Protein AF-0000000075321550 (afdb_homodimer)

Nearest PDB structures (foldseek):
  5y9s-assembly1_B  TM=5.934E-01  e=9.938E-24  Vibrio vulnificus CMCP6
  5ydo-assembly1_A  TM=8.150E-01  e=2.579E-15  Salmonella enterica
  5yez-assembly1_B  TM=8.226E-01  e=3.978E-15  Salmonella enterica subsp. enterica serovar Typhimurium
  6g1b-assembly1_J-2  TM=4.415E-01  e=1.019E-15  Corynebacterium glutamicum
  3fxq-assembly1_A  TM=4.801E-01  e=8.786E-14  Comamonas testosteroni

Radius of gyration: 24.44 Å; Cα contacts (8 Å, |Δi|>4): 993; chains: 2; bounding box: 61×57×57 Å

Organism: Pseudomonas syringae (NCBI:txid317)

InterPro domains:
  IPR000847 LysR, HTH, N-terminal domain [PF00126] (4-62)
  IPR000847 LysR, HTH, N-terminal domain [PR00039] (18-29)
  IPR000847 LysR, HTH, N-terminal domain [PR00039] (29-39)
  IPR000847 LysR, HTH, N-terminal domain [PR00039] (39-50)
  IPR000847 LysR, HTH, N-terminal domain [PS50931] (1-58)
  IPR005119 LysR, substrate-binding [PF03466] (88-287)
  IPR036388 Winged helix-like DNA-binding domain superfamily [G3DSA:1.10.10.10] (1-82)
  IPR036390 Winged helix DNA-binding domain superfamily [SSF46785] (1-107)

Structure (mmCIF, N/CA/C/O backbone):
data_AF-0000000075321550-model_v1
#
loop_
_entity.id
_entity.type
_entity.pdbx_description
1 polymer 'LysR family transcriptional regulator'
#
loop_
_atom_site.group_PDB
_atom_site.id
_atom_site.type_symbol
_atom_site.label_atom_id
_atom_site.label_alt_id
_atom_site.label_comp_id
_atom_site.label_asym_id
_atom_site.label_entity_id
_atom_site.label_seq_id
_atom_site.pdbx_PDB_ins_code
_atom_site.Cartn_x
_atom_site.Cartn_y
_atom_site.Cartn_z
_atom_site.occupancy
_atom_site.B_iso_or_equiv
_atom_site.auth_seq_id
_atom_site.auth_comp_id
_atom_site.auth_asym_id
_atom_site.auth_atom_id
_atom_site.pdbx_PDB_model_num
ATOM 1 N N . MET A 1 1 ? -31.828 -4.773 12.641 1 45.03 1 MET A N 1
ATOM 2 C CA . MET A 1 1 ? -30.672 -5.555 12.227 1 45.03 1 MET A CA 1
ATOM 3 C C . MET A 1 1 ? -29.469 -5.254 13.102 1 45.03 1 MET A C 1
ATOM 5 O O . MET A 1 1 ? -29.172 -4.09 13.375 1 45.03 1 MET A O 1
ATOM 9 N N . ASP A 1 2 ? -29.125 -6.211 13.945 1 58.62 2 ASP A N 1
ATOM 10 C CA . ASP A 1 2 ? -28.094 -6.043 14.977 1 58.62 2 ASP A CA 1
ATOM 11 C C . ASP A 1 2 ? -26.703 -6.293 14.406 1 58.62 2 ASP A C 1
ATOM 13 O O . ASP A 1 2 ? -26.391 -7.402 13.961 1 58.62 2 ASP A O 1
ATOM 17 N N . ILE A 1 3 ? -26.078 -5.301 14.203 1 66.5 3 ILE A N 1
ATOM 18 C CA . ILE A 1 3 ? -24.719 -5.316 13.656 1 66.5 3 ILE A CA 1
ATOM 19 C C . ILE A 1 3 ? -23.891 -6.359 14.391 1 66.5 3 ILE A C 1
ATOM 21 O O . ILE A 1 3 ? -22.969 -6.949 13.805 1 66.5 3 ILE A O 1
ATOM 25 N N . ASP A 1 4 ? -24.312 -6.688 15.547 1 72.69 4 ASP A N 1
ATOM 26 C CA . ASP A 1 4 ? -23.594 -7.648 16.375 1 72.69 4 ASP A CA 1
ATOM 27 C C . ASP A 1 4 ? -23.641 -9.047 15.758 1 72.69 4 ASP A C 1
ATOM 29 O O . ASP A 1 4 ? -22.688 -9.82 15.875 1 72.69 4 ASP A O 1
ATOM 33 N N . TRP A 1 5 ? -24.766 -9.297 15.047 1 77.5 5 TRP A N 1
ATOM 34 C CA . TRP A 1 5 ? -24.906 -10.609 14.43 1 77.5 5 TRP A CA 1
ATOM 35 C C . TRP A 1 5 ? -23.891 -10.789 13.297 1 77.5 5 TRP A C 1
ATOM 37 O O . TRP A 1 5 ? -23.344 -11.883 13.125 1 77.5 5 TRP A O 1
ATOM 47 N N . TYR A 1 6 ? -23.703 -9.711 12.672 1 77.25 6 TYR A N 1
ATOM 48 C CA . TYR A 1 6 ? -22.734 -9.766 11.57 1 77.25 6 TYR A CA 1
ATOM 49 C C . TYR A 1 6 ? -21.312 -9.836 12.094 1 77.25 6 TYR A C 1
ATOM 51 O O . TYR A 1 6 ? -20.469 -10.516 11.508 1 77.25 6 TYR A O 1
ATOM 59 N N . GLU A 1 7 ? -21.109 -9.219 13.156 1 77.62 7 GLU A N 1
ATOM 60 C CA . GLU A 1 7 ? -19.812 -9.328 13.812 1 77.62 7 GLU A CA 1
ATOM 61 C C . GLU A 1 7 ? -19.562 -10.75 14.305 1 77.62 7 GLU A C 1
ATOM 63 O O . GLU A 1 7 ? -18.438 -11.266 14.195 1 77.62 7 GLU A O 1
ATOM 68 N N . ASP A 1 8 ? -20.609 -11.352 14.859 1 80.06 8 ASP A N 1
ATOM 69 C CA . ASP A 1 8 ? -20.531 -12.742 15.312 1 80.06 8 ASP A CA 1
ATOM 70 C C . ASP A 1 8 ? -20.219 -13.68 14.148 1 80.06 8 ASP A C 1
ATOM 72 O O . ASP A 1 8 ? -19.391 -14.578 14.273 1 80.06 8 ASP A O 1
ATOM 76 N N . PHE A 1 9 ? -20.875 -13.383 13.086 1 84.69 9 PHE A N 1
ATOM 77 C CA . PHE A 1 9 ? -20.672 -14.172 11.875 1 84.69 9 PHE A CA 1
ATOM 78 C C . PHE A 1 9 ? -19.234 -14.062 11.391 1 84.69 9 PHE A C 1
ATOM 80 O O . PHE A 1 9 ? -18.609 -15.078 11.062 1 84.69 9 PHE A O 1
ATOM 87 N N . LEU A 1 10 ? -18.781 -12.891 11.438 1 77.31 10 LEU A N 1
ATOM 88 C CA . LEU A 1 10 ? -17.422 -12.664 10.984 1 77.31 10 LEU A CA 1
ATOM 89 C C . LEU A 1 10 ? -16.422 -13.344 11.914 1 77.31 10 LEU A C 1
ATOM 91 O O . LEU A 1 10 ? -15.438 -13.938 11.453 1 77.31 10 LEU A O 1
ATOM 95 N N . ALA A 1 11 ? -16.656 -13.359 13.188 1 76.56 11 ALA A N 1
ATOM 96 C CA . ALA A 1 11 ? -15.812 -14.039 14.172 1 76.56 11 ALA A CA 1
ATOM 97 C C . ALA A 1 11 ? -15.812 -15.547 13.945 1 76.56 11 ALA A C 1
ATOM 99 O O . ALA A 1 11 ? -14.758 -16.188 14.016 1 76.56 11 ALA A O 1
ATOM 100 N N . LEU A 1 12 ? -16.938 -15.984 13.656 1 79.25 12 LEU A N 1
ATOM 101 C CA . LEU A 1 12 ? -17.062 -17.422 13.414 1 79.25 12 LEU A CA 1
ATOM 102 C C . LEU A 1 12 ? -16.375 -17.812 12.117 1 79.25 12 LEU A C 1
ATOM 104 O O . LEU A 1 12 ? -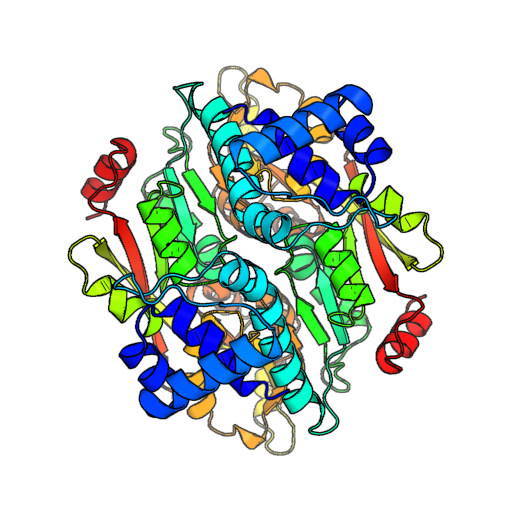15.719 -18.859 12.047 1 79.25 12 LEU A O 1
ATOM 108 N N . ALA A 1 13 ? -16.562 -17.016 11.195 1 76.88 13 ALA A N 1
ATOM 109 C CA . ALA A 1 13 ? -15.906 -17.281 9.914 1 76.88 13 ALA A CA 1
ATOM 110 C C . ALA A 1 13 ? -14.391 -17.281 10.055 1 76.88 13 ALA A C 1
ATOM 112 O O . ALA A 1 13 ? -13.703 -18.062 9.406 1 76.88 13 ALA A O 1
ATOM 113 N N . ASP A 1 14 ? -14.023 -16.484 10.883 1 67.31 14 ASP A N 1
ATOM 114 C CA . ASP A 1 14 ? -12.594 -16.312 11.102 1 67.31 14 ASP A CA 1
ATOM 115 C C . ASP A 1 14 ? -12.016 -17.453 11.945 1 67.31 14 ASP A C 1
ATOM 117 O O . ASP A 1 14 ? -10.938 -17.953 11.641 1 67.31 14 ASP A O 1
ATOM 121 N N . THR A 1 15 ? -12.75 -17.906 12.938 1 69.69 15 THR A N 1
ATOM 122 C CA . THR A 1 15 ? -12.234 -18.828 13.93 1 69.69 15 THR A CA 1
ATOM 123 C C . THR A 1 15 ? -12.57 -20.266 13.555 1 69.69 15 THR A C 1
ATOM 125 O O . THR A 1 15 ? -11.867 -21.203 13.953 1 69.69 15 THR A O 1
ATOM 128 N N . GLY A 1 16 ? -13.656 -20.406 12.812 1 74.25 16 GLY A N 1
ATOM 129 C CA . GLY A 1 16 ? -14.125 -21.734 12.422 1 74.25 16 GLY A CA 1
ATOM 130 C C . GLY A 1 16 ? -14.68 -22.531 13.586 1 74.25 16 GLY A C 1
ATOM 131 O O . GLY A 1 16 ? -14.938 -23.734 13.453 1 74.25 16 GLY A O 1
ATOM 132 N N . LYS A 1 17 ? -14.672 -21.984 14.789 1 83.88 17 LYS A N 1
ATOM 133 C CA . LYS A 1 17 ? -15.195 -22.641 15.992 1 83.88 17 LYS A CA 1
ATOM 134 C C . LYS A 1 17 ? -16.109 -21.703 16.766 1 83.88 17 LYS A C 1
ATOM 136 O O . LYS A 1 17 ? -15.766 -20.531 16.984 1 83.88 17 LYS A O 1
ATOM 141 N N . PHE A 1 18 ? -17.172 -22.203 17.219 1 85.88 18 PHE A N 1
ATOM 142 C CA . PHE A 1 18 ? -18.125 -21.406 17.969 1 85.88 18 PHE A CA 1
ATOM 143 C C . PHE A 1 18 ? -17.531 -20.953 19.297 1 85.88 18 PHE A C 1
ATOM 145 O O . PHE A 1 18 ? -17.719 -19.797 19.703 1 85.88 18 PHE A O 1
ATOM 152 N N . THR A 1 19 ? -16.781 -21.891 19.875 1 81.62 19 THR A N 1
ATOM 153 C CA . THR A 1 19 ? -16.203 -21.562 21.172 1 81.62 19 THR A CA 1
ATOM 154 C C . THR A 1 19 ? -15.18 -20.438 21.031 1 81.62 19 THR A C 1
ATOM 156 O O . THR A 1 19 ? -15.188 -19.484 21.812 1 81.62 19 THR A O 1
ATOM 159 N N . ALA A 1 20 ? -14.398 -20.5 20.078 1 78.25 20 ALA A N 1
ATOM 160 C CA . ALA A 1 20 ? -13.367 -19.5 19.828 1 78.25 20 ALA A CA 1
ATOM 161 C C . ALA A 1 20 ? -13.992 -18.156 19.422 1 78.25 20 ALA A C 1
ATOM 163 O O . ALA A 1 20 ? -13.555 -17.094 19.875 1 78.25 20 ALA A O 1
ATOM 164 N N . ALA A 1 21 ? -14.93 -18.219 18.609 1 80.56 21 ALA A N 1
ATOM 165 C CA . ALA A 1 21 ? -15.633 -17.031 18.156 1 80.56 21 ALA A CA 1
ATOM 166 C C . ALA A 1 21 ? -16.344 -16.344 19.312 1 80.56 21 ALA A C 1
ATOM 168 O O . ALA A 1 21 ? -16.328 -15.109 19.422 1 80.56 21 ALA A O 1
ATOM 169 N N . ALA A 1 22 ? -16.906 -17.109 20.156 1 83.62 22 ALA A N 1
ATOM 170 C CA . ALA A 1 22 ? -17.594 -16.562 21.312 1 83.62 22 ALA A CA 1
ATOM 171 C C . ALA A 1 22 ? -16.609 -15.844 22.234 1 83.62 22 ALA A C 1
ATOM 173 O O . ALA A 1 22 ? -16.906 -14.742 22.734 1 83.62 22 ALA A O 1
ATOM 174 N N . SER A 1 23 ? -15.531 -16.484 22.406 1 75 23 SER A N 1
ATOM 175 C CA . SER A 1 23 ? -14.492 -15.859 23.219 1 75 23 SER A CA 1
ATOM 176 C C . SER A 1 23 ? -14.031 -14.547 22.594 1 75 23 SER A C 1
ATOM 178 O O . SER A 1 23 ? -13.898 -13.539 23.297 1 75 23 SER A O 1
ATOM 180 N N . MET A 1 24 ? -13.961 -14.492 21.344 1 69.94 24 MET A N 1
ATOM 181 C CA . MET A 1 24 ? -13.508 -13.32 20.609 1 69.94 24 MET A CA 1
ATOM 182 C C . MET A 1 24 ? -14.539 -12.195 20.688 1 69.94 24 MET A C 1
ATOM 184 O O . MET A 1 24 ? -14.172 -11.023 20.766 1 69.94 24 MET A O 1
ATOM 188 N N . ARG A 1 25 ? -15.688 -12.547 20.812 1 72.62 25 ARG A N 1
ATOM 189 C CA . ARG A 1 25 ? -16.797 -11.594 20.797 1 72.62 25 ARG A CA 1
ATOM 190 C C . ARG A 1 25 ? -17.25 -11.25 22.219 1 72.62 25 ARG A C 1
ATOM 192 O O . ARG A 1 25 ? -18.141 -10.43 22.406 1 72.62 25 ARG A O 1
ATOM 199 N N . GLY A 1 26 ? -16.641 -11.914 23.172 1 77 26 GLY A N 1
ATOM 200 C CA . GLY A 1 26 ? -17 -11.664 24.562 1 77 26 GLY A CA 1
ATOM 201 C C . GLY A 1 26 ? -18.406 -12.133 24.906 1 77 26 GLY A C 1
ATOM 202 O O . GLY A 1 26 ? -19.141 -11.445 25.625 1 77 26 GLY A O 1
ATOM 203 N N . SER A 1 27 ? -18.75 -13.195 24.297 1 79.94 27 SER A N 1
ATOM 204 C CA . SER A 1 27 ? -20.078 -13.727 24.531 1 79.94 27 SER A CA 1
ATOM 205 C C . SER A 1 27 ? -20.031 -15.227 24.812 1 79.94 27 SER A C 1
ATOM 207 O O . SER A 1 27 ? -18.984 -15.852 24.703 1 79.94 27 SER A O 1
ATOM 209 N N . SER A 1 28 ? -21.031 -15.742 25.422 1 84.19 28 SER A N 1
ATOM 210 C CA . SER A 1 28 ? -21.141 -17.188 25.578 1 84.19 28 SER A CA 1
ATOM 211 C C . SER A 1 28 ? -21.359 -17.875 24.234 1 84.19 28 SER A C 1
ATOM 213 O O . SER A 1 28 ? -21.875 -17.266 23.297 1 84.19 28 SER A O 1
ATOM 215 N N . GLN A 1 29 ? -20.875 -19.062 24.203 1 86.25 29 GLN A N 1
ATOM 216 C CA . GLN A 1 29 ? -21.078 -19.844 22.984 1 86.25 29 GLN A CA 1
ATOM 217 C C . GLN A 1 29 ? -22.547 -19.953 22.641 1 86.25 29 GLN A C 1
ATOM 219 O O . GLN A 1 29 ? -22.922 -19.891 21.469 1 86.25 29 GLN A O 1
ATOM 224 N N . SER A 1 30 ? -23.375 -20.188 23.672 1 89.31 30 SER A N 1
ATOM 225 C CA . SER A 1 30 ? -24.812 -20.297 23.453 1 89.31 30 SER A CA 1
ATOM 226 C C . SER A 1 30 ? -25.375 -19.016 22.844 1 89.31 30 SER A C 1
ATOM 228 O O . SER A 1 30 ? -26.203 -19.062 21.938 1 89.31 30 SER A O 1
ATOM 230 N N . ALA A 1 31 ? -24.969 -17.875 23.344 1 83.75 31 ALA A N 1
ATOM 231 C CA . ALA A 1 31 ? -25.438 -16.578 22.859 1 83.75 31 ALA A CA 1
ATOM 232 C C . ALA A 1 31 ? -25.016 -16.328 21.422 1 83.75 31 ALA A C 1
ATOM 234 O O . ALA A 1 31 ? -25.812 -15.883 20.594 1 83.75 31 ALA A O 1
ATOM 235 N N . LEU A 1 32 ? -23.797 -16.625 21.188 1 88.12 32 LEU A N 1
ATOM 236 C CA . LEU A 1 32 ? -23.281 -16.438 19.828 1 88.12 32 LEU A CA 1
ATOM 237 C C . LEU A 1 32 ? -24.016 -17.359 18.844 1 88.12 32 LEU A C 1
ATOM 239 O O . LEU A 1 32 ? -24.391 -16.938 17.75 1 88.12 32 LEU A O 1
ATOM 243 N N . SER A 1 33 ? -24.156 -18.625 19.281 1 88.62 33 SER A N 1
ATOM 244 C CA . SER A 1 33 ? -24.859 -19.578 18.438 1 88.62 33 SER A CA 1
ATOM 245 C C . SER A 1 33 ? -26.281 -19.109 18.125 1 88.62 33 SER A C 1
ATOM 247 O O . SER A 1 33 ? -26.734 -19.188 16.984 1 88.62 33 SER A O 1
ATOM 249 N N . ARG A 1 34 ? -26.953 -18.609 19.094 1 85.12 34 ARG A N 1
ATOM 250 C CA . ARG A 1 34 ? -28.312 -18.094 18.922 1 85.12 34 ARG A CA 1
ATOM 251 C C . ARG A 1 34 ? -28.328 -16.938 17.938 1 85.12 34 ARG A C 1
ATOM 253 O O . ARG A 1 34 ? -29.219 -16.859 17.078 1 85.12 34 ARG A O 1
ATOM 260 N N . ARG A 1 35 ? -27.406 -16.016 18.125 1 83.88 35 ARG A N 1
ATOM 261 C CA . ARG A 1 35 ? -27.359 -14.844 17.266 1 83.88 35 ARG A CA 1
ATOM 262 C C . ARG A 1 35 ? -27.094 -15.234 15.82 1 83.88 35 ARG A C 1
ATOM 264 O O . ARG A 1 35 ? -27.641 -14.633 14.891 1 83.88 35 ARG A O 1
ATOM 271 N N . ILE A 1 36 ? -26.266 -16.234 15.68 1 87.56 36 ILE A N 1
ATOM 272 C CA . ILE A 1 36 ? -25.984 -16.734 14.336 1 87.56 36 ILE A CA 1
ATOM 273 C C . ILE A 1 36 ? -27.25 -17.328 13.734 1 87.56 36 ILE A C 1
ATOM 275 O O . ILE A 1 36 ? -27.562 -17.094 12.57 1 87.56 36 ILE A O 1
ATOM 279 N N . GLN A 1 37 ? -27.938 -18.031 14.523 1 85.69 37 GLN A N 1
ATOM 280 C CA . GLN A 1 37 ? -29.203 -18.609 14.086 1 85.69 37 GLN A CA 1
ATOM 281 C C . GLN A 1 37 ? -30.203 -17.531 13.711 1 85.69 37 GLN A C 1
ATOM 283 O O . GLN A 1 37 ? -30.922 -17.641 12.711 1 85.69 37 GLN A O 1
ATOM 288 N N . LEU A 1 38 ? -30.297 -16.531 14.547 1 80.12 38 LEU A N 1
ATOM 289 C CA . LEU A 1 38 ? -31.172 -15.414 14.266 1 80.12 38 LEU A CA 1
ATOM 290 C C . LEU A 1 38 ? -30.781 -14.734 12.961 1 80.12 38 LEU A C 1
ATOM 292 O O . LEU A 1 38 ? -31.656 -14.344 12.172 1 80.12 38 LEU A O 1
ATOM 296 N N . LEU A 1 39 ? -29.516 -14.508 12.805 1 80.94 39 LEU A N 1
ATOM 297 C CA . LEU A 1 39 ? -29.031 -13.914 11.562 1 80.94 39 LEU A CA 1
ATOM 298 C C . LEU A 1 39 ? -29.438 -14.758 10.359 1 80.94 39 LEU A C 1
ATOM 300 O O . LEU A 1 39 ? -29.906 -14.234 9.352 1 80.94 39 LEU A O 1
ATOM 304 N N . GLU A 1 40 ? -29.234 -16.078 10.508 1 85 40 GLU A N 1
ATOM 305 C CA . GLU A 1 40 ? -29.594 -17 9.438 1 85 40 GLU A CA 1
ATOM 306 C C . GLU A 1 40 ? -31.109 -16.984 9.18 1 85 40 GLU A C 1
ATOM 308 O O . GLU A 1 40 ? -31.547 -17 8.031 1 85 40 GLU A O 1
ATOM 313 N N . ALA A 1 41 ? -31.844 -16.922 10.234 1 79.19 41 ALA A N 1
ATOM 314 C CA . ALA A 1 41 ? -33.281 -16.844 10.125 1 79.19 41 ALA A CA 1
ATOM 315 C C . ALA A 1 41 ? -33.719 -15.562 9.422 1 79.19 41 ALA A C 1
ATOM 317 O O . ALA A 1 41 ? -34.594 -15.586 8.555 1 79.19 41 ALA A O 1
ATOM 318 N N . ARG A 1 42 ? -33.125 -14.516 9.82 1 72.38 42 ARG A N 1
ATOM 319 C CA . ARG A 1 42 ? -33.438 -13.219 9.234 1 72.38 42 ARG A CA 1
ATOM 320 C C . ARG A 1 42 ? -33.125 -13.195 7.742 1 72.38 42 ARG A C 1
ATOM 322 O O . ARG A 1 42 ? -33.875 -12.633 6.945 1 72.38 42 ARG A O 1
ATOM 329 N N . LEU A 1 43 ? -31.969 -13.797 7.531 1 76.19 43 LEU A N 1
ATOM 330 C CA . LEU A 1 43 ? -31.5 -13.781 6.152 1 76.19 43 LEU A CA 1
ATOM 331 C C . LEU A 1 43 ? -32.156 -14.914 5.352 1 76.19 43 LEU A C 1
ATOM 333 O O . LEU A 1 43 ? -32.031 -14.945 4.121 1 76.19 43 LEU A O 1
ATOM 337 N N . GLY A 1 44 ? -32.812 -15.773 6.078 1 75.69 44 GLY A N 1
ATOM 338 C CA . GLY A 1 44 ? -33.531 -16.875 5.453 1 75.69 44 GLY A CA 1
ATOM 339 C C . GLY A 1 44 ? -32.594 -17.922 4.852 1 75.69 44 GLY A C 1
ATOM 340 O O . GLY A 1 44 ? -32.969 -18.594 3.891 1 75.69 44 GLY A O 1
ATOM 341 N N . THR A 1 45 ? -31.406 -17.938 5.281 1 79.06 45 THR A N 1
ATOM 342 C CA . THR A 1 45 ? -30.438 -18.891 4.762 1 79.06 45 THR A CA 1
ATOM 343 C C . THR A 1 45 ? -29.469 -19.328 5.852 1 79.06 45 THR A C 1
ATOM 345 O O . THR A 1 45 ? -29.266 -18.609 6.832 1 79.06 45 THR A O 1
ATOM 348 N N . THR A 1 46 ? -28.938 -20.516 5.641 1 85.19 46 THR A N 1
ATOM 349 C CA . THR A 1 46 ? -27.906 -21.016 6.535 1 85.19 46 THR A CA 1
ATOM 350 C C . THR A 1 46 ? -26.531 -20.516 6.109 1 85.19 46 THR A C 1
ATOM 352 O O . THR A 1 46 ? -26.156 -20.641 4.945 1 85.19 46 THR A O 1
ATOM 355 N N . LEU A 1 47 ? -25.891 -19.859 7.109 1 84.62 47 LEU A N 1
ATOM 356 C CA . LEU A 1 47 ? -24.609 -19.234 6.812 1 84.62 47 LEU A CA 1
ATOM 357 C C . LEU A 1 47 ? -23.469 -20.172 7.199 1 84.62 47 LEU A C 1
ATOM 359 O O . LEU A 1 47 ? -22.359 -20.078 6.641 1 84.62 47 LEU A O 1
ATOM 363 N N . ILE A 1 48 ? -23.703 -21.109 8.188 1 85.5 48 ILE A N 1
ATOM 364 C CA . ILE A 1 48 ? -22.656 -21.906 8.812 1 85.5 48 ILE A CA 1
ATOM 365 C C . ILE A 1 48 ? -22.969 -23.391 8.617 1 85.5 48 ILE A C 1
ATOM 367 O O . ILE A 1 48 ? -24.094 -23.828 8.812 1 85.5 48 ILE A O 1
ATOM 371 N N . ASP A 1 49 ? -21.984 -24.109 8.102 1 83.12 49 ASP A N 1
ATOM 372 C CA . ASP A 1 49 ? -22.078 -25.562 8.055 1 83.12 49 ASP A CA 1
ATOM 373 C C . ASP A 1 49 ? -21.578 -26.188 9.359 1 83.12 49 ASP A C 1
ATOM 375 O O . ASP A 1 49 ? -20.359 -26.359 9.547 1 83.12 49 ASP A O 1
ATOM 379 N N . ARG A 1 50 ? -22.469 -26.531 10.148 1 78.94 50 ARG A N 1
ATOM 380 C CA . ARG A 1 50 ? -22.156 -27 11.492 1 78.94 50 ARG A CA 1
ATOM 381 C C . ARG A 1 50 ? -21.781 -28.484 11.484 1 78.94 50 ARG A C 1
ATOM 383 O O . ARG A 1 50 ? -21.422 -29.047 12.516 1 78.94 50 ARG A O 1
ATOM 390 N N . SER A 1 51 ? -21.875 -29.094 10.305 1 77.12 51 SER A N 1
ATOM 391 C CA . SER A 1 51 ? -21.547 -30.516 10.211 1 77.12 51 SER A CA 1
ATOM 392 C C . SER A 1 51 ? -20.031 -30.734 10.117 1 77.12 51 SER A C 1
ATOM 394 O O . SER A 1 51 ? -19.562 -31.875 10.211 1 77.12 51 SER A O 1
ATOM 396 N N . LYS A 1 52 ? -19.359 -29.594 9.984 1 71.62 52 LYS A N 1
ATOM 397 C CA . LYS A 1 52 ? -17.922 -29.672 9.844 1 71.62 52 LYS A CA 1
ATOM 398 C C . LYS A 1 52 ? -17.219 -29.094 11.062 1 71.62 52 LYS A C 1
ATOM 400 O O . LYS A 1 52 ? -17.734 -28.172 11.703 1 71.62 52 LYS A O 1
ATOM 405 N N . ASN A 1 53 ? -16.109 -29.719 11.547 1 69.62 53 ASN A N 1
ATOM 406 C CA . ASN A 1 53 ? -15.25 -29.234 12.617 1 69.62 53 ASN A CA 1
ATOM 407 C C . ASN A 1 53 ? -13.805 -29.094 12.148 1 69.62 53 ASN A C 1
ATOM 409 O O . ASN A 1 53 ? -13.148 -30.094 11.852 1 69.62 53 ASN A O 1
ATOM 413 N N . PRO A 1 54 ? -13.25 -28 12.047 1 69.88 54 PRO A N 1
ATOM 414 C CA . PRO A 1 54 ? -13.82 -26.672 12.344 1 69.88 54 PRO A CA 1
ATOM 415 C C . PRO A 1 54 ? -14.953 -26.297 11.398 1 69.88 54 PRO A C 1
ATOM 417 O O . PRO A 1 54 ? -14.992 -26.766 10.258 1 69.88 54 PRO A O 1
ATOM 420 N N . ILE A 1 55 ? -15.836 -25.406 11.93 1 77.75 55 ILE A N 1
ATOM 421 C CA . ILE A 1 55 ? -17.016 -25 11.172 1 77.75 55 ILE A CA 1
ATOM 422 C C . ILE A 1 55 ? -16.594 -24.375 9.852 1 77.75 55 ILE A C 1
ATOM 424 O O . ILE A 1 55 ? -15.508 -23.781 9.766 1 77.75 55 ILE A O 1
ATOM 428 N N . ARG A 1 56 ? -17.344 -24.625 8.906 1 77.06 56 ARG A N 1
ATOM 429 C CA . ARG A 1 56 ? -17.141 -23.984 7.613 1 77.06 56 ARG A CA 1
ATOM 430 C C . ARG A 1 56 ? -18.359 -23.141 7.219 1 77.06 56 ARG A C 1
ATOM 432 O O . ARG A 1 56 ? -19.469 -23.406 7.664 1 77.06 56 ARG A O 1
ATOM 439 N N . LEU A 1 57 ? -18.078 -22.078 6.57 1 76.06 57 LEU A N 1
ATOM 440 C CA . LEU A 1 57 ? -19.172 -21.25 6.055 1 76.06 57 LEU A CA 1
ATOM 441 C C . LEU A 1 57 ? -19.891 -21.969 4.91 1 76.06 57 LEU A C 1
ATOM 443 O O . LEU A 1 57 ? -19.25 -22.688 4.137 1 76.06 57 LEU A O 1
ATOM 447 N N . THR A 1 58 ? -21.234 -21.812 4.926 1 77.81 58 THR A N 1
ATOM 448 C CA . THR A 1 58 ? -21.984 -22.219 3.74 1 77.81 58 THR A CA 1
ATOM 449 C C . THR A 1 58 ? -21.688 -21.281 2.572 1 77.81 58 THR A C 1
ATOM 451 O O . THR A 1 58 ? -20.984 -20.281 2.734 1 77.81 58 THR A O 1
ATOM 454 N N . ALA A 1 59 ? -22.25 -21.609 1.449 1 66.44 59 ALA A N 1
ATOM 455 C CA . ALA A 1 59 ? -22.125 -20.719 0.292 1 66.44 59 ALA A CA 1
ATOM 456 C C . ALA A 1 59 ? -22.703 -19.344 0.589 1 66.44 59 ALA A C 1
ATOM 458 O O . ALA A 1 59 ? -22.109 -18.328 0.217 1 66.44 59 ALA A O 1
ATOM 459 N N . ALA A 1 60 ? -23.812 -19.391 1.273 1 70.5 60 ALA A N 1
ATOM 460 C CA . ALA A 1 60 ? -24.438 -18.141 1.715 1 70.5 60 ALA A CA 1
ATOM 461 C C . ALA A 1 60 ? -23.547 -17.391 2.701 1 70.5 60 ALA A C 1
ATOM 463 O O . ALA A 1 60 ? -23.453 -16.172 2.658 1 70.5 60 ALA A O 1
ATOM 464 N N . GLY A 1 61 ? -22.922 -18.125 3.59 1 75 61 GLY A N 1
ATOM 465 C CA . GLY A 1 61 ? -22 -17.516 4.547 1 75 61 GLY A CA 1
ATOM 466 C C . GLY A 1 61 ? -20.797 -16.859 3.889 1 75 61 GLY A C 1
ATOM 467 O O . GLY A 1 61 ? -20.422 -15.742 4.25 1 75 61 GLY A O 1
ATOM 468 N N . GLU A 1 62 ? -20.266 -17.484 2.99 1 65.5 62 GLU A N 1
ATOM 469 C CA . GLU A 1 62 ? -19.125 -16.953 2.258 1 65.5 62 GLU A CA 1
ATOM 470 C C . GLU A 1 62 ? -19.5 -15.695 1.479 1 65.5 62 GLU A C 1
ATOM 472 O O . GLU A 1 62 ? -18.734 -14.727 1.439 1 65.5 62 GLU A O 1
ATOM 477 N N . ALA A 1 63 ? -20.734 -15.766 0.971 1 62.19 63 ALA A N 1
ATOM 478 C CA . ALA A 1 63 ? -21.234 -14.625 0.205 1 62.19 63 ALA A CA 1
ATOM 479 C C . ALA A 1 63 ? -21.469 -13.422 1.106 1 62.19 63 ALA A C 1
ATOM 481 O O . ALA A 1 63 ? -21.328 -12.273 0.669 1 62.19 63 ALA A O 1
ATOM 482 N N . LEU A 1 64 ? -21.734 -13.75 2.305 1 65.38 64 LEU A N 1
ATOM 483 C CA . LEU A 1 64 ? -22.062 -12.688 3.242 1 65.38 64 LEU A CA 1
ATOM 484 C C . LEU A 1 64 ? -20.797 -12.039 3.795 1 65.38 64 LEU A C 1
ATOM 486 O O . LEU A 1 64 ? -20.828 -10.875 4.203 1 65.38 64 LEU A O 1
ATOM 490 N N . LEU A 1 65 ? -19.75 -12.758 3.637 1 67.44 65 LEU A N 1
ATOM 491 C CA . LEU A 1 65 ? -18.531 -12.367 4.348 1 67.44 65 LEU A CA 1
ATOM 492 C C . LEU A 1 65 ? -18.109 -10.961 3.957 1 67.44 65 LEU A C 1
ATOM 494 O O . LEU A 1 65 ? -17.906 -10.102 4.82 1 67.44 65 LEU A O 1
ATOM 498 N N . PRO A 1 66 ? -18.062 -10.695 2.725 1 56.03 66 PRO A N 1
ATOM 499 C CA . PRO A 1 66 ? -17.625 -9.344 2.367 1 56.03 66 PRO A CA 1
ATOM 500 C C . PRO A 1 66 ? -18.625 -8.266 2.789 1 56.03 66 PRO A C 1
ATOM 502 O O . PRO A 1 66 ? -18.219 -7.227 3.318 1 56.03 66 PRO A O 1
ATOM 505 N N . ASN A 1 67 ? -19.812 -8.5 2.607 1 55.72 67 ASN A N 1
ATOM 506 C CA . ASN A 1 67 ? -20.828 -7.535 2.982 1 55.72 67 ASN A CA 1
ATOM 507 C C . ASN A 1 67 ? -20.953 -7.398 4.496 1 55.72 67 ASN A C 1
ATOM 509 O O . ASN A 1 67 ? -21.172 -6.301 5.008 1 55.72 67 ASN A O 1
ATOM 513 N N . ALA A 1 68 ? -20.844 -8.57 5.086 1 64.12 68 ALA A N 1
ATOM 514 C CA . ALA A 1 68 ? -20.875 -8.516 6.543 1 64.12 68 ALA A CA 1
ATOM 515 C C . ALA A 1 68 ? -19.703 -7.711 7.086 1 64.12 68 ALA A C 1
ATOM 517 O O . ALA A 1 68 ? -19.859 -6.902 8 1 64.12 68 ALA A O 1
ATOM 518 N N . SER A 1 69 ? -18.594 -8.008 6.465 1 62.19 69 SER A N 1
ATOM 519 C CA . SER A 1 69 ? -17.406 -7.262 6.871 1 62.19 69 SER A CA 1
ATOM 520 C C . SER A 1 69 ? -17.578 -5.766 6.617 1 62.19 69 SER A C 1
ATOM 522 O O . SER A 1 69 ? -17.25 -4.945 7.473 1 62.19 69 SER A O 1
ATOM 524 N N . GLU A 1 70 ? -18.156 -5.445 5.562 1 54.22 70 GLU A N 1
ATOM 525 C CA . GLU A 1 70 ? -18.422 -4.059 5.199 1 54.22 70 GLU A CA 1
ATOM 526 C C . GLU A 1 70 ? -19.484 -3.451 6.105 1 54.22 70 GLU A C 1
ATOM 528 O O . GLU A 1 70 ? -19.375 -2.299 6.527 1 54.22 70 GLU A O 1
ATOM 533 N N . LEU A 1 71 ? -20.469 -4.199 6.344 1 55.97 71 LEU A N 1
ATOM 534 C CA . LEU A 1 71 ? -21.547 -3.754 7.219 1 55.97 71 LEU A CA 1
ATOM 535 C C . LEU A 1 71 ? -21.031 -3.457 8.617 1 55.97 71 LEU A C 1
ATOM 537 O O . LEU A 1 71 ? -21.359 -2.428 9.211 1 55.97 71 LEU A O 1
ATOM 541 N N . VAL A 1 72 ? -20.203 -4.375 9.008 1 61.88 72 VAL A N 1
ATOM 542 C CA . VAL A 1 72 ? -19.656 -4.184 10.352 1 61.88 72 VAL A CA 1
ATOM 543 C C . VAL A 1 72 ? -18.719 -2.973 10.359 1 61.88 72 VAL A C 1
ATOM 545 O O . VAL A 1 72 ? -18.766 -2.16 11.289 1 61.88 72 VAL A O 1
ATOM 548 N N . ARG A 1 73 ? -17.969 -2.986 9.328 1 55.75 73 ARG A N 1
ATOM 549 C CA . ARG A 1 73 ? -17.109 -1.82 9.195 1 55.75 73 ARG A CA 1
ATOM 550 C C . ARG A 1 73 ? -17.922 -0.533 9.141 1 55.75 73 ARG A C 1
ATOM 552 O O . ARG A 1 73 ? -17.641 0.422 9.867 1 55.75 73 ARG A O 1
ATOM 559 N N . LEU A 1 74 ? -18.922 -0.497 8.367 1 50.53 74 LEU A N 1
ATOM 560 C CA . LEU A 1 74 ? -19.781 0.674 8.227 1 50.53 74 LEU A CA 1
ATOM 561 C C . LEU A 1 74 ? -20.516 0.976 9.531 1 50.53 74 LEU A C 1
ATOM 563 O O . LEU A 1 74 ? -20.656 2.139 9.914 1 50.53 74 LEU A O 1
ATOM 567 N N . ALA A 1 75 ? -21 -0.053 10.133 1 52.25 75 ALA A N 1
ATOM 568 C CA . ALA A 1 75 ? -21.688 0.129 11.414 1 52.25 75 ALA A CA 1
ATOM 569 C C . ALA A 1 75 ? -20.734 0.722 12.453 1 52.25 75 ALA A C 1
ATOM 571 O O . ALA A 1 75 ? -21.125 1.609 13.219 1 52.25 75 ALA A O 1
ATOM 572 N N . ARG A 1 76 ? -19.578 0.159 12.328 1 52.59 76 ARG A N 1
ATOM 573 C CA . ARG A 1 76 ? -18.594 0.71 13.25 1 52.59 76 ARG A CA 1
ATOM 574 C C . ARG A 1 76 ? -18.266 2.158 12.898 1 52.59 76 ARG A C 1
ATOM 576 O O . ARG A 1 76 ? -18.125 3.002 13.789 1 52.59 76 ARG A O 1
ATOM 583 N N . ASP A 1 77 ? -18.219 2.248 11.625 1 48.09 77 ASP A N 1
ATOM 584 C CA . ASP A 1 77 ? -17.984 3.607 11.148 1 48.09 77 ASP A CA 1
ATOM 585 C C . ASP A 1 77 ? -19.156 4.523 11.5 1 48.09 77 ASP A C 1
ATOM 587 O O . ASP A 1 77 ? -18.953 5.68 11.867 1 48.09 77 ASP A O 1
ATOM 591 N N . CYS A 1 78 ? -20.328 4.039 11.273 1 43.75 78 CYS A N 1
ATOM 592 C CA . CYS A 1 78 ? -21.531 4.781 11.648 1 43.75 78 CYS A CA 1
ATOM 593 C C . CYS A 1 78 ? -21.531 5.105 13.141 1 43.75 78 CYS A C 1
ATOM 595 O O . CYS A 1 78 ? -21.891 6.215 13.539 1 43.75 78 CYS A O 1
ATOM 597 N N . GLU A 1 79 ? -21.344 4.027 13.797 1 44.09 79 GLU A N 1
ATOM 598 C CA . GLU A 1 79 ? -21.281 4.266 15.234 1 44.09 79 GLU A CA 1
ATOM 599 C C . GLU A 1 79 ? -20.266 5.344 15.57 1 44.09 79 GLU A C 1
ATOM 601 O O . GLU A 1 79 ? -20.484 6.156 16.469 1 44.09 79 GLU A O 1
ATOM 606 N N . GLN A 1 80 ? -19.25 5.148 14.727 1 41.09 80 GLN A N 1
ATOM 607 C CA . GLN A 1 80 ? -18.234 6.184 14.93 1 41.09 80 GLN A CA 1
ATOM 608 C C . GLN A 1 80 ? -18.688 7.508 14.305 1 41.09 80 GLN A C 1
ATOM 610 O O . GLN A 1 80 ? -18.266 8.578 14.758 1 41.09 80 GLN A O 1
ATOM 615 N N . SER A 1 81 ? -19.438 7.238 13.211 1 38.34 81 SER A N 1
ATOM 616 C CA . SER A 1 81 ? -19.906 8.453 12.562 1 38.34 81 SER A CA 1
ATOM 617 C C . SER A 1 81 ? -20.844 9.242 13.477 1 38.34 81 SER A C 1
ATOM 619 O O . SER A 1 81 ? -21.047 10.438 13.281 1 38.34 81 SER A O 1
ATOM 621 N N . VAL A 1 82 ? -21.844 8.547 14.039 1 34.84 82 VAL A N 1
ATOM 622 C CA . VAL A 1 82 ? -22.75 9.375 14.82 1 34.84 82 VAL A CA 1
ATOM 623 C C . VAL A 1 82 ? -21.969 10.25 15.789 1 34.84 82 VAL A C 1
ATOM 625 O O . VAL A 1 82 ? -22.531 11.125 16.453 1 34.84 82 VAL A O 1
ATOM 628 N N . LYS A 1 83 ? -21.016 9.789 16.219 1 39.5 83 LYS A N 1
ATOM 629 C CA . LYS A 1 83 ? -20.391 10.898 16.938 1 39.5 83 LYS A CA 1
ATOM 630 C C . LYS A 1 83 ? -19.922 11.977 15.969 1 39.5 83 LYS A C 1
ATOM 632 O O . LYS A 1 83 ? -19.125 11.711 15.055 1 39.5 83 LYS A O 1
ATOM 637 N N . ILE A 1 84 ? -20.797 12.969 15.5 1 37.81 84 ILE A N 1
ATOM 638 C CA . ILE A 1 84 ? -20.891 14.141 14.633 1 37.81 84 ILE A CA 1
ATOM 639 C C . ILE A 1 84 ? -19.484 14.594 14.227 1 37.81 84 ILE A C 1
ATOM 641 O O . ILE A 1 84 ? -19.234 14.891 13.055 1 37.81 84 ILE A O 1
ATOM 645 N N . ILE A 1 85 ? -18.734 15.344 15.031 1 41.56 85 ILE A N 1
ATOM 646 C CA . ILE A 1 85 ? -17.906 16.531 14.805 1 41.56 85 ILE A CA 1
ATOM 647 C C . ILE A 1 85 ? -16.703 16.156 13.953 1 41.56 85 ILE A C 1
ATOM 649 O O . ILE A 1 85 ? -16.25 16.953 13.117 1 41.56 85 ILE A O 1
ATOM 653 N N . ASP A 1 86 ? -16.047 15.055 13.977 1 57.59 86 ASP A N 1
ATOM 654 C CA . ASP A 1 86 ? -14.711 15.016 13.391 1 57.59 86 ASP A CA 1
ATOM 655 C C . ASP A 1 86 ? -14.656 14.07 12.195 1 57.59 86 ASP A C 1
ATOM 657 O O . ASP A 1 86 ? -14.078 12.984 12.281 1 57.59 86 ASP A O 1
ATOM 661 N N . ARG A 1 87 ? -15.602 14.383 11.094 1 76.25 87 ARG A N 1
ATOM 662 C CA . ARG A 1 87 ? -15.57 13.484 9.945 1 76.25 87 ARG A CA 1
ATOM 663 C C . ARG A 1 87 ? -14.461 13.883 8.969 1 76.25 87 ARG A C 1
ATOM 665 O O . ARG A 1 87 ? -14.352 15.055 8.594 1 76.25 87 ARG A O 1
ATOM 672 N N . ALA A 1 88 ? -13.766 12.945 8.523 1 89.56 88 ALA A N 1
ATOM 673 C CA . ALA A 1 88 ? -12.672 13.195 7.582 1 89.56 88 ALA A CA 1
ATOM 674 C C . ALA A 1 88 ? -13.188 13.25 6.145 1 89.56 88 ALA A C 1
ATOM 676 O O . ALA A 1 88 ? -14.125 12.523 5.789 1 89.56 88 ALA A O 1
ATOM 677 N N . LEU A 1 89 ? -12.758 14.203 5.41 1 94.06 89 LEU A N 1
ATOM 678 C CA . LEU A 1 89 ? -12.883 14.086 3.961 1 94.06 89 LEU A CA 1
ATOM 679 C C . LEU A 1 89 ? -12.094 12.883 3.443 1 94.06 89 LEU A C 1
ATOM 681 O O . LEU A 1 89 ? -10.867 12.844 3.557 1 94.06 89 LEU A O 1
ATOM 685 N N . THR A 1 90 ? -12.781 11.914 2.842 1 94.5 90 THR A N 1
ATOM 686 C CA . THR A 1 90 ? -12.172 10.617 2.547 1 94.5 90 THR A CA 1
ATOM 687 C C . THR A 1 90 ? -11.828 10.516 1.063 1 94.5 90 THR A C 1
ATOM 689 O O . THR A 1 90 ? -12.688 10.695 0.204 1 94.5 90 THR A O 1
ATOM 692 N N . PHE A 1 91 ? -10.586 10.203 0.775 1 97.44 91 PHE A N 1
ATOM 693 C CA . PHE A 1 91 ? -10.062 9.984 -0.57 1 97.44 91 PHE A CA 1
ATOM 694 C C . PHE A 1 91 ? -9.672 8.523 -0.768 1 97.44 91 PHE A C 1
ATOM 696 O O . PHE A 1 91 ? -8.789 8.016 -0.074 1 97.44 91 PHE A O 1
ATOM 703 N N . ALA A 1 92 ? -10.312 7.836 -1.653 1 95.5 92 ALA A N 1
ATOM 704 C CA . ALA A 1 92 ? -9.812 6.555 -2.139 1 95.5 92 ALA A CA 1
ATOM 705 C C . ALA A 1 92 ? -8.773 6.754 -3.24 1 95.5 92 ALA A C 1
ATOM 707 O O . ALA A 1 92 ? -9 7.523 -4.18 1 95.5 92 ALA A O 1
ATOM 708 N N . SER A 1 93 ? -7.66 6.062 -3.066 1 95.12 93 SER A N 1
ATOM 709 C CA . SER A 1 93 ? -6.574 6.398 -3.982 1 95.12 93 SER A CA 1
ATOM 710 C C . SER A 1 93 ? -5.723 5.176 -4.301 1 95.12 93 SER A C 1
ATOM 712 O O . SER A 1 93 ? -5.652 4.234 -3.506 1 95.12 93 SER A O 1
ATOM 714 N N . LEU A 1 94 ? -5.102 5.316 -5.449 1 90.12 94 LEU A N 1
ATOM 715 C CA . LEU A 1 94 ? -3.969 4.438 -5.711 1 90.12 94 LEU A CA 1
ATOM 716 C C . LEU A 1 94 ? -2.844 4.688 -4.715 1 90.12 94 LEU A C 1
ATOM 718 O O . LEU A 1 94 ? -2.643 5.82 -4.27 1 90.12 94 LEU A O 1
ATOM 722 N N . HIS A 1 95 ? -2.094 3.615 -4.473 1 89.44 95 HIS A N 1
ATOM 723 C CA . HIS A 1 95 ? -0.985 3.736 -3.533 1 89.44 95 HIS A CA 1
ATOM 724 C C . HIS A 1 95 ? -0.017 4.836 -3.959 1 89.44 95 HIS A C 1
ATOM 726 O O . HIS A 1 95 ? 0.334 5.703 -3.158 1 89.44 95 HIS A O 1
ATOM 732 N N . THR A 1 96 ? 0.357 4.809 -5.172 1 91.81 96 THR A N 1
ATOM 733 C CA . THR A 1 96 ? 1.347 5.742 -5.699 1 91.81 96 THR A CA 1
ATOM 734 C C . THR A 1 96 ? 0.897 7.184 -5.484 1 91.81 96 THR A C 1
ATOM 736 O O . THR A 1 96 ? 1.668 8.016 -4.996 1 91.81 96 THR A O 1
ATOM 739 N N . LEU A 1 97 ? -0.31 7.457 -5.758 1 94.75 97 LEU A N 1
ATOM 740 C CA . LEU A 1 97 ? -0.802 8.828 -5.652 1 94.75 97 LEU A CA 1
ATOM 741 C C . LEU A 1 97 ? -1.052 9.203 -4.195 1 94.75 97 LEU A C 1
ATOM 743 O O . LEU A 1 97 ? -0.765 10.328 -3.781 1 94.75 97 LEU A O 1
ATOM 747 N N . GLY A 1 98 ? -1.541 8.242 -3.439 1 95.12 98 GLY A N 1
ATOM 748 C CA . GLY A 1 98 ? -1.792 8.492 -2.029 1 95.12 98 GLY A CA 1
ATOM 749 C C . GLY A 1 98 ? -0.531 8.805 -1.245 1 95.12 98 GLY A C 1
ATOM 750 O O . GLY A 1 98 ? -0.567 9.57 -0.282 1 95.12 98 GLY A O 1
ATOM 751 N N . CYS A 1 99 ? 0.599 8.305 -1.725 1 93.38 99 CYS A N 1
ATOM 752 C CA . CYS A 1 99 ? 1.835 8.406 -0.958 1 93.38 99 CYS A CA 1
ATOM 753 C C . CYS A 1 99 ? 2.725 9.523 -1.501 1 93.38 99 CYS A C 1
ATOM 755 O O . CYS A 1 99 ? 3.52 10.102 -0.761 1 93.38 99 CYS A O 1
ATOM 757 N N . ASN A 1 100 ? 2.582 9.844 -2.76 1 93.06 100 ASN A N 1
ATOM 758 C CA . ASN A 1 100 ? 3.582 10.719 -3.363 1 93.06 100 ASN A CA 1
ATOM 759 C C . ASN A 1 100 ? 2.953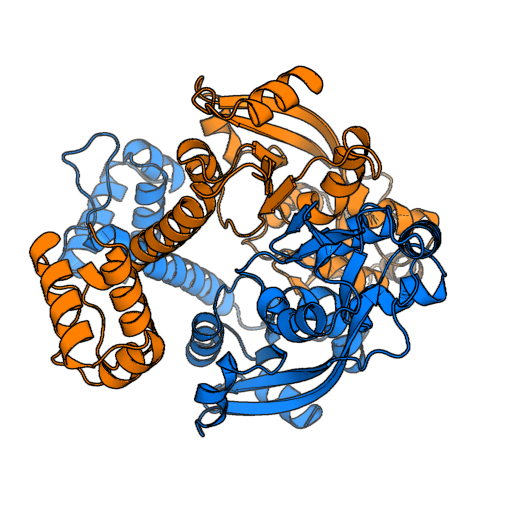 12 -3.9 1 93.06 100 ASN A C 1
ATOM 761 O O . ASN A 1 100 ? 3.623 13.031 -4 1 93.06 100 ASN A O 1
ATOM 765 N N . PHE A 1 101 ? 1.747 11.945 -4.336 1 94.94 101 PHE A N 1
ATOM 766 C CA . PHE A 1 101 ? 1.083 13.109 -4.918 1 94.94 101 PHE A CA 1
AT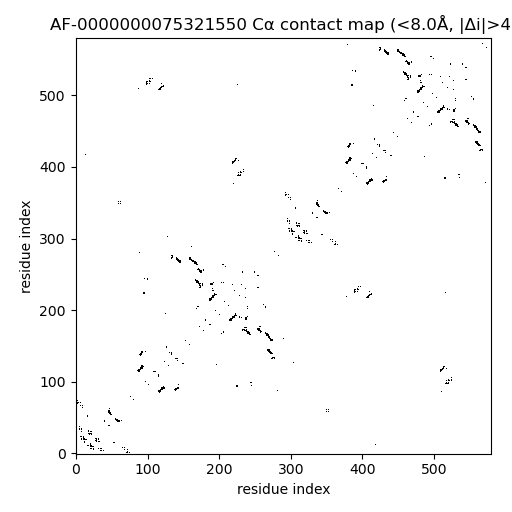OM 767 C C . PHE A 1 101 ? 0.2 13.797 -3.885 1 94.94 101 PHE A C 1
ATOM 769 O O . PHE A 1 101 ? 0.327 15 -3.656 1 94.94 101 PHE A O 1
ATOM 776 N N . PHE A 1 102 ? -0.601 13.039 -3.148 1 96.31 102 PHE A N 1
ATOM 777 C CA . PHE A 1 102 ? -1.66 13.539 -2.283 1 96.31 102 PHE A CA 1
ATOM 778 C C . PHE A 1 102 ? -1.089 14.453 -1.203 1 96.31 102 PHE A C 1
ATOM 780 O O . PHE A 1 102 ? -1.6 15.547 -0.976 1 96.31 102 PHE A O 1
ATOM 787 N N . PRO A 1 103 ? -0.028 14.055 -0.526 1 94.31 103 PRO A N 1
ATOM 788 C CA . PRO A 1 103 ? 0.448 14.875 0.589 1 94.31 103 PRO A CA 1
ATOM 789 C C . PRO A 1 103 ? 0.803 16.297 0.162 1 94.31 103 PRO A C 1
ATOM 791 O O . PRO A 1 103 ? 0.368 17.266 0.796 1 94.31 103 PRO A O 1
ATOM 794 N N . ASP A 1 104 ? 1.535 16.406 -0.935 1 93.19 104 ASP A N 1
ATOM 795 C CA . ASP A 1 104 ? 1.904 17.734 -1.421 1 93.19 104 ASP A CA 1
ATOM 796 C C . ASP A 1 104 ? 0.679 18.5 -1.919 1 93.19 104 ASP A C 1
ATOM 798 O O . ASP A 1 104 ? 0.537 19.688 -1.656 1 93.19 104 ASP A O 1
ATOM 802 N N . TRP A 1 105 ? -0.133 17.812 -2.586 1 95.12 105 TRP A N 1
ATOM 803 C CA . TRP A 1 105 ? -1.317 18.438 -3.17 1 95.12 105 TRP A CA 1
ATOM 804 C C . TRP A 1 105 ? -2.254 18.953 -2.082 1 95.12 105 TRP A C 1
ATOM 806 O O . TRP A 1 105 ? -2.697 20.109 -2.129 1 95.12 105 TRP A O 1
ATOM 816 N N . ILE A 1 106 ? -2.545 18.125 -1.056 1 94.94 106 ILE A N 1
ATOM 817 C CA . ILE A 1 106 ? -3.514 18.5 -0.026 1 94.94 106 ILE A CA 1
ATOM 818 C C . ILE A 1 106 ? -2.951 19.625 0.839 1 94.94 106 ILE A C 1
ATOM 820 O O . ILE A 1 106 ? -3.707 20.375 1.457 1 94.94 106 ILE A O 1
ATOM 824 N N . SER A 1 107 ? -1.607 19.688 0.96 1 93.69 107 SER A N 1
ATOM 825 C CA . SER A 1 107 ? -0.937 20.703 1.763 1 93.69 107 SER A CA 1
ATOM 826 C C . SER A 1 107 ? -1.249 22.109 1.252 1 93.69 107 SER A C 1
ATOM 828 O O . SER A 1 107 ? -1.077 23.094 1.977 1 93.69 107 SER A O 1
ATOM 830 N N . GLN A 1 108 ? -1.699 22.156 0.033 1 93.19 108 GLN A N 1
ATOM 831 C CA . GLN A 1 108 ? -2.08 23.438 -0.537 1 93.19 108 GLN A CA 1
ATOM 832 C C . GLN A 1 108 ? -3.398 23.938 0.052 1 93.19 108 GLN A C 1
ATOM 834 O O . GLN A 1 108 ? -3.721 25.125 -0.041 1 93.19 108 GLN A O 1
ATOM 839 N N . PHE A 1 109 ? -4.148 23.062 0.645 1 93.12 109 PHE A N 1
ATOM 840 C CA . PHE A 1 109 ? -5.488 23.406 1.098 1 93.12 109 PHE A CA 1
ATOM 841 C C . PHE A 1 109 ? -5.613 23.219 2.605 1 93.12 109 PHE A C 1
ATOM 843 O O . PHE A 1 109 ? -6.637 23.578 3.197 1 93.12 109 PHE A O 1
ATOM 850 N N . SER A 1 110 ? -4.613 22.594 3.242 1 88.38 110 SER A N 1
ATOM 851 C CA . SER A 1 110 ? -4.598 22.281 4.668 1 88.38 110 SER A CA 1
ATOM 852 C C . SER A 1 110 ? -3.332 22.812 5.336 1 88.38 110 SER A C 1
ATOM 854 O O . SER A 1 110 ? -2.25 22.766 4.75 1 88.38 110 SER A O 1
ATOM 856 N N . SER A 1 111 ? -3.529 23.469 6.527 1 83.38 111 SER A N 1
ATOM 857 C CA . SER A 1 111 ? -2.387 23.938 7.297 1 83.38 111 SER A CA 1
ATOM 858 C C . SER A 1 111 ? -2.496 23.531 8.766 1 83.38 111 SER A C 1
ATOM 860 O O . SER A 1 111 ? -3.551 23.078 9.203 1 83.38 111 SER A O 1
ATOM 862 N N . VAL A 1 112 ? -1.379 23.672 9.422 1 79.12 112 VAL A N 1
ATOM 863 C CA . VAL A 1 112 ? -1.343 23.312 10.836 1 79.12 112 VAL A CA 1
ATOM 864 C C . VAL A 1 112 ? -2.33 24.172 11.617 1 79.12 112 VAL A C 1
ATOM 866 O O . VAL A 1 112 ? -2.951 23.703 12.578 1 79.12 112 VAL A O 1
ATOM 869 N N . ASP A 1 113 ? -2.498 25.391 11.18 1 80.69 113 ASP A N 1
ATOM 870 C CA . ASP A 1 113 ? -3.352 26.328 11.883 1 80.69 113 ASP A CA 1
ATOM 871 C C . ASP A 1 113 ? -4.816 26.141 11.5 1 80.69 113 ASP A C 1
ATOM 873 O O . ASP A 1 113 ? -5.715 26.547 12.25 1 80.69 113 ASP A O 1
ATOM 877 N N . ALA A 1 114 ? -5.066 25.578 10.398 1 85.12 114 ALA A N 1
ATOM 878 C CA . ALA A 1 114 ? -6.406 25.281 9.891 1 85.12 114 ALA A CA 1
ATOM 879 C C . ALA A 1 114 ? -6.438 23.922 9.188 1 85.12 114 ALA A C 1
ATOM 881 O O . ALA A 1 114 ? -6.629 23.859 7.973 1 85.12 114 ALA A O 1
ATOM 882 N N . PRO A 1 115 ? -6.367 22.906 10.008 1 86.25 115 PRO A N 1
ATOM 883 C CA . PRO A 1 115 ? -6.238 21.578 9.406 1 86.25 115 PRO A CA 1
ATOM 884 C C . PRO A 1 115 ? -7.559 21.047 8.844 1 86.25 115 PRO A C 1
ATOM 886 O O . PRO A 1 115 ? -8.617 21.266 9.445 1 86.25 115 PRO A O 1
ATOM 889 N N . MET A 1 116 ? -7.488 20.578 7.672 1 90 116 MET A N 1
ATOM 890 C CA . MET A 1 116 ? -8.562 19.766 7.117 1 90 116 MET A CA 1
ATOM 891 C C . MET A 1 116 ? -8.367 18.297 7.461 1 90 116 MET A C 1
ATOM 893 O O . MET A 1 116 ? -7.324 17.719 7.16 1 90 116 MET A O 1
ATOM 897 N N . PHE A 1 117 ? -9.352 17.766 8.125 1 93.12 117 PHE A N 1
ATOM 898 C CA . PHE A 1 117 ? -9.234 16.344 8.461 1 93.12 117 PHE A CA 1
ATOM 899 C C . PHE A 1 117 ? -9.516 15.477 7.246 1 93.12 117 PHE A C 1
ATOM 901 O O . PHE A 1 117 ? -10.648 15.438 6.754 1 93.12 117 PHE A O 1
ATOM 908 N N . THR A 1 118 ? -8.492 14.812 6.766 1 95.81 118 THR A N 1
ATOM 909 C CA . THR A 1 118 ? -8.609 14 5.562 1 95.81 118 THR A CA 1
ATOM 910 C C . THR A 1 118 ? -8.211 12.555 5.844 1 95.81 118 THR A C 1
ATOM 912 O O . THR A 1 118 ? -7.496 12.281 6.812 1 95.81 118 THR A O 1
ATOM 915 N N . ARG A 1 119 ? -8.766 11.664 5.035 1 94.94 119 ARG A N 1
ATOM 916 C CA . ARG A 1 119 ? -8.438 10.242 5.07 1 94.94 119 ARG A CA 1
ATOM 917 C C . ARG A 1 119 ? -8.055 9.734 3.686 1 94.94 119 ARG A C 1
ATOM 919 O O . ARG A 1 119 ? -8.695 10.07 2.691 1 94.94 119 ARG A O 1
ATOM 926 N N . ILE A 1 120 ? -6.949 9.016 3.637 1 95.94 120 ILE A N 1
ATOM 927 C CA . ILE A 1 120 ? -6.566 8.336 2.404 1 95.94 120 ILE A CA 1
ATOM 928 C C . ILE A 1 120 ? -6.762 6.828 2.564 1 95.94 120 ILE A C 1
ATOM 930 O O . ILE A 1 120 ? -6.234 6.223 3.5 1 95.94 120 ILE A O 1
ATOM 934 N N . ASP A 1 121 ? -7.531 6.281 1.672 1 92.56 121 ASP A N 1
ATOM 935 C CA . ASP A 1 121 ? -7.785 4.844 1.646 1 92.56 121 ASP A CA 1
ATOM 936 C C . ASP A 1 121 ? -7.215 4.207 0.382 1 92.56 121 ASP A C 1
ATOM 938 O O . ASP A 1 121 ? -7.676 4.488 -0.726 1 92.56 121 ASP A O 1
ATOM 942 N N . THR A 1 122 ? -6.246 3.312 0.568 1 90 122 THR A N 1
ATOM 943 C CA . THR A 1 122 ? -5.613 2.646 -0.565 1 90 122 THR A CA 1
ATOM 944 C C . THR A 1 122 ? -5.969 1.161 -0.583 1 90 122 THR A C 1
ATOM 946 O O . THR A 1 122 ? -5.215 0.346 -1.12 1 90 122 THR A O 1
ATOM 949 N N . GLY A 1 123 ? -7.016 0.833 -0.026 1 80.75 123 GLY A N 1
ATOM 950 C CA . GLY A 1 123 ? -7.312 -0.571 0.213 1 80.75 123 GLY A CA 1
ATOM 951 C C . GLY A 1 123 ? -8.164 -1.196 -0.878 1 80.75 123 GLY A C 1
ATOM 952 O O . GLY A 1 123 ? -8.477 -2.387 -0.823 1 80.75 123 GLY A O 1
ATOM 953 N N . TYR A 1 124 ? -8.469 -0.401 -1.869 1 76.38 124 TYR A N 1
ATOM 954 C CA . TYR A 1 124 ? -9.344 -0.944 -2.898 1 76.38 124 TYR A CA 1
ATOM 955 C C . TYR A 1 124 ? -8.547 -1.679 -3.967 1 76.38 124 TYR A C 1
ATOM 957 O O . TYR A 1 124 ? -7.379 -1.362 -4.203 1 76.38 124 TYR A O 1
ATOM 965 N N . ARG A 1 125 ? -9.164 -2.646 -4.66 1 65.62 125 ARG A N 1
ATOM 966 C CA . ARG A 1 125 ? -8.398 -3.576 -5.484 1 65.62 125 ARG A CA 1
ATOM 967 C C . ARG A 1 125 ? -8.711 -3.387 -6.965 1 65.62 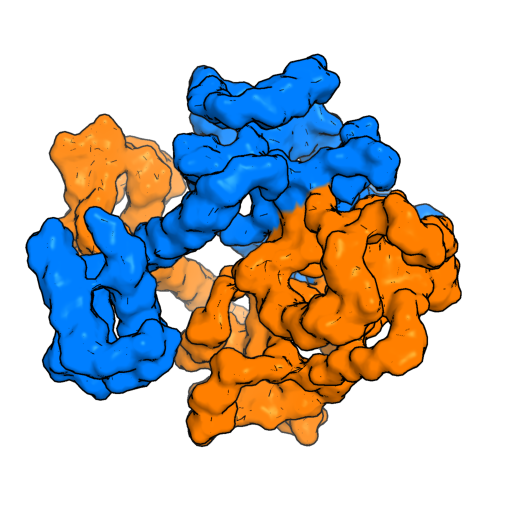125 ARG A C 1
ATOM 969 O O . ARG A 1 125 ? -7.941 -3.803 -7.832 1 65.62 125 ARG A O 1
ATOM 976 N N . SER A 1 126 ? -9.859 -2.848 -7.23 1 68.75 126 SER A N 1
ATOM 977 C CA . SER A 1 126 ? -10.258 -2.699 -8.625 1 68.75 126 SER A CA 1
ATOM 978 C C . SER A 1 126 ? -10.93 -1.351 -8.867 1 68.75 126 SER A C 1
ATOM 980 O O . SER A 1 126 ? -11.391 -0.7 -7.926 1 68.75 126 SER A O 1
ATOM 982 N N . THR A 1 127 ? -10.961 -1.02 -10.102 1 76.19 127 THR A N 1
ATOM 983 C CA . THR A 1 127 ? -11.633 0.213 -10.484 1 76.19 127 THR A CA 1
ATOM 984 C C . THR A 1 127 ? -13.102 0.182 -10.062 1 76.19 127 THR A C 1
ATOM 986 O O . THR A 1 127 ? -13.625 1.172 -9.547 1 76.19 127 THR A O 1
ATOM 989 N N . ASP A 1 128 ? -13.711 -0.941 -10.234 1 70.62 128 ASP A N 1
ATOM 990 C CA . ASP A 1 128 ? -15.102 -1.095 -9.836 1 70.62 128 ASP A CA 1
ATOM 991 C C . ASP A 1 128 ? -15.273 -0.844 -8.336 1 70.62 128 ASP A C 1
ATOM 993 O O . ASP A 1 128 ? -16.234 -0.195 -7.918 1 70.62 128 ASP A O 1
ATOM 997 N N . ASP A 1 129 ? -14.328 -1.35 -7.559 1 72.44 129 ASP A N 1
ATOM 998 C CA . ASP A 1 129 ? -14.383 -1.154 -6.113 1 72.44 129 ASP A CA 1
ATOM 999 C C . ASP A 1 129 ? -14.32 0.33 -5.758 1 72.44 129 ASP A C 1
ATOM 1001 O O . ASP A 1 129 ? -15.008 0.78 -4.836 1 72.44 129 ASP A O 1
ATOM 1005 N N . TYR A 1 130 ? -13.57 1.031 -6.492 1 85 130 TYR A N 1
ATOM 1006 C CA . TYR A 1 130 ? -13.43 2.465 -6.254 1 85 130 TYR A CA 1
ATOM 1007 C C . TYR A 1 130 ? -14.75 3.186 -6.508 1 85 130 TYR A C 1
ATOM 1009 O O . TYR A 1 130 ? -15.211 3.961 -5.664 1 85 130 TYR A O 1
ATOM 1017 N N . TYR A 1 131 ? -15.336 2.887 -7.582 1 81.81 131 TYR A N 1
ATOM 1018 C CA . TYR A 1 131 ? -16.562 3.594 -7.945 1 81.81 131 TYR A CA 1
ATOM 1019 C C . TYR A 1 131 ? -17.719 3.176 -7.055 1 81.81 131 TYR A C 1
ATOM 1021 O O . TYR A 1 131 ? -18.578 3.996 -6.711 1 81.81 131 TYR A O 1
ATOM 1029 N N . MET A 1 132 ? -17.703 1.953 -6.688 1 74.88 132 MET A N 1
ATOM 1030 C CA . MET A 1 132 ? -18.703 1.506 -5.723 1 74.88 132 MET A CA 1
ATOM 1031 C C . MET A 1 132 ? -18.531 2.225 -4.391 1 74.88 132 MET A C 1
ATOM 1033 O O . MET A 1 132 ? -19.516 2.553 -3.725 1 74.88 132 MET A O 1
ATOM 1037 N N . ALA A 1 133 ? -17.297 2.438 -4.012 1 80.31 133 ALA A N 1
ATOM 1038 C CA . ALA A 1 133 ? -17.016 3.158 -2.77 1 80.31 133 ALA A CA 1
ATOM 1039 C C . ALA A 1 133 ? -17.562 4.586 -2.83 1 80.31 133 ALA A C 1
ATOM 1041 O O . ALA A 1 133 ? -18.078 5.102 -1.836 1 80.31 133 ALA A O 1
ATOM 1042 N N . LEU A 1 134 ? -17.484 5.203 -3.965 1 85.75 134 LEU A N 1
ATOM 1043 C CA . LEU A 1 134 ? -18.047 6.535 -4.156 1 85.75 134 LEU A CA 1
ATOM 1044 C C . LEU A 1 134 ? -19.562 6.52 -3.967 1 85.75 134 LEU A C 1
ATOM 1046 O O . LEU A 1 134 ? -20.094 7.293 -3.174 1 85.75 134 LEU A O 1
ATOM 1050 N N . MET A 1 135 ? -20.125 5.598 -4.629 1 76.19 135 MET A N 1
ATOM 1051 C CA . MET A 1 135 ? -21.578 5.551 -4.672 1 76.19 135 MET A CA 1
ATOM 1052 C C . MET A 1 135 ? -22.156 5.145 -3.32 1 76.19 135 MET A C 1
ATOM 1054 O O . MET A 1 135 ? -23.25 5.566 -2.957 1 76.19 135 MET A O 1
ATOM 1058 N N . SER A 1 136 ? -21.359 4.371 -2.604 1 69.69 136 SER A N 1
ATOM 1059 C CA . SER A 1 136 ? -21.828 3.906 -1.299 1 69.69 136 SER A CA 1
ATOM 1060 C C . SER A 1 136 ? -21.469 4.906 -0.201 1 69.69 136 SER A C 1
ATOM 1062 O O . SER A 1 136 ? -21.844 4.711 0.96 1 69.69 136 SER A O 1
ATOM 1064 N N . GLY A 1 137 ? -20.719 5.906 -0.527 1 75.25 137 GLY A N 1
ATOM 1065 C CA . GLY A 1 137 ? -20.391 6.941 0.438 1 75.25 137 GLY A CA 1
ATOM 1066 C C . GLY A 1 137 ? -19.203 6.586 1.309 1 75.25 137 GLY A C 1
ATOM 1067 O O . GLY A 1 137 ? -18.906 7.277 2.285 1 75.25 137 GLY A O 1
ATOM 1068 N N . ARG A 1 138 ? -18.531 5.555 0.941 1 76.75 138 ARG A N 1
ATOM 1069 C CA . ARG A 1 138 ? -17.359 5.141 1.702 1 76.75 138 ARG A CA 1
ATOM 1070 C C . ARG A 1 138 ? -16.203 6.109 1.484 1 76.75 138 ARG A C 1
ATOM 1072 O O . ARG A 1 138 ? -15.281 6.184 2.307 1 76.75 138 ARG A O 1
ATOM 1079 N N . CYS A 1 139 ? -16.266 6.707 0.429 1 91.19 139 CYS A N 1
ATOM 1080 C CA . CYS A 1 139 ? -15.312 7.781 0.168 1 91.19 139 CYS A CA 1
ATOM 1081 C C . CYS A 1 139 ? -15.984 8.945 -0.546 1 91.19 139 CYS A C 1
ATOM 1083 O O . CYS A 1 139 ? -17.094 8.805 -1.076 1 91.19 139 CYS A O 1
ATOM 1085 N N . ASP A 1 140 ? -15.398 10.062 -0.391 1 94.56 140 ASP A N 1
ATOM 1086 C CA . ASP A 1 140 ? -15.938 11.273 -1.015 1 94.56 140 ASP A CA 1
ATOM 1087 C C . ASP A 1 140 ? -15.352 11.477 -2.41 1 94.56 140 ASP A C 1
ATOM 1089 O O . ASP A 1 140 ? -16.016 12.016 -3.297 1 94.56 140 ASP A O 1
ATOM 1093 N N . PHE A 1 141 ? -14.086 11.078 -2.57 1 97.38 141 PHE A N 1
ATOM 1094 C CA . PHE A 1 141 ? -13.367 11.289 -3.82 1 97.38 141 PHE A CA 1
ATOM 1095 C C . PHE A 1 141 ? -12.516 10.07 -4.164 1 97.38 141 PHE A C 1
ATOM 1097 O O . PHE A 1 141 ? -12.109 9.32 -3.273 1 97.38 141 PHE A O 1
ATOM 1104 N N . ILE A 1 142 ? -12.297 9.875 -5.457 1 96.06 142 ILE A N 1
ATOM 1105 C CA . ILE A 1 142 ? -11.297 8.938 -5.957 1 96.06 142 ILE A CA 1
ATOM 1106 C C . ILE A 1 142 ? -10.141 9.703 -6.598 1 96.06 142 ILE A C 1
ATOM 1108 O O . ILE A 1 142 ? -10.359 10.672 -7.328 1 96.06 142 ILE A O 1
ATOM 1112 N N . LEU A 1 143 ? -8.977 9.336 -6.219 1 96.06 143 LEU A N 1
ATOM 1113 C CA . LEU A 1 143 ? -7.75 9.898 -6.777 1 96.06 143 LEU A CA 1
ATOM 1114 C C . LEU A 1 143 ? -6.973 8.844 -7.555 1 96.06 143 LEU A C 1
ATOM 1116 O O . LEU A 1 143 ? -6.375 7.945 -6.961 1 96.06 143 LEU A O 1
ATOM 1120 N N . PHE A 1 144 ? -6.949 8.883 -8.852 1 91.94 144 PHE A N 1
ATOM 1121 C CA . PHE A 1 144 ? -6.215 7.863 -9.594 1 91.94 144 PHE A CA 1
ATOM 1122 C C . PHE A 1 144 ? -5.754 8.406 -10.938 1 91.94 144 PHE A C 1
ATOM 1124 O O . PHE A 1 144 ? -5.977 9.578 -11.25 1 91.94 144 PHE A O 1
ATOM 1131 N N . TYR A 1 145 ? -4.914 7.68 -11.625 1 92 145 TYR A N 1
ATOM 1132 C CA . TYR A 1 145 ? -4.535 7.996 -13 1 92 145 TYR A CA 1
ATOM 1133 C C . TYR A 1 145 ? -5.66 7.66 -13.969 1 92 145 TYR A C 1
ATOM 1135 O O . TYR A 1 145 ? -6.289 6.605 -13.852 1 92 145 TYR A O 1
ATOM 1143 N N . ARG A 1 146 ? -5.852 8.555 -14.797 1 88.5 146 ARG A N 1
ATOM 1144 C CA . ARG A 1 146 ? -6.801 8.242 -15.859 1 88.5 146 ARG A CA 1
ATOM 1145 C C . ARG A 1 146 ? -6.285 7.098 -16.734 1 88.5 146 ARG A C 1
ATOM 1147 O O . ARG A 1 146 ? -5.117 7.086 -17.125 1 88.5 146 ARG A O 1
ATOM 1154 N N . ASP A 1 147 ? -7.109 6.113 -16.891 1 80.62 147 ASP A N 1
ATOM 1155 C CA . ASP A 1 147 ? -6.738 5.008 -17.766 1 80.62 147 ASP A CA 1
ATOM 1156 C C . ASP A 1 147 ? -7.965 4.441 -18.484 1 80.62 147 ASP A C 1
ATOM 1158 O O . ASP A 1 147 ? -9.055 5.016 -18.406 1 80.62 147 ASP A O 1
ATOM 1162 N N . ALA A 1 148 ? -7.684 3.447 -19.297 1 72.81 148 ALA A N 1
ATOM 1163 C CA . ALA A 1 148 ? -8.742 2.865 -20.109 1 72.81 148 ALA A CA 1
ATOM 1164 C C . ALA A 1 148 ? -9.852 2.281 -19.25 1 72.81 148 ALA A C 1
ATOM 1166 O O . ALA A 1 148 ? -11.016 2.271 -19.641 1 72.81 148 ALA A O 1
ATOM 1167 N N . GLN A 1 149 ? -9.516 1.815 -18.109 1 70.62 149 GLN A N 1
ATOM 1168 C CA . GLN A 1 149 ? -10.477 1.144 -17.234 1 70.62 149 GLN A CA 1
ATOM 1169 C C . GLN A 1 149 ? -11.469 2.139 -16.641 1 70.62 149 GLN A C 1
ATOM 1171 O O . GLN A 1 149 ? -12.531 1.747 -16.156 1 70.62 149 GLN A O 1
ATOM 1176 N N . THR A 1 150 ? -11.125 3.367 -16.609 1 73.69 150 THR A N 1
ATOM 1177 C CA . THR A 1 150 ? -11.992 4.395 -16.047 1 73.69 150 THR A CA 1
ATOM 1178 C C . THR A 1 150 ? -12.977 4.902 -17.094 1 73.69 150 THR A C 1
ATOM 1180 O O . THR A 1 150 ? -13.953 5.574 -16.766 1 73.69 150 THR A O 1
ATOM 1183 N N . GLU A 1 151 ? -12.805 4.598 -18.312 1 73.12 151 GLU A N 1
ATOM 1184 C CA . GLU A 1 151 ? -13.539 5.172 -19.438 1 73.12 151 GLU A CA 1
ATOM 1185 C C . GLU A 1 151 ? -15.039 4.891 -19.312 1 73.12 151 GLU A C 1
ATOM 1187 O O . GLU A 1 151 ? -15.859 5.785 -19.516 1 73.12 151 GLU A O 1
ATOM 1192 N N . PRO A 1 152 ? -15.383 3.744 -18.938 1 68.56 152 PRO A N 1
ATOM 1193 C CA . PRO A 1 152 ? -16.812 3.479 -18.828 1 68.56 152 PRO A CA 1
ATOM 1194 C C . PRO A 1 152 ? -17.5 4.355 -17.797 1 68.56 152 PRO A C 1
ATOM 1196 O O . PRO A 1 152 ? -18.688 4.684 -17.938 1 68.56 152 PRO A O 1
ATOM 1199 N N . TYR A 1 153 ? -16.875 4.703 -16.828 1 73.5 153 TYR A N 1
ATOM 1200 C CA . TYR A 1 153 ? -17.469 5.492 -15.75 1 73.5 153 TYR A CA 1
ATOM 1201 C C . TYR A 1 153 ? -17.438 6.98 -16.094 1 73.5 153 TYR A C 1
ATOM 1203 O O . TYR A 1 153 ? -18.328 7.727 -15.68 1 73.5 153 TYR A O 1
ATOM 1211 N N . SER A 1 154 ? -16.453 7.312 -16.781 1 70.56 154 SER A N 1
ATOM 1212 C CA . SER A 1 154 ? -16.297 8.727 -17.109 1 70.56 154 SER A CA 1
ATOM 1213 C C . SER A 1 154 ? -17.422 9.195 -18.031 1 70.56 154 SER A C 1
ATOM 1215 O O . SER A 1 154 ? -17.703 10.391 -18.109 1 70.56 154 SER A O 1
ATOM 1217 N N . ARG A 1 155 ? -18.047 8.211 -18.625 1 72.5 155 ARG A N 1
ATOM 1218 C CA . ARG A 1 155 ? -19.109 8.547 -19.562 1 72.5 155 ARG A CA 1
ATOM 1219 C C . ARG A 1 155 ? -20.453 8.641 -18.859 1 72.5 155 ARG A C 1
ATOM 1221 O O . ARG A 1 155 ? -21.438 9.133 -19.422 1 72.5 155 ARG A O 1
ATOM 1228 N N . GLN A 1 156 ? -20.344 8.258 -17.703 1 76 156 GLN A N 1
ATOM 1229 C CA . GLN A 1 156 ? -21.578 8.312 -16.938 1 76 156 GLN A CA 1
ATOM 1230 C C . GLN A 1 156 ? -21.766 9.68 -16.281 1 76 156 GLN A C 1
ATOM 1232 O O . GLN A 1 156 ? -20.875 10.172 -15.609 1 76 156 GLN A O 1
ATOM 1237 N N . SER A 1 157 ? -22.891 10.211 -16.469 1 79.31 157 SER A N 1
ATOM 1238 C CA . SER A 1 157 ? -23.188 11.57 -16.016 1 79.31 157 SER A CA 1
ATOM 1239 C C . SER A 1 157 ? -23.219 11.641 -14.492 1 79.31 157 SER A C 1
ATOM 1241 O O . SER A 1 157 ? -23.141 12.734 -13.922 1 79.31 157 SER A O 1
ATOM 1243 N N . GLU A 1 158 ? -23.25 10.562 -13.883 1 87.88 158 GLU A N 1
ATOM 1244 C CA . GLU A 1 158 ? -23.391 10.547 -12.43 1 87.88 158 GLU A CA 1
ATOM 1245 C C . GLU A 1 158 ? -22.062 10.883 -11.734 1 87.88 158 GLU A C 1
ATOM 1247 O O . GLU A 1 158 ? -22.047 11.203 -10.547 1 87.88 158 GLU A O 1
ATOM 1252 N N . PHE A 1 159 ? -21.062 10.82 -12.508 1 92.19 159 PHE A N 1
ATOM 1253 C CA . PHE A 1 159 ? -19.75 11.102 -11.945 1 92.19 159 PHE A CA 1
ATOM 1254 C C . PHE A 1 159 ? -19.172 12.383 -12.539 1 92.19 159 PHE A C 1
ATOM 1256 O O . PHE A 1 159 ? -19.406 12.695 -13.703 1 92.19 159 PHE A O 1
ATOM 1263 N N . GLU A 1 160 ? -18.484 13.164 -11.734 1 94.25 160 GLU A N 1
ATOM 1264 C CA . GLU A 1 160 ? -17.719 14.32 -12.18 1 94.25 160 GLU A CA 1
ATOM 1265 C C . GLU A 1 160 ? -16.219 14.062 -12.055 1 94.25 160 GLU A C 1
ATOM 1267 O O . GLU A 1 160 ? -15.766 13.453 -11.086 1 94.25 160 GLU A O 1
ATOM 1272 N N . VAL A 1 161 ? -15.547 14.469 -13.055 1 94.5 161 VAL A N 1
ATOM 1273 C CA . VAL A 1 161 ? -14.109 14.242 -13.117 1 94.5 161 VAL A CA 1
ATOM 1274 C C . VAL A 1 161 ? -13.375 15.57 -13.227 1 94.5 161 VAL A C 1
ATOM 1276 O O . VAL A 1 161 ? -13.758 16.438 -14.016 1 94.5 161 VAL A O 1
ATOM 1279 N N . LEU A 1 162 ? -12.375 15.781 -12.414 1 95.81 162 LEU A N 1
ATOM 1280 C CA . LEU A 1 162 ? -11.5 16.953 -12.445 1 95.81 162 LEU A CA 1
ATOM 1281 C C . LEU A 1 162 ? -10.055 16.547 -12.695 1 95.81 162 LEU A C 1
ATOM 1283 O O . LEU A 1 162 ? -9.523 15.672 -12.008 1 95.81 162 LEU A O 1
ATOM 1287 N N . SER A 1 163 ? -9.43 17.172 -13.695 1 96 163 SER A N 1
ATOM 1288 C CA . SER A 1 163 ? -8.008 16.953 -13.922 1 96 163 SER A CA 1
ATOM 1289 C C . SER A 1 163 ? -7.16 17.734 -12.93 1 96 163 SER A C 1
ATOM 1291 O O . SER A 1 163 ? -7.379 18.938 -12.734 1 96 163 SER A O 1
ATOM 1293 N N . LEU A 1 164 ? -6.215 17.047 -12.242 1 96.56 164 LEU A N 1
ATOM 1294 C CA . LEU A 1 164 ? -5.332 17.719 -11.289 1 96.56 164 LEU A CA 1
ATOM 1295 C C . LEU A 1 164 ? -3.945 17.922 -11.883 1 96.56 164 LEU A C 1
ATOM 1297 O O . LEU A 1 164 ? -3.043 18.422 -11.203 1 96.56 164 LEU A O 1
ATOM 1301 N N . GLY A 1 165 ? -3.754 17.547 -13.102 1 94.75 165 GLY A N 1
ATOM 1302 C CA . GLY A 1 165 ? -2.469 17.688 -13.766 1 94.75 165 GLY A CA 1
ATOM 1303 C C . GLY A 1 165 ? -1.942 16.391 -14.336 1 94.75 165 GLY A C 1
ATOM 1304 O O . GLY A 1 165 ? -2.699 15.43 -14.516 1 94.75 165 GLY A O 1
ATOM 1305 N N . HIS A 1 166 ? -0.632 16.484 -14.742 1 94.94 166 HIS A N 1
ATOM 1306 C CA . HIS A 1 166 ? -0.027 15.32 -15.398 1 94.94 166 HIS A CA 1
ATOM 1307 C C . HIS A 1 166 ? 1.288 14.938 -14.734 1 94.94 166 HIS A C 1
ATOM 1309 O O . HIS A 1 166 ? 2.027 15.805 -14.258 1 94.94 166 HIS A O 1
ATOM 1315 N N . ASP A 1 167 ? 1.402 13.68 -14.609 1 94.38 167 ASP A N 1
ATOM 1316 C CA . ASP A 1 167 ? 2.678 13.086 -14.219 1 94.38 167 ASP A CA 1
ATOM 1317 C C . ASP A 1 167 ? 3.365 12.422 -15.406 1 94.38 167 ASP A C 1
ATOM 1319 O O . ASP A 1 167 ? 2.785 12.32 -16.484 1 94.38 167 ASP A O 1
ATOM 1323 N N . GLU A 1 168 ? 4.641 12.188 -15.25 1 94.88 168 GLU A N 1
ATOM 1324 C CA . GLU A 1 168 ? 5.406 11.523 -16.297 1 94.88 168 GLU A CA 1
ATOM 1325 C C . GLU A 1 168 ? 5.949 10.18 -15.828 1 94.88 168 GLU A C 1
ATOM 1327 O O . GLU A 1 168 ? 6.449 10.07 -14.703 1 94.88 168 GLU A O 1
ATOM 1332 N N . LEU A 1 169 ? 5.73 9.188 -16.672 1 95.62 169 LEU A N 1
ATOM 1333 C CA . LEU A 1 169 ? 6.246 7.855 -16.391 1 95.62 169 LEU A CA 1
ATOM 1334 C C . LEU A 1 169 ? 7.438 7.531 -17.297 1 95.62 169 LEU A C 1
ATOM 1336 O O . LEU A 1 169 ? 7.336 7.609 -18.516 1 95.62 169 LEU A O 1
ATOM 1340 N N . TYR A 1 170 ? 8.625 7.211 -16.703 1 95.94 170 TYR A N 1
ATOM 1341 C CA . TYR A 1 170 ? 9.82 6.906 -17.484 1 95.94 170 TYR A CA 1
ATOM 1342 C C . TYR A 1 170 ? 10.734 5.957 -16.719 1 95.94 170 TYR A C 1
ATOM 1344 O O . TYR A 1 170 ? 10.469 5.621 -15.562 1 95.94 170 TYR A O 1
ATOM 1352 N N . TRP A 1 171 ? 11.797 5.492 -17.406 1 97.06 171 TRP A N 1
ATOM 1353 C CA . TRP A 1 171 ? 12.742 4.535 -16.844 1 97.06 171 TRP A CA 1
ATOM 1354 C C . TRP A 1 171 ? 13.781 5.238 -15.977 1 97.06 171 TRP A C 1
ATOM 1356 O O . TRP A 1 171 ? 14.297 6.293 -16.344 1 97.06 171 TRP A O 1
ATOM 1366 N N . VAL A 1 172 ? 14.055 4.648 -14.812 1 97.69 172 VAL A N 1
ATOM 1367 C CA . VAL A 1 172 ? 15.086 5.195 -13.93 1 97.69 172 VAL A CA 1
ATOM 1368 C C . VAL A 1 172 ? 16.031 4.082 -13.484 1 97.69 172 VAL A C 1
ATOM 1370 O O . VAL A 1 172 ? 15.656 2.904 -13.484 1 97.69 172 VAL A O 1
ATOM 1373 N N . ALA A 1 173 ? 17.234 4.418 -13.133 1 97.94 173 ALA A N 1
ATOM 1374 C CA . ALA A 1 173 ? 18.25 3.559 -12.539 1 97.94 173 ALA A CA 1
ATOM 1375 C C . ALA A 1 173 ? 19.281 4.379 -11.766 1 97.94 173 ALA A C 1
ATOM 1377 O O . ALA A 1 173 ? 19.281 5.613 -11.836 1 97.94 173 ALA A O 1
ATOM 1378 N N . THR A 1 174 ? 20.078 3.646 -10.977 1 97.88 174 THR A N 1
ATOM 1379 C CA . THR A 1 174 ? 21.25 4.32 -10.43 1 97.88 174 THR A CA 1
ATOM 1380 C C . THR A 1 174 ? 22.25 4.664 -11.531 1 97.88 174 THR A C 1
ATOM 1382 O O . THR A 1 174 ? 22.25 4.027 -12.586 1 97.88 174 THR A O 1
ATOM 1385 N N . PRO A 1 175 ? 23.062 5.715 -11.258 1 97.62 175 PRO A N 1
ATOM 1386 C CA . PRO A 1 175 ? 24.078 6.043 -12.25 1 97.62 175 PRO A CA 1
ATOM 1387 C C . PRO A 1 175 ? 24.984 4.855 -12.594 1 97.62 175 PRO A C 1
ATOM 1389 O O . PRO A 1 175 ? 25.328 4.648 -13.766 1 97.62 175 PRO A O 1
ATOM 1392 N N . GLU A 1 176 ? 25.312 4.09 -11.602 1 95.75 176 GLU A N 1
ATOM 1393 C CA . GLU A 1 176 ? 26.156 2.924 -11.805 1 95.75 176 GLU A CA 1
ATOM 1394 C C . GLU A 1 176 ? 25.484 1.9 -12.711 1 95.75 176 GLU A C 1
ATOM 1396 O O . GLU A 1 176 ? 26.109 1.379 -13.641 1 95.75 176 GLU A O 1
ATOM 1401 N N . LEU A 1 177 ? 24.281 1.641 -12.453 1 95.62 177 LEU A N 1
ATOM 1402 C CA . LEU A 1 177 ? 23.578 0.658 -13.266 1 95.62 177 LEU A CA 1
ATOM 1403 C C . LEU A 1 177 ? 23.328 1.186 -14.672 1 95.62 177 LEU A C 1
ATOM 1405 O O . LEU A 1 177 ? 23.375 0.424 -15.641 1 95.62 177 LEU A O 1
ATOM 1409 N N . ALA A 1 178 ? 23.016 2.457 -14.805 1 95.81 178 ALA A N 1
ATOM 1410 C CA . ALA A 1 178 ? 22.844 3.078 -16.109 1 95.81 178 ALA A CA 1
ATOM 1411 C C . ALA A 1 178 ? 24.062 2.865 -16.984 1 95.81 178 ALA A C 1
ATOM 1413 O O . ALA A 1 178 ? 23.938 2.551 -18.172 1 95.81 178 ALA A O 1
ATOM 1414 N N . ALA A 1 179 ? 25.203 3.039 -16.406 1 95.19 179 ALA A N 1
ATOM 1415 C CA . ALA A 1 179 ? 26.453 2.832 -17.125 1 95.19 179 ALA A CA 1
ATOM 1416 C C . ALA A 1 179 ? 26.609 1.375 -17.547 1 95.19 179 ALA A C 1
ATOM 1418 O O . ALA A 1 179 ? 27.031 1.092 -18.672 1 95.19 179 ALA A O 1
ATOM 1419 N N . ARG A 1 180 ? 26.203 0.492 -16.734 1 91.88 180 ARG A N 1
ATOM 1420 C CA . ARG A 1 180 ? 26.312 -0.937 -17 1 91.88 180 ARG A CA 1
ATOM 1421 C C . ARG A 1 180 ? 25.375 -1.338 -18.141 1 91.88 180 ARG A C 1
ATOM 1423 O O . ARG A 1 180 ? 25.688 -2.232 -18.938 1 91.88 180 ARG A O 1
ATOM 1430 N N . CYS A 1 181 ? 24.266 -0.703 -18.203 1 90.38 181 CYS A N 1
ATOM 1431 C CA . CYS A 1 181 ? 23.234 -1.037 -19.172 1 90.38 181 CYS A CA 1
ATOM 1432 C C . CYS A 1 181 ? 23.672 -0.669 -20.594 1 90.38 181 CYS A C 1
ATOM 1434 O O . CYS A 1 181 ? 23.078 -1.131 -21.562 1 90.38 181 CYS A O 1
ATOM 1436 N N . THR A 1 182 ? 24.719 0.132 -20.734 1 90.88 182 THR A N 1
ATOM 1437 C CA . THR A 1 182 ? 25.219 0.515 -22.062 1 90.88 182 THR A CA 1
ATOM 1438 C C . THR A 1 182 ? 25.938 -0.65 -22.719 1 90.88 182 THR A C 1
ATOM 1440 O O . THR A 1 182 ? 26.125 -0.657 -23.938 1 90.88 182 THR A O 1
ATOM 1443 N N . ASP A 1 183 ? 26.359 -1.581 -21.922 1 91 183 ASP A N 1
ATOM 1444 C CA . ASP A 1 183 ? 26.984 -2.791 -22.453 1 91 183 ASP A CA 1
ATOM 1445 C C . ASP A 1 183 ? 25.922 -3.727 -23.047 1 91 183 ASP A C 1
ATOM 1447 O O . ASP A 1 183 ? 25.094 -4.273 -22.328 1 91 183 ASP A O 1
ATOM 1451 N N . PRO A 1 184 ? 26.031 -3.943 -24.281 1 89.75 184 PRO A N 1
ATOM 1452 C CA . PRO A 1 184 ? 25 -4.742 -24.953 1 89.75 184 PRO A CA 1
ATOM 1453 C C . PRO A 1 184 ? 25.047 -6.219 -24.562 1 89.75 184 PRO A C 1
ATOM 1455 O O . PRO A 1 184 ? 24.109 -6.965 -24.844 1 89.75 184 PRO A O 1
ATOM 1458 N N . GLU A 1 185 ? 26.031 -6.641 -23.906 1 89.19 185 GLU A N 1
ATOM 1459 C CA . GLU A 1 185 ? 26.219 -8.055 -23.594 1 89.19 185 GLU A CA 1
ATOM 1460 C C . GLU A 1 185 ? 25.625 -8.398 -22.219 1 89.19 185 GLU A C 1
ATOM 1462 O O . GLU A 1 185 ? 25.5 -9.57 -21.875 1 89.19 185 GLU A O 1
ATOM 1467 N N . VAL A 1 186 ? 25.281 -7.395 -21.562 1 88.62 186 VAL A N 1
ATOM 1468 C CA . VAL A 1 186 ? 24.797 -7.641 -20.203 1 88.62 186 VAL A CA 1
ATOM 1469 C C . VAL A 1 186 ? 23.266 -7.543 -20.172 1 88.62 186 VAL A C 1
ATOM 1471 O O . VAL A 1 186 ? 22.672 -6.699 -20.859 1 88.62 186 VAL A O 1
ATOM 1474 N N . SER A 1 187 ? 22.688 -8.445 -19.422 1 91.69 187 SER A N 1
ATOM 1475 C CA . SER A 1 187 ? 21.25 -8.344 -19.188 1 91.69 187 SER A CA 1
ATOM 1476 C C . SER A 1 187 ? 20.922 -7.125 -18.344 1 91.69 187 SER A C 1
ATOM 1478 O O . SER A 1 187 ? 21.75 -6.652 -17.562 1 91.69 187 SER A O 1
ATOM 1480 N N . ILE A 1 188 ? 19.703 -6.586 -18.547 1 94 188 ILE A N 1
ATOM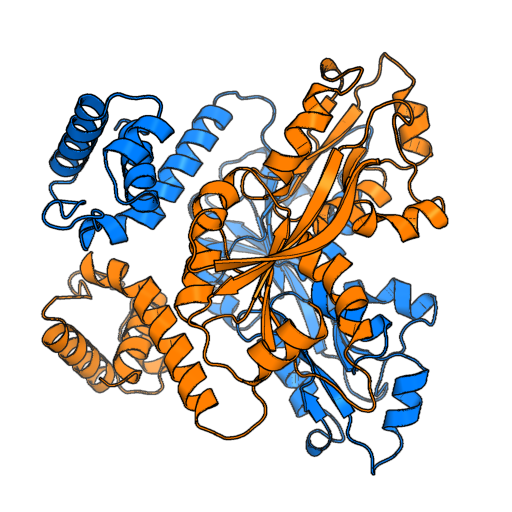 1481 C CA . ILE A 1 188 ? 19.234 -5.438 -17.781 1 94 188 ILE A CA 1
ATOM 1482 C C . ILE A 1 188 ? 18.266 -5.902 -16.703 1 94 188 ILE A C 1
ATOM 1484 O O . ILE A 1 188 ? 17.141 -6.305 -17 1 94 188 ILE A O 1
ATOM 1488 N N . PRO A 1 189 ? 18.734 -5.91 -15.414 1 95.62 189 PRO A N 1
ATOM 1489 C CA . PRO A 1 189 ? 17.797 -6.266 -14.344 1 95.62 189 PRO A CA 1
ATOM 1490 C C . PRO A 1 189 ? 16.578 -5.344 -14.297 1 95.62 189 PRO A C 1
ATOM 1492 O O . PRO A 1 189 ? 16.734 -4.121 -14.297 1 95.62 189 PRO A O 1
ATOM 1495 N N . TRP A 1 190 ? 15.398 -5.957 -14.211 1 96.12 190 TRP A N 1
ATOM 1496 C CA . TRP A 1 190 ? 14.141 -5.238 -14.391 1 96.12 190 TRP A CA 1
ATOM 1497 C C . TRP A 1 190 ? 13.234 -5.418 -13.18 1 96.12 190 TRP A C 1
ATOM 1499 O O . TRP A 1 190 ? 12.883 -6.543 -12.82 1 96.12 190 TRP A O 1
ATOM 1509 N N . LEU A 1 191 ? 12.945 -4.316 -12.508 1 96.94 191 LEU A N 1
ATOM 1510 C CA . LEU A 1 191 ? 11.969 -4.266 -11.422 1 96.94 191 LEU A CA 1
ATOM 1511 C C . LEU A 1 191 ? 10.57 -4.012 -11.961 1 96.94 191 LEU A C 1
ATOM 1513 O O . LEU A 1 191 ? 10.312 -2.977 -12.586 1 96.94 191 LEU A O 1
ATOM 1517 N N . THR A 1 192 ? 9.625 -4.906 -11.641 1 95.12 192 THR A N 1
ATOM 1518 C CA . THR A 1 192 ? 8.336 -4.859 -12.328 1 95.12 192 THR A CA 1
ATOM 1519 C C . THR A 1 192 ? 7.191 -4.738 -11.336 1 95.12 192 THR A C 1
ATOM 1521 O O . THR A 1 192 ? 7.348 -5.055 -10.156 1 95.12 192 THR A O 1
ATOM 1524 N N . TYR A 1 193 ? 6.074 -4.246 -11.883 1 92.75 193 TYR A N 1
ATOM 1525 C CA . TYR A 1 193 ? 4.828 -4.223 -11.133 1 92.75 193 TYR A CA 1
ATOM 1526 C C . TYR A 1 193 ? 4.066 -5.531 -11.289 1 92.75 193 TYR A C 1
ATOM 1528 O O . TYR A 1 193 ? 4.035 -6.109 -12.383 1 92.75 193 TYR A O 1
ATOM 1536 N N . ALA A 1 194 ? 3.494 -5.91 -10.18 1 86.56 194 ALA A N 1
ATOM 1537 C CA . ALA A 1 194 ? 2.568 -7.035 -10.289 1 86.56 194 ALA A CA 1
ATOM 1538 C C . ALA A 1 194 ? 1.345 -6.66 -11.125 1 86.56 194 ALA A C 1
ATOM 1540 O O . ALA A 1 194 ? 1.018 -5.48 -11.258 1 86.56 194 ALA A O 1
ATOM 1541 N N . ARG A 1 195 ? 0.682 -7.586 -11.594 1 77 195 ARG A N 1
ATOM 1542 C CA . ARG A 1 195 ? -0.453 -7.383 -12.492 1 77 195 ARG A CA 1
ATOM 1543 C C . ARG A 1 195 ? -1.589 -6.656 -11.781 1 77 195 ARG A C 1
ATOM 1545 O O . ARG A 1 195 ? -2.375 -5.949 -12.414 1 77 195 ARG A O 1
ATOM 1552 N N . SER A 1 196 ? -1.623 -6.824 -10.5 1 72.94 196 SER A N 1
ATOM 1553 C CA . SER A 1 196 ? -2.697 -6.203 -9.727 1 72.94 196 SER A CA 1
ATOM 1554 C C . SER A 1 196 ? -2.473 -4.703 -9.578 1 72.94 196 SER A C 1
ATOM 1556 O O . SER A 1 196 ? -3.385 -3.971 -9.188 1 72.94 196 SER A O 1
ATOM 1558 N N . ALA A 1 197 ? -1.29 -4.289 -9.875 1 82.56 197 ALA A N 1
ATOM 1559 C CA . ALA A 1 197 ? -0.977 -2.867 -9.758 1 82.56 197 ALA A CA 1
ATOM 1560 C C . ALA A 1 197 ? -1.41 -2.109 -11.008 1 82.56 197 ALA A C 1
ATOM 1562 O O . ALA A 1 197 ? -1.19 -2.574 -12.133 1 82.56 197 ALA A O 1
ATOM 1563 N N . GLN A 1 198 ? -2.055 -0.945 -10.836 1 83.06 198 GLN A N 1
ATOM 1564 C CA . GLN A 1 198 ? -2.465 -0.141 -11.984 1 83.06 198 GLN A CA 1
ATOM 1565 C C . GLN A 1 198 ? -1.268 0.222 -12.859 1 83.06 198 GLN A C 1
ATOM 1567 O O . GLN A 1 198 ? -1.382 0.281 -14.086 1 83.06 198 GLN A O 1
ATOM 1572 N N . LEU A 1 199 ? -0.148 0.428 -12.234 1 89.94 199 LEU A N 1
ATOM 1573 C CA . LEU A 1 199 ? 1.04 0.856 -12.961 1 89.94 199 LEU A CA 1
ATOM 1574 C C . LEU A 1 199 ? 1.571 -0.27 -13.844 1 89.94 199 LEU A C 1
ATOM 1576 O O . LEU A 1 199 ? 2.391 -0.033 -14.734 1 89.94 199 LEU A O 1
ATOM 1580 N N . HIS A 1 200 ? 1.116 -1.471 -13.508 1 87.06 200 HIS A N 1
ATOM 1581 C CA . H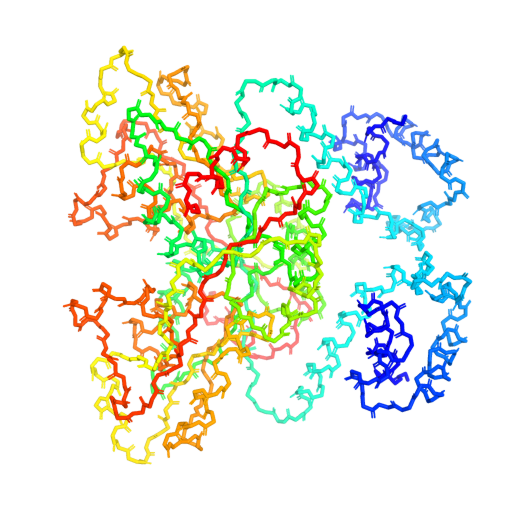IS A 1 200 ? 1.477 -2.562 -14.398 1 87.06 200 HIS A CA 1
ATOM 1582 C C . HIS A 1 200 ? 0.999 -2.287 -15.82 1 87.06 200 HIS A C 1
ATOM 1584 O O . HIS A 1 200 ? 1.792 -2.328 -16.766 1 87.06 200 HIS A O 1
ATOM 1590 N N . ASP A 1 201 ? -0.254 -1.899 -15.953 1 82.94 201 ASP A N 1
ATOM 1591 C CA . ASP A 1 201 ? -0.831 -1.62 -17.266 1 82.94 201 ASP A CA 1
ATOM 1592 C C . ASP A 1 201 ? -0.301 -0.304 -17.828 1 82.94 201 ASP A C 1
ATOM 1594 O O . ASP A 1 201 ? -0.004 -0.208 -19.016 1 82.94 201 ASP A O 1
ATOM 1598 N N . LEU A 1 202 ? -0.147 0.609 -17 1 88 202 LEU A N 1
ATOM 1599 C CA . LEU A 1 202 ? 0.262 1.94 -17.438 1 88 202 LEU A CA 1
ATOM 1600 C C . LEU A 1 202 ? 1.699 1.927 -17.953 1 88 202 LEU A C 1
ATOM 1602 O O . LEU A 1 202 ? 2.076 2.76 -18.781 1 88 202 LEU A O 1
ATOM 1606 N N . SER A 1 203 ? 2.484 0.966 -17.469 1 91.69 203 SER A N 1
ATOM 1607 C CA . SER A 1 203 ? 3.893 0.926 -17.844 1 91.69 203 SER A CA 1
ATOM 1608 C C . SER A 1 203 ? 4.098 0.092 -19.109 1 91.69 203 SER A C 1
ATOM 1610 O O . SER A 1 203 ? 5.211 0.012 -19.641 1 91.69 203 SER A O 1
ATOM 1612 N N . ARG A 1 204 ? 3.068 -0.528 -19.625 1 85.94 204 ARG A N 1
ATOM 1613 C CA . ARG A 1 204 ? 3.182 -1.422 -20.766 1 85.94 204 ARG A CA 1
ATOM 1614 C C . ARG A 1 204 ? 3.705 -0.677 -22 1 85.94 204 ARG A C 1
ATOM 1616 O O . ARG A 1 204 ? 4.504 -1.219 -22.766 1 85.94 204 ARG A O 1
ATOM 1623 N N . LYS A 1 205 ? 3.221 0.517 -22.172 1 86.12 205 LYS A N 1
ATOM 1624 C CA . LYS A 1 205 ? 3.664 1.313 -23.312 1 86.12 205 LYS A CA 1
ATOM 1625 C C . LYS A 1 205 ? 5.168 1.568 -23.25 1 86.12 205 LYS A C 1
ATOM 1627 O O . LYS A 1 205 ? 5.863 1.454 -24.266 1 86.12 205 LYS A O 1
ATOM 1632 N N . GLN A 1 206 ? 5.668 1.896 -22.141 1 90.38 206 GLN A N 1
ATOM 1633 C CA . GLN A 1 206 ? 7.098 2.123 -21.953 1 90.38 206 GLN A CA 1
ATOM 1634 C C . GLN A 1 206 ? 7.895 0.845 -22.203 1 90.38 206 GLN A C 1
ATOM 1636 O O . GLN A 1 206 ? 8.969 0.887 -22.812 1 90.38 206 GLN A O 1
ATOM 1641 N N . ILE A 1 207 ? 7.371 -0.253 -21.75 1 89.06 207 ILE A N 1
ATOM 1642 C CA . ILE A 1 207 ? 8.039 -1.539 -21.922 1 89.06 207 ILE A CA 1
ATOM 1643 C C . ILE A 1 207 ? 8.117 -1.896 -23.406 1 89.06 207 ILE A C 1
ATOM 1645 O O . ILE A 1 207 ? 9.156 -2.34 -23.891 1 89.06 207 ILE A O 1
ATOM 1649 N N . LYS A 1 208 ? 7.051 -1.641 -24.109 1 86.94 208 LYS A N 1
ATOM 1650 C CA . LYS A 1 208 ? 6.992 -1.921 -25.531 1 86.94 208 LYS A CA 1
ATOM 1651 C C . LYS A 1 208 ? 7.977 -1.046 -26.312 1 86.94 208 LYS A C 1
ATOM 1653 O O . LYS A 1 208 ? 8.555 -1.483 -27.312 1 86.94 208 LYS A O 1
ATOM 1658 N N . ARG A 1 209 ? 8.188 0.14 -25.875 1 90.69 209 ARG A N 1
ATOM 1659 C CA . ARG A 1 209 ? 9.023 1.116 -26.547 1 90.69 209 ARG A CA 1
ATOM 1660 C C . ARG A 1 209 ? 10.492 0.953 -26.156 1 90.69 209 ARG A C 1
ATOM 1662 O O . ARG A 1 209 ? 11.367 1.619 -26.719 1 90.69 209 ARG A O 1
ATOM 1669 N N . HIS A 1 210 ? 10.727 0.095 -25.172 1 91.56 210 HIS A N 1
ATOM 1670 C CA . HIS A 1 210 ? 12.094 -0.053 -24.688 1 91.56 210 HIS A CA 1
ATOM 1671 C C . HIS A 1 210 ? 13.055 -0.359 -25.844 1 91.56 210 HIS A C 1
ATOM 1673 O O . HIS A 1 210 ? 12.758 -1.2 -26.688 1 91.56 210 HIS A O 1
ATOM 1679 N N . PRO A 1 211 ? 14.219 0.297 -25.922 1 90.25 211 PRO A N 1
ATOM 1680 C CA . PRO A 1 211 ? 15.133 0.119 -27.047 1 90.25 211 PRO A CA 1
ATOM 1681 C C . PRO A 1 211 ? 15.688 -1.302 -27.141 1 90.25 211 PRO A C 1
ATOM 1683 O O . PRO A 1 211 ? 16 -1.773 -28.234 1 90.25 211 PRO A O 1
ATOM 1686 N N . GLU A 1 212 ? 15.812 -1.993 -26.016 1 90.94 212 GLU A N 1
ATOM 1687 C CA . GLU A 1 212 ? 16.344 -3.352 -25.984 1 90.94 212 GLU A CA 1
ATOM 1688 C C . GLU A 1 212 ? 15.516 -4.242 -25.062 1 90.94 212 GLU A C 1
ATOM 1690 O O . GLU A 1 212 ? 16.047 -4.809 -24.094 1 90.94 212 GLU A O 1
ATOM 1695 N N . PRO A 1 213 ? 14.273 -4.477 -25.406 1 88.44 213 PRO A N 1
ATOM 1696 C CA . PRO A 1 213 ? 13.375 -5.223 -24.516 1 88.44 213 PRO A CA 1
ATOM 1697 C C . PRO A 1 213 ? 13.844 -6.66 -24.297 1 88.44 213 PRO A C 1
ATOM 1699 O O . PRO A 1 213 ? 13.57 -7.238 -23.234 1 88.44 213 PRO A O 1
ATOM 1702 N N . HIS A 1 214 ? 14.609 -7.23 -25.188 1 86.88 214 HIS A N 1
ATOM 1703 C CA . HIS A 1 214 ? 15.078 -8.609 -25.078 1 86.88 214 HIS A CA 1
ATOM 1704 C C . HIS A 1 214 ? 16.125 -8.758 -23.984 1 86.88 214 HIS A C 1
ATOM 1706 O O . HIS A 1 214 ? 16.406 -9.867 -23.531 1 86.88 214 HIS A O 1
ATOM 1712 N N . ARG A 1 215 ? 16.719 -7.637 -23.578 1 91.69 215 ARG A N 1
ATOM 1713 C CA . ARG A 1 215 ? 17.766 -7.672 -22.562 1 91.69 215 ARG A CA 1
ATOM 1714 C C . ARG A 1 215 ? 17.156 -7.539 -21.156 1 91.69 215 ARG A C 1
ATOM 1716 O O . ARG A 1 215 ? 17.844 -7.75 -20.156 1 91.69 215 ARG A O 1
ATOM 1723 N N . LEU A 1 216 ? 15.875 -7.223 -21.094 1 91.44 216 LEU A N 1
ATOM 1724 C CA . LEU A 1 216 ? 15.219 -7.051 -19.812 1 91.44 216 LEU A CA 1
ATOM 1725 C C . LEU A 1 216 ? 15 -8.398 -19.125 1 91.44 216 LEU A C 1
ATOM 1727 O O . LEU A 1 216 ? 14.477 -9.336 -19.734 1 91.44 216 LEU A O 1
ATOM 1731 N N . ARG A 1 217 ? 15.484 -8.445 -17.891 1 90.25 217 ARG A N 1
ATOM 1732 C CA . ARG A 1 217 ? 15.281 -9.625 -17.062 1 90.25 217 ARG A CA 1
ATOM 1733 C C . ARG A 1 217 ? 14.609 -9.266 -15.75 1 90.25 217 ARG A C 1
ATOM 1735 O O . ARG A 1 217 ? 15.156 -8.484 -14.961 1 90.25 217 ARG A O 1
ATOM 1742 N N . ARG A 1 218 ? 13.5 -9.859 -15.547 1 93.44 218 ARG A N 1
ATOM 1743 C CA . ARG A 1 218 ? 12.781 -9.578 -14.305 1 93.44 218 ARG A CA 1
ATOM 1744 C C . ARG A 1 218 ? 13.555 -10.109 -13.102 1 93.44 218 ARG A C 1
ATOM 1746 O O . ARG A 1 218 ? 13.93 -11.281 -13.062 1 93.44 218 ARG A O 1
ATOM 1753 N N . VAL A 1 219 ? 13.758 -9.227 -12.102 1 94.5 219 VAL A N 1
ATOM 1754 C CA . VAL A 1 219 ? 14.5 -9.664 -10.93 1 94.5 219 VAL A CA 1
ATOM 1755 C C . VAL A 1 219 ? 13.703 -9.367 -9.664 1 94.5 219 VAL A C 1
ATOM 1757 O O . VAL A 1 219 ? 14.023 -9.875 -8.586 1 94.5 219 VAL A O 1
ATOM 1760 N N . PHE A 1 220 ? 12.648 -8.547 -9.812 1 95.62 220 PHE A N 1
ATOM 1761 C CA . PHE A 1 220 ? 11.812 -8.172 -8.68 1 95.62 220 PHE A CA 1
ATOM 1762 C C . PHE A 1 220 ? 10.422 -7.762 -9.148 1 95.62 220 PHE A C 1
ATOM 1764 O O . PHE A 1 220 ? 10.273 -7.117 -10.188 1 95.62 220 PHE A O 1
ATOM 1771 N N . GLU A 1 221 ? 9.445 -8.164 -8.391 1 95 221 GLU A N 1
ATOM 1772 C CA . GLU A 1 221 ? 8.055 -7.797 -8.656 1 95 221 GLU A CA 1
ATOM 1773 C C . GLU A 1 221 ? 7.348 -7.355 -7.379 1 95 221 GLU A C 1
ATOM 1775 O O . GLU A 1 221 ? 7.523 -7.965 -6.32 1 95 221 GLU A O 1
ATOM 1780 N N . ALA A 1 222 ? 6.617 -6.309 -7.492 1 95.19 222 ALA A N 1
ATOM 1781 C CA . ALA A 1 222 ? 5.895 -5.832 -6.316 1 95.19 222 ALA A CA 1
ATOM 1782 C C . ALA A 1 222 ? 4.484 -5.387 -6.684 1 95.19 222 ALA A C 1
ATOM 1784 O O . ALA A 1 222 ? 4.242 -4.934 -7.805 1 95.19 222 ALA A O 1
ATOM 1785 N N . THR A 1 223 ? 3.604 -5.422 -5.707 1 88.69 223 THR A N 1
ATOM 1786 C CA . THR A 1 223 ? 2.221 -4.996 -5.895 1 88.69 223 THR A CA 1
ATOM 1787 C C . THR A 1 223 ? 2.086 -3.488 -5.688 1 88.69 223 THR A C 1
ATOM 1789 O O . THR A 1 223 ? 1.061 -2.898 -6.035 1 88.69 223 THR A O 1
ATOM 1792 N N . VAL A 1 224 ? 3.156 -2.879 -5.129 1 89.44 224 VAL A N 1
ATOM 1793 C CA . VAL A 1 224 ? 3.109 -1.44 -4.887 1 89.44 224 VAL A CA 1
ATOM 1794 C C . VAL A 1 224 ? 4.406 -0.792 -5.363 1 89.44 224 VAL A C 1
ATOM 1796 O O . VAL A 1 224 ? 5.484 -1.37 -5.223 1 89.44 224 VAL A O 1
ATOM 1799 N N . SER A 1 225 ? 4.273 0.379 -5.93 1 91.06 225 SER A N 1
ATOM 1800 C CA . SER A 1 225 ? 5.438 1.087 -6.449 1 91.06 225 SER A CA 1
ATOM 1801 C C . SER A 1 225 ? 6.398 1.473 -5.332 1 91.06 225 SER A C 1
ATOM 1803 O O . SER A 1 225 ? 7.613 1.55 -5.547 1 91.06 225 SER A O 1
ATOM 1805 N N . GLU A 1 226 ? 5.883 1.62 -4.125 1 92.38 226 GLU A N 1
ATOM 1806 C CA . GLU A 1 226 ? 6.676 2.041 -2.973 1 92.38 226 GLU A CA 1
ATOM 1807 C C . GLU A 1 226 ? 7.742 1.004 -2.629 1 92.38 226 GLU A C 1
ATOM 1809 O O . GLU A 1 226 ? 8.758 1.333 -2.016 1 92.38 226 GLU A O 1
ATOM 1814 N N . ALA A 1 227 ? 7.504 -0.194 -3.041 1 93.81 227 ALA A N 1
ATOM 1815 C CA . ALA A 1 227 ? 8.492 -1.238 -2.793 1 93.81 227 ALA A CA 1
ATOM 1816 C C . ALA A 1 227 ? 9.562 -1.25 -3.879 1 93.81 227 ALA A C 1
ATOM 1818 O O . ALA A 1 227 ? 10.688 -1.713 -3.652 1 93.81 227 ALA A O 1
ATOM 1819 N N . LEU A 1 228 ? 9.25 -0.731 -5.035 1 96 228 LEU A N 1
ATOM 1820 C CA . LEU A 1 228 ? 10.195 -0.698 -6.145 1 96 228 LEU A CA 1
ATOM 1821 C C . LEU A 1 228 ? 11.227 0.407 -5.941 1 96 228 LEU A C 1
ATOM 1823 O O . LEU A 1 228 ? 12.398 0.248 -6.305 1 96 228 LEU A O 1
ATOM 1827 N N . LYS A 1 229 ? 10.773 1.46 -5.344 1 95.19 229 LYS A N 1
ATOM 1828 C CA . LYS A 1 229 ? 11.594 2.662 -5.238 1 95.19 229 LYS A CA 1
ATOM 1829 C C . LYS A 1 229 ? 12.891 2.377 -4.484 1 95.19 229 LYS A C 1
ATOM 1831 O O . LYS A 1 229 ? 13.984 2.631 -5 1 95.19 229 LYS A O 1
ATOM 1836 N N . PRO A 1 230 ? 12.852 1.755 -3.301 1 94.5 230 PRO A N 1
ATOM 1837 C CA . PRO A 1 230 ? 14.102 1.467 -2.604 1 94.5 230 PRO A CA 1
ATOM 1838 C C . PRO A 1 230 ? 14.945 0.416 -3.32 1 94.5 230 PRO A C 1
ATOM 1840 O O . PRO A 1 230 ? 16.188 0.455 -3.25 1 94.5 230 PRO A O 1
ATOM 1843 N N . MET A 1 231 ? 14.336 -0.507 -4.02 1 95.81 231 MET A N 1
ATOM 1844 C CA . MET A 1 231 ? 15.078 -1.501 -4.793 1 95.81 231 MET A CA 1
ATOM 1845 C C . MET A 1 231 ? 15.859 -0.84 -5.922 1 95.81 231 MET A C 1
ATOM 1847 O O . MET A 1 231 ? 17.016 -1.185 -6.164 1 95.81 231 MET A O 1
ATOM 1851 N N . ALA A 1 232 ? 15.211 0.117 -6.57 1 96.88 232 ALA A N 1
ATOM 1852 C CA . ALA A 1 232 ? 15.875 0.866 -7.637 1 96.88 232 ALA A CA 1
ATOM 1853 C C . ALA A 1 232 ? 17.016 1.707 -7.082 1 96.88 232 ALA A C 1
ATOM 1855 O O . ALA A 1 232 ? 18.109 1.739 -7.66 1 96.88 232 ALA A O 1
ATOM 1856 N N . ALA A 1 233 ? 16.75 2.318 -5.945 1 94.81 233 ALA A N 1
ATOM 1857 C CA . ALA A 1 233 ? 17.766 3.174 -5.316 1 94.81 233 ALA A CA 1
ATOM 1858 C C . ALA A 1 233 ? 18.984 2.365 -4.887 1 94.81 233 ALA A C 1
ATOM 1860 O O . ALA A 1 233 ? 20.094 2.875 -4.887 1 94.81 233 ALA A O 1
ATOM 1861 N N . ALA A 1 234 ? 18.766 1.144 -4.562 1 93.69 234 ALA A N 1
ATOM 1862 C CA . ALA A 1 234 ? 19.844 0.271 -4.121 1 93.69 234 ALA A CA 1
ATOM 1863 C C . ALA A 1 234 ? 20.578 -0.347 -5.312 1 93.69 234 ALA A C 1
ATOM 1865 O O . ALA A 1 234 ? 21.547 -1.095 -5.137 1 93.69 234 ALA A O 1
ATOM 1866 N N . GLY A 1 235 ? 20.094 -0.086 -6.508 1 95.31 235 GLY A N 1
ATOM 1867 C CA . GLY A 1 235 ? 20.781 -0.508 -7.711 1 95.31 235 GLY A CA 1
ATOM 1868 C C . GLY A 1 235 ? 20.422 -1.916 -8.148 1 95.31 235 GLY A C 1
ATOM 1869 O O . GLY A 1 235 ? 21.156 -2.545 -8.906 1 95.31 235 GLY A O 1
ATOM 1870 N N . HIS A 1 236 ? 19.266 -2.416 -7.676 1 95.81 236 HIS A N 1
ATOM 1871 C CA . HIS A 1 236 ? 18.906 -3.799 -7.965 1 95.81 236 HIS A CA 1
ATOM 1872 C C . HIS A 1 236 ? 18.359 -3.938 -9.383 1 95.81 236 HIS A C 1
ATOM 1874 O O . HIS A 1 236 ? 18.25 -5.051 -9.906 1 95.81 236 HIS A O 1
ATOM 1880 N N . GLY A 1 237 ? 17.953 -2.832 -9.992 1 96.75 237 GLY A N 1
ATOM 1881 C CA . GLY A 1 237 ? 17.406 -2.898 -11.336 1 96.75 237 GLY A CA 1
ATOM 1882 C C . GLY A 1 237 ? 16.844 -1.576 -11.82 1 96.75 237 GLY A C 1
ATOM 1883 O O . GLY A 1 237 ? 16.797 -0.602 -11.07 1 96.75 237 GLY A O 1
ATOM 1884 N N . VAL A 1 238 ? 16.469 -1.603 -13.117 1 97.06 238 VAL A N 1
ATOM 1885 C CA . VAL A 1 238 ? 15.781 -0.46 -13.719 1 97.06 238 VAL A CA 1
ATOM 1886 C C . VAL A 1 238 ? 14.273 -0.587 -13.508 1 97.06 238 VAL A C 1
ATOM 1888 O O . VAL A 1 238 ? 13.75 -1.696 -13.375 1 97.06 238 VAL A O 1
ATOM 1891 N N . ALA A 1 239 ? 13.602 0.527 -13.414 1 97.31 239 ALA A N 1
ATOM 1892 C CA . ALA A 1 239 ? 12.148 0.527 -13.211 1 97.31 239 ALA A CA 1
ATOM 1893 C C . ALA A 1 239 ? 11.5 1.709 -13.922 1 97.31 239 ALA A C 1
ATOM 1895 O O . ALA A 1 239 ? 12.117 2.76 -14.094 1 97.31 239 ALA A O 1
ATOM 1896 N N . CYS A 1 240 ? 10.273 1.522 -14.422 1 96.38 240 CYS A N 1
ATOM 1897 C CA . CYS A 1 240 ? 9.422 2.617 -14.875 1 96.38 240 CYS A CA 1
ATOM 1898 C C . CYS A 1 240 ? 8.672 3.248 -13.703 1 96.38 240 CYS A C 1
ATOM 1900 O O . CYS A 1 240 ? 7.855 2.594 -13.062 1 96.38 240 CYS A O 1
ATOM 1902 N N . MET A 1 241 ? 8.945 4.484 -13.43 1 96.56 241 MET A N 1
ATOM 1903 C CA . MET A 1 241 ? 8.336 5.109 -12.258 1 96.56 241 MET A CA 1
ATOM 1904 C C . MET A 1 241 ? 7.832 6.512 -12.586 1 96.56 241 MET A C 1
ATOM 1906 O O . MET A 1 241 ? 8.438 7.215 -13.398 1 96.56 241 MET A O 1
ATOM 1910 N N . PRO A 1 242 ? 6.703 6.91 -11.969 1 96 242 PRO A N 1
ATOM 1911 C CA . PRO A 1 242 ? 6.246 8.289 -12.117 1 96 242 PRO A CA 1
ATOM 1912 C C . PRO A 1 242 ? 7.262 9.312 -11.602 1 96 242 PRO A C 1
ATOM 1914 O O . PRO A 1 242 ? 7.926 9.062 -10.586 1 96 242 PRO A O 1
ATOM 1917 N N . HIS A 1 243 ? 7.32 10.445 -12.242 1 95.19 243 HIS A N 1
ATOM 1918 C CA . HIS A 1 243 ? 8.25 11.516 -11.883 1 95.19 243 HIS A CA 1
ATOM 1919 C C . HIS A 1 243 ? 8.039 11.969 -10.445 1 95.19 243 HIS A C 1
ATOM 1921 O O . HIS A 1 243 ? 9 12.141 -9.695 1 95.19 243 HIS A O 1
ATOM 1927 N N . THR A 1 244 ? 6.84 12.102 -10.016 1 92.81 244 THR A N 1
ATOM 1928 C CA . THR A 1 244 ? 6.516 12.625 -8.695 1 92.81 244 THR A CA 1
ATOM 1929 C C . THR A 1 244 ? 7.082 11.719 -7.602 1 92.81 244 THR A C 1
ATOM 1931 O O . THR A 1 244 ? 7.387 12.18 -6.5 1 92.81 244 THR A O 1
ATOM 1934 N N . MET A 1 245 ? 7.258 10.477 -7.898 1 94.06 245 MET A N 1
ATOM 1935 C CA . MET A 1 245 ? 7.754 9.5 -6.93 1 94.06 245 MET A CA 1
ATOM 1936 C C . MET A 1 245 ? 9.273 9.602 -6.789 1 94.06 245 MET A C 1
ATOM 1938 O O . MET A 1 245 ? 9.82 9.312 -5.723 1 94.06 245 MET A O 1
ATOM 1942 N N . VAL A 1 246 ? 9.969 10.008 -7.867 1 96 246 VAL A N 1
ATOM 1943 C CA . VAL A 1 246 ? 11.414 9.836 -7.859 1 96 246 VAL A CA 1
ATOM 1944 C C . VAL A 1 246 ? 12.102 11.18 -8.078 1 96 246 VAL A C 1
ATOM 1946 O O . VAL A 1 246 ? 13.336 11.258 -8.125 1 96 246 VAL A O 1
ATOM 1949 N N . ALA A 1 247 ? 11.367 12.273 -8.164 1 94.62 247 ALA A N 1
ATOM 1950 C CA . ALA A 1 247 ? 11.898 13.594 -8.484 1 94.62 247 ALA A CA 1
ATOM 1951 C C . ALA A 1 247 ? 13.023 13.984 -7.539 1 94.62 247 ALA A C 1
ATOM 1953 O O . ALA A 1 247 ? 14.102 14.383 -7.977 1 94.62 247 ALA A O 1
ATOM 1954 N N . ALA A 1 248 ? 12.805 13.805 -6.258 1 90.75 248 ALA A N 1
ATOM 1955 C CA . ALA A 1 248 ? 13.797 14.188 -5.254 1 90.75 248 ALA A CA 1
ATOM 1956 C C . ALA A 1 248 ? 15.062 13.344 -5.395 1 90.75 248 ALA A C 1
ATOM 1958 O O . ALA A 1 248 ? 16.172 13.859 -5.215 1 90.75 248 ALA A O 1
ATOM 1959 N N . MET A 1 249 ? 14.961 12.133 -5.727 1 94.69 249 MET A N 1
ATOM 1960 C CA . MET A 1 249 ? 16.094 11.227 -5.871 1 94.69 249 MET A CA 1
ATOM 1961 C C . MET A 1 249 ? 16.906 11.57 -7.117 1 94.69 249 MET A C 1
ATOM 1963 O O . MET A 1 249 ? 18.141 11.422 -7.125 1 94.69 249 MET A O 1
ATOM 1967 N N . ILE A 1 250 ? 16.234 12.031 -8.102 1 96.38 250 ILE A N 1
ATOM 1968 C CA . ILE A 1 250 ? 16.906 12.461 -9.32 1 96.38 250 ILE A CA 1
ATOM 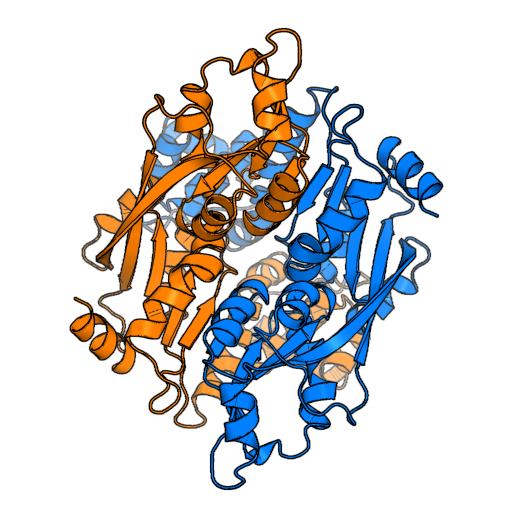1969 C C . ILE A 1 250 ? 17.688 13.75 -9.062 1 96.38 250 ILE A C 1
ATOM 1971 O O . ILE A 1 250 ? 18.844 13.875 -9.477 1 96.38 250 ILE A O 1
ATOM 1975 N N . GLU A 1 251 ? 17.094 14.625 -8.336 1 95.19 251 GLU A N 1
ATOM 1976 C CA . GLU A 1 251 ? 17.75 15.883 -7.988 1 95.19 251 GLU A CA 1
ATOM 1977 C C . GLU A 1 251 ? 19.016 15.648 -7.188 1 95.19 251 GLU A C 1
ATOM 1979 O O . GLU A 1 251 ? 20.031 16.328 -7.391 1 95.19 251 GLU A O 1
ATOM 1984 N N . ARG A 1 252 ? 18.969 14.633 -6.383 1 93.69 252 ARG A N 1
ATOM 1985 C CA . ARG A 1 252 ? 20.125 14.312 -5.535 1 93.69 252 ARG A CA 1
ATOM 1986 C C . ARG A 1 252 ? 21.094 13.383 -6.258 1 93.69 252 ARG A C 1
ATOM 1988 O O . ARG A 1 252 ? 22.062 12.906 -5.664 1 93.69 252 ARG A O 1
ATOM 1995 N N . LYS A 1 253 ? 20.781 13.023 -7.441 1 95.56 253 LYS A N 1
ATOM 1996 C CA . LYS A 1 253 ? 21.609 12.211 -8.32 1 95.56 253 LYS A CA 1
ATOM 1997 C C . LYS A 1 253 ? 21.734 10.781 -7.797 1 95.56 253 LYS A C 1
ATOM 1999 O O . LYS A 1 253 ? 22.734 10.102 -8.055 1 95.56 253 LYS A O 1
ATOM 2004 N N . GLU A 1 254 ? 20.75 10.406 -7.004 1 95.62 254 GLU A N 1
ATOM 2005 C CA . GLU A 1 254 ? 20.656 9.016 -6.566 1 95.62 254 GLU A CA 1
ATOM 2006 C C . GLU A 1 254 ? 20.125 8.117 -7.688 1 95.62 254 GLU A C 1
ATOM 2008 O O . GLU A 1 254 ? 20.5 6.949 -7.777 1 95.62 254 GLU A O 1
ATOM 2013 N N . LEU A 1 255 ? 19.234 8.695 -8.469 1 97.88 255 LEU A N 1
ATOM 2014 C CA . LEU A 1 255 ? 18.672 8.055 -9.656 1 97.88 255 LEU A CA 1
ATOM 2015 C C . LEU A 1 255 ? 18.844 8.938 -10.891 1 97.88 255 LEU A C 1
ATOM 2017 O O . LEU A 1 255 ? 19 10.156 -10.758 1 97.88 255 LEU A O 1
ATOM 2021 N N . VAL A 1 256 ? 18.891 8.312 -12.062 1 97.75 256 VAL A N 1
ATOM 2022 C CA . VAL A 1 256 ? 18.953 9.047 -13.32 1 97.75 256 VAL A CA 1
ATOM 2023 C C . VAL A 1 256 ? 17.875 8.531 -14.266 1 97.75 256 VAL A C 1
ATOM 2025 O O . VAL A 1 256 ? 17.5 7.355 -14.219 1 97.75 256 VAL A O 1
ATOM 2028 N N . ARG A 1 257 ? 17.359 9.453 -15.055 1 96.31 257 ARG A N 1
ATOM 2029 C CA . ARG A 1 257 ? 16.422 9.078 -16.109 1 96.31 257 ARG A CA 1
ATOM 2030 C C . ARG A 1 257 ? 17.141 8.32 -17.234 1 96.31 257 ARG A C 1
ATOM 2032 O O . ARG A 1 257 ? 18.156 8.789 -17.75 1 96.31 257 ARG A O 1
ATOM 2039 N N . LEU A 1 258 ? 16.594 7.164 -17.578 1 95.25 258 LEU A N 1
ATOM 2040 C CA . LEU A 1 258 ? 17.141 6.379 -18.672 1 95.25 258 LEU A CA 1
ATOM 2041 C C . LEU A 1 258 ? 16.438 6.734 -19.984 1 95.25 258 LEU A C 1
ATOM 2043 O O . LEU A 1 258 ? 15.297 7.18 -19.984 1 95.25 258 LEU A O 1
ATOM 2047 N N . TYR A 1 259 ? 17.188 6.66 -21.047 1 91.81 259 TYR A N 1
ATOM 2048 C CA . TYR A 1 259 ? 16.672 6.824 -22.391 1 91.81 259 TYR A CA 1
ATOM 2049 C C . TYR A 1 259 ? 15.992 8.188 -22.562 1 91.81 259 TYR A C 1
ATOM 2051 O O . TYR A 1 259 ? 14.812 8.266 -22.906 1 91.81 259 TYR A O 1
ATOM 2059 N N . PRO A 1 260 ? 16.672 9.203 -22.406 1 86.56 260 PRO A N 1
ATOM 2060 C CA . PRO A 1 260 ? 16.094 10.555 -22.438 1 86.56 260 PRO A CA 1
ATOM 2061 C C . PRO A 1 260 ? 15.414 10.867 -23.766 1 86.56 260 PRO A C 1
ATOM 2063 O O . PRO A 1 260 ? 14.523 11.719 -23.828 1 86.56 260 PRO A O 1
ATOM 2066 N N . ASP A 1 261 ? 15.742 10.125 -24.797 1 86.38 261 ASP A N 1
ATOM 2067 C CA . ASP A 1 261 ? 15.172 10.398 -26.109 1 86.38 261 ASP A CA 1
ATOM 2068 C C . ASP A 1 261 ? 13.852 9.656 -26.297 1 86.38 261 ASP A C 1
ATOM 2070 O O . ASP A 1 261 ? 13.141 9.883 -27.281 1 86.38 261 ASP A O 1
ATOM 2074 N N . MET A 1 262 ? 13.609 8.781 -25.406 1 86.88 262 MET A N 1
ATOM 2075 C CA . MET A 1 262 ? 12.336 8.062 -25.453 1 86.88 262 MET A CA 1
ATOM 2076 C C . MET A 1 262 ? 11.211 8.914 -24.875 1 86.88 262 MET A C 1
ATOM 2078 O O . MET A 1 262 ? 11.367 9.531 -23.828 1 86.88 262 MET A O 1
ATOM 2082 N N . GLU A 1 263 ? 10.086 9 -25.641 1 83.94 263 GLU A N 1
ATOM 2083 C CA . GLU A 1 263 ? 8.938 9.773 -25.172 1 83.94 263 GLU A CA 1
ATOM 2084 C C . GLU A 1 263 ? 8.414 9.219 -23.844 1 83.94 263 GLU A C 1
ATOM 2086 O O . GLU A 1 263 ? 8.266 8.008 -23.688 1 83.94 263 GLU A O 1
ATOM 2091 N N . SER A 1 264 ? 8.242 10.148 -22.969 1 82.12 264 SER A N 1
ATOM 2092 C CA . SER A 1 264 ? 7.617 9.742 -21.719 1 82.12 264 SER A CA 1
ATOM 2093 C C . SER A 1 264 ? 6.109 9.586 -21.875 1 82.12 264 SER A C 1
ATOM 2095 O O . SER A 1 264 ? 5.508 10.188 -22.766 1 82.12 264 SER A O 1
ATOM 2097 N N . ASP A 1 265 ? 5.625 8.633 -21.047 1 86.19 265 ASP A N 1
ATOM 2098 C CA . ASP A 1 265 ? 4.168 8.547 -20.984 1 86.19 265 ASP A CA 1
ATOM 2099 C C . ASP A 1 265 ? 3.602 9.578 -20 1 86.19 265 ASP A C 1
ATOM 2101 O O . ASP A 1 265 ? 4.145 9.773 -18.922 1 86.19 265 ASP A O 1
ATOM 2105 N N . HIS A 1 266 ? 2.594 10.219 -20.453 1 88.62 266 HIS A N 1
ATOM 2106 C CA . HIS A 1 266 ? 1.918 11.188 -19.594 1 88.62 266 HIS A CA 1
ATOM 2107 C C . HIS A 1 266 ? 0.724 10.555 -18.875 1 88.62 266 HIS A C 1
ATOM 2109 O O . HIS A 1 266 ? -0.153 9.977 -19.531 1 88.62 266 HIS A O 1
ATOM 2115 N N . LEU A 1 267 ? 0.818 10.641 -17.547 1 93.25 267 LEU A N 1
ATOM 2116 C CA . LEU A 1 267 ? -0.244 10.117 -16.688 1 93.25 267 LEU A CA 1
ATOM 2117 C C . LEU A 1 267 ? -1.108 11.25 -16.141 1 93.25 267 LEU A C 1
ATOM 2119 O O . LEU A 1 267 ? -0.646 12.047 -15.328 1 93.25 267 LEU A O 1
ATOM 2123 N N . GLU A 1 268 ? -2.322 11.266 -16.625 1 94.94 268 GLU A N 1
ATOM 2124 C CA . GLU A 1 268 ? -3.221 12.281 -16.094 1 94.94 268 GLU A CA 1
ATOM 2125 C C . GLU A 1 268 ? -3.75 11.891 -14.719 1 94.94 268 GLU A C 1
ATOM 2127 O O . GLU A 1 268 ? -4.305 10.805 -14.555 1 94.94 268 GLU A O 1
ATOM 2132 N N . VAL A 1 269 ? -3.52 12.742 -13.734 1 96.12 269 VAL A N 1
ATOM 2133 C CA . VAL A 1 269 ? -4.082 12.547 -12.406 1 96.12 269 VAL A CA 1
ATOM 2134 C C . VAL A 1 269 ? -5.48 13.156 -12.336 1 96.12 269 VAL A C 1
ATOM 2136 O O . VAL A 1 269 ? -5.672 14.328 -12.656 1 96.12 269 VAL A O 1
ATOM 2139 N N . ILE A 1 270 ? -6.438 12.32 -11.875 1 95.25 270 ILE A N 1
ATOM 2140 C CA . ILE A 1 270 ? -7.809 12.812 -11.883 1 95.25 270 ILE A CA 1
ATOM 2141 C C . ILE A 1 270 ? -8.445 12.602 -10.508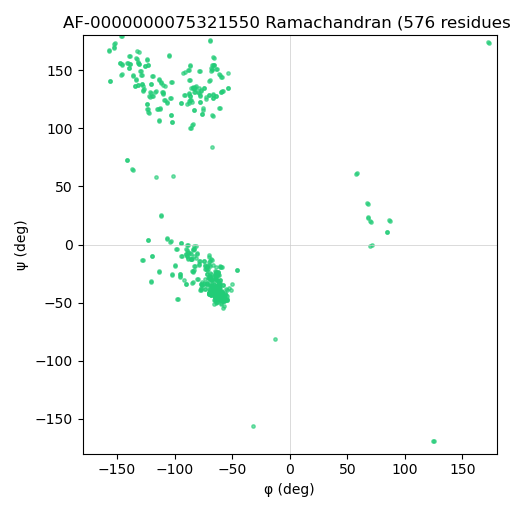 1 95.25 270 ILE A C 1
ATOM 2143 O O . ILE A 1 270 ? -8.062 11.688 -9.781 1 95.25 270 ILE A O 1
ATOM 2147 N N . LEU A 1 271 ? -9.312 13.461 -10.188 1 97 271 LEU A N 1
ATOM 2148 C CA . LEU A 1 271 ? -10.211 13.367 -9.039 1 97 271 LEU A CA 1
ATOM 2149 C C . LEU A 1 271 ? -11.648 13.125 -9.484 1 97 271 LEU A C 1
ATOM 2151 O O . LEU A 1 271 ? -12.141 13.797 -10.391 1 97 271 LEU A O 1
ATOM 2155 N N . VAL A 1 272 ? -12.266 12.141 -8.906 1 96.25 272 VAL A N 1
ATOM 2156 C CA . VAL A 1 272 ? -13.633 11.789 -9.305 1 96.25 272 VAL A CA 1
ATOM 2157 C C . VAL A 1 272 ? -14.562 11.914 -8.094 1 96.25 272 VAL A C 1
ATOM 2159 O O . VAL A 1 272 ? -14.203 11.516 -6.984 1 96.25 272 VAL A O 1
ATOM 2162 N N . ARG A 1 273 ? -15.703 12.438 -8.273 1 95.06 273 ARG A N 1
ATOM 2163 C CA . ARG A 1 273 ? -16.75 12.414 -7.25 1 95.06 273 ARG A CA 1
ATOM 2164 C C . ARG A 1 273 ? -18.078 11.961 -7.84 1 95.06 273 ARG A C 1
ATOM 2166 O O . ARG A 1 273 ? -18.266 11.984 -9.055 1 95.06 273 ARG A O 1
ATOM 2173 N N . TRP A 1 274 ? -18.875 11.469 -6.969 1 91.44 274 TRP A N 1
ATOM 2174 C CA . TRP A 1 274 ? -20.25 11.102 -7.305 1 91.44 274 TRP A CA 1
ATOM 2175 C C . TRP A 1 274 ? -21.203 12.266 -7.059 1 91.44 274 TRP A C 1
ATOM 2177 O O . TRP A 1 274 ? -21.203 12.867 -5.98 1 91.44 274 TRP A O 1
ATOM 2187 N N . ARG A 1 275 ? -22 12.594 -8.039 1 90.44 275 ARG A N 1
ATOM 2188 C CA . ARG A 1 275 ? -22.906 13.742 -7.941 1 90.44 275 ARG A CA 1
ATOM 2189 C C . ARG A 1 275 ? -23.922 13.547 -6.82 1 90.44 275 ARG A C 1
ATOM 2191 O O . ARG A 1 275 ? -24.438 14.523 -6.273 1 90.44 275 ARG A O 1
ATOM 2198 N N . GLY A 1 276 ? -24.141 12.344 -6.504 1 86.31 276 GLY A N 1
ATOM 2199 C CA . GLY A 1 276 ? -25.125 12.047 -5.469 1 86.31 276 GLY A CA 1
ATOM 2200 C C . GLY A 1 276 ? -24.562 12.172 -4.066 1 86.31 276 GLY A C 1
ATOM 2201 O O . GLY A 1 276 ? -25.281 11.969 -3.084 1 86.31 276 GLY A O 1
ATOM 2202 N N . ASN A 1 277 ? -23.219 12.523 -3.947 1 84.88 277 ASN A N 1
ATOM 2203 C CA . ASN A 1 277 ? -22.594 12.695 -2.637 1 84.88 277 ASN A CA 1
ATOM 2204 C C . ASN A 1 277 ? -23.188 13.898 -1.898 1 84.88 277 ASN A C 1
ATOM 2206 O O . ASN A 1 277 ? -23.156 15.016 -2.414 1 84.88 277 ASN A O 1
ATOM 2210 N N . ARG A 1 278 ? -23.672 13.742 -0.678 1 80.12 278 ARG A N 1
ATOM 2211 C CA . ARG A 1 278 ? -24.375 14.789 0.057 1 80.12 278 ARG A CA 1
ATOM 2212 C C . ARG A 1 278 ? -23.5 15.359 1.171 1 80.12 278 ARG A C 1
ATOM 2214 O O . ARG A 1 278 ? -24 16.078 2.043 1 80.12 278 ARG A O 1
ATOM 2221 N N . ASN A 1 279 ? -22.266 14.922 1.228 1 84.56 279 ASN A N 1
ATOM 2222 C CA . ASN A 1 279 ? -21.344 15.484 2.199 1 84.56 279 ASN A CA 1
ATOM 2223 C C . ASN A 1 279 ? -21.016 16.938 1.885 1 84.56 279 ASN A C 1
ATOM 2225 O O . ASN A 1 279 ? -20.359 17.234 0.883 1 84.56 279 ASN A O 1
ATOM 2229 N N . PRO A 1 280 ? -21.484 17.891 2.725 1 85.81 280 PRO A N 1
ATOM 2230 C CA . PRO A 1 280 ? -21.266 19.312 2.441 1 85.81 280 PRO A CA 1
ATOM 2231 C C . PRO A 1 280 ? -19.781 19.688 2.393 1 85.81 280 PRO A C 1
ATOM 2233 O O . PRO A 1 280 ? -19.391 20.578 1.623 1 85.81 280 PRO A O 1
ATOM 2236 N N . ASP A 1 281 ? -18.969 19.062 3.199 1 88.94 281 ASP A N 1
ATOM 2237 C CA . ASP A 1 281 ? -17.547 19.344 3.193 1 88.94 281 ASP A CA 1
ATOM 2238 C C . ASP A 1 281 ? -16.906 18.922 1.874 1 88.94 281 ASP A C 1
ATOM 2240 O O . ASP A 1 281 ? -16.016 19.609 1.361 1 88.94 281 ASP A O 1
ATOM 2244 N N . ALA A 1 282 ? -17.359 17.812 1.358 1 93.56 282 ALA A N 1
ATOM 2245 C CA . ALA A 1 282 ? -16.875 17.344 0.064 1 93.56 282 ALA A CA 1
ATOM 2246 C C . ALA A 1 282 ? -17.25 18.312 -1.049 1 93.56 282 ALA A C 1
ATOM 2248 O O . ALA A 1 282 ? -16.438 18.625 -1.924 1 93.56 282 ALA A O 1
ATOM 2249 N N . ASP A 1 283 ? -18.5 18.781 -0.98 1 93.19 283 ASP A N 1
ATOM 2250 C CA . ASP A 1 283 ? -18.969 19.75 -1.971 1 93.19 283 ASP A CA 1
ATOM 2251 C C . ASP A 1 283 ? -18.172 21.047 -1.89 1 93.19 283 ASP A C 1
ATOM 2253 O O . ASP A 1 283 ? -17.75 21.594 -2.916 1 93.19 283 ASP A O 1
ATOM 2257 N N . ALA A 1 284 ? -18 21.484 -0.689 1 93.5 284 ALA A N 1
ATOM 2258 C CA . ALA A 1 284 ? -17.234 22.719 -0.484 1 93.5 284 ALA A CA 1
ATOM 2259 C C . ALA A 1 284 ? -15.805 22.562 -0.998 1 93.5 284 ALA A C 1
ATOM 2261 O O . ALA A 1 284 ? -15.273 23.469 -1.639 1 93.5 284 ALA A O 1
ATOM 2262 N N . PHE A 1 285 ? -15.172 21.453 -0.71 1 95.81 285 PHE A N 1
ATOM 2263 C CA . PHE A 1 285 ? -13.812 21.203 -1.17 1 95.81 285 PHE A CA 1
ATOM 2264 C C . PHE A 1 285 ? -13.75 21.156 -2.693 1 95.81 285 PHE A C 1
ATOM 2266 O O . PHE A 1 285 ? -12.875 21.766 -3.305 1 95.81 285 PHE A O 1
ATOM 2273 N N . TRP A 1 286 ? -14.68 20.453 -3.328 1 96.44 286 TRP A N 1
ATOM 2274 C CA . TRP A 1 286 ? -14.758 20.344 -4.781 1 96.44 286 TRP A CA 1
ATOM 2275 C C . TRP A 1 286 ? -14.852 21.719 -5.422 1 96.44 286 TRP A C 1
ATOM 2277 O O . TRP A 1 286 ? -14.141 22.016 -6.383 1 96.44 286 TRP A O 1
ATOM 2287 N N . LYS A 1 287 ? -15.727 22.578 -4.93 1 94.81 287 LYS A N 1
ATOM 2288 C CA . LYS A 1 287 ? -15.914 23.922 -5.453 1 94.81 287 LYS A CA 1
ATOM 2289 C C . LYS A 1 287 ? -14.641 24.75 -5.309 1 94.81 287 LYS A C 1
ATOM 2291 O O . LYS A 1 287 ? -14.312 25.562 -6.184 1 94.81 287 LYS A O 1
ATOM 2296 N N . LYS A 1 288 ? -13.953 24.5 -4.25 1 94.12 288 LYS A N 1
ATOM 2297 C CA . LYS A 1 288 ? -12.719 25.234 -3.984 1 94.12 288 LYS A CA 1
ATOM 2298 C C . LYS A 1 288 ? -11.641 24.891 -5.004 1 94.12 288 LYS A C 1
ATOM 2300 O O . LYS A 1 288 ? -10.836 25.734 -5.379 1 94.12 288 LYS A O 1
ATOM 2305 N N . ILE A 1 289 ? -11.562 23.672 -5.445 1 93.94 289 ILE A N 1
ATOM 2306 C CA . ILE A 1 289 ? -10.422 23.234 -6.254 1 93.94 289 ILE A CA 1
ATOM 2307 C C . ILE A 1 289 ? -10.805 23.25 -7.73 1 93.94 289 ILE A C 1
ATOM 2309 O O . ILE A 1 289 ? -9.945 23.094 -8.602 1 93.94 289 ILE A O 1
ATOM 2313 N N . SER A 1 290 ? -12.102 23.266 -7.992 1 90.19 290 SER A N 1
ATOM 2314 C CA . SER A 1 290 ? -12.57 23.297 -9.375 1 90.19 290 SER A CA 1
ATOM 2315 C C . SER A 1 290 ? -12.586 24.703 -9.93 1 90.19 290 SER A C 1
ATOM 2317 O O . SER A 1 290 ? -12.727 25.672 -9.18 1 90.19 290 SER A O 1
ATOM 2319 N N . MET B 1 1 ? -11.742 -28.906 -15.977 1 45.16 1 MET B N 1
ATOM 2320 C CA . MET B 1 1 ? -12.227 -27.609 -15.523 1 45.16 1 MET B CA 1
ATOM 2321 C C . MET B 1 1 ? -11.508 -26.469 -16.266 1 45.16 1 MET B C 1
ATOM 2323 O O . MET B 1 1 ? -10.289 -26.484 -16.391 1 45.16 1 MET B O 1
ATOM 2327 N N . ASP B 1 2 ? -12.25 -25.828 -17.156 1 58.53 2 ASP B N 1
ATOM 2328 C CA . ASP B 1 2 ? -11.695 -24.844 -18.062 1 58.53 2 ASP B CA 1
ATOM 2329 C C . ASP B 1 2 ? -11.617 -23.469 -17.406 1 58.53 2 ASP B C 1
ATOM 2331 O O . ASP B 1 2 ? -12.641 -22.891 -17.031 1 58.53 2 ASP B O 1
ATOM 2335 N N . ILE B 1 3 ? -10.523 -23.156 -17.047 1 66.31 3 ILE B N 1
ATOM 2336 C CA . ILE B 1 3 ? -10.234 -21.891 -16.391 1 66.31 3 ILE B CA 1
ATOM 2337 C C . ILE B 1 3 ? -10.922 -20.75 -17.125 1 66.31 3 ILE B C 1
ATOM 2339 O O . ILE B 1 3 ? -11.297 -19.75 -16.531 1 66.31 3 ILE B O 1
ATOM 2343 N N . ASP B 1 4 ? -11.219 -21.016 -18.328 1 72.56 4 ASP B N 1
ATOM 2344 C CA . ASP B 1 4 ? -11.859 -20 -19.172 1 72.56 4 ASP B CA 1
ATOM 2345 C C . ASP B 1 4 ? -13.273 -19.688 -18.688 1 72.56 4 ASP B C 1
ATOM 2347 O O . ASP B 1 4 ? -13.742 -18.562 -18.781 1 72.56 4 ASP B O 1
ATOM 2351 N N . TRP B 1 5 ? -13.883 -20.734 -18.109 1 77.44 5 TRP B N 1
ATOM 2352 C CA . TRP B 1 5 ? -15.242 -20.547 -17.609 1 77.44 5 TRP B CA 1
ATOM 2353 C C . TRP B 1 5 ? -15.258 -19.594 -16.422 1 77.44 5 TRP B C 1
ATOM 2355 O O . TRP B 1 5 ? -16.172 -18.766 -16.281 1 77.44 5 TRP B O 1
ATOM 2365 N N . TYR B 1 6 ? -14.242 -19.734 -15.695 1 77.12 6 TYR B N 1
ATOM 2366 C CA . TYR B 1 6 ? -14.148 -18.875 -14.523 1 77.12 6 TYR B CA 1
ATOM 2367 C C . TYR B 1 6 ? -13.773 -17.453 -14.922 1 77.12 6 TYR B C 1
ATOM 2369 O O . TYR B 1 6 ? -14.25 -16.484 -14.328 1 77.12 6 TYR B O 1
ATOM 2377 N N . GLU B 1 7 ? -13.008 -17.359 -15.898 1 77.75 7 GLU B N 1
ATOM 2378 C CA . GLU B 1 7 ? -12.695 -16.047 -16.453 1 77.75 7 GLU B CA 1
ATOM 2379 C C . GLU B 1 7 ? -13.93 -15.375 -17.031 1 77.75 7 GLU B C 1
ATOM 2381 O O . GLU B 1 7 ? -14.133 -14.172 -16.875 1 77.75 7 GLU B O 1
ATOM 2386 N N . ASP B 1 8 ? -14.734 -16.188 -17.719 1 80 8 ASP B N 1
ATOM 2387 C CA . ASP B 1 8 ? -15.992 -15.703 -18.281 1 80 8 ASP B CA 1
ATOM 2388 C C . ASP B 1 8 ? -16.922 -15.219 -17.172 1 80 8 ASP B C 1
ATOM 2390 O O . ASP B 1 8 ? -17.547 -14.156 -17.297 1 80 8 ASP B O 1
ATOM 2394 N N . PHE B 1 9 ? -16.922 -15.984 -16.156 1 84.62 9 PHE B N 1
ATOM 2395 C CA . PHE B 1 9 ? -17.75 -15.641 -15 1 84.62 9 PHE B CA 1
ATOM 2396 C C . PHE B 1 9 ? -17.297 -14.32 -14.383 1 84.62 9 PHE B C 1
ATOM 2398 O O . PHE B 1 9 ? -18.125 -13.461 -14.094 1 84.62 9 PHE B O 1
ATOM 2405 N N . LEU B 1 10 ? -16.062 -14.227 -14.289 1 77.44 10 LEU B N 1
ATOM 2406 C CA . LEU B 1 10 ? -15.516 -13.008 -13.711 1 77.44 10 LEU B CA 1
ATOM 2407 C C . LEU B 1 10 ? -15.805 -11.805 -14.602 1 77.44 10 LEU B C 1
ATOM 2409 O O . LEU B 1 10 ? -16.141 -10.727 -14.109 1 77.44 10 LEU B O 1
ATOM 2413 N N . ALA B 1 11 ? -15.75 -11.938 -15.883 1 76.38 11 ALA B N 1
ATOM 2414 C CA . ALA B 1 11 ? -16.062 -10.883 -16.844 1 76.38 11 ALA B CA 1
ATOM 2415 C C . ALA B 1 11 ? -17.531 -10.477 -16.75 1 76.38 11 ALA B C 1
ATOM 2417 O O . ALA B 1 11 ? -17.859 -9.281 -16.781 1 76.38 11 ALA B O 1
ATOM 2418 N N . LEU B 1 12 ? -18.281 -11.438 -16.594 1 78.94 12 LEU B N 1
ATOM 2419 C CA . LEU B 1 12 ? -19.719 -11.18 -16.469 1 78.94 12 LEU B CA 1
ATOM 2420 C C . LEU B 1 12 ? -20.031 -10.469 -15.164 1 78.94 12 LEU B C 1
ATOM 2422 O O . LEU B 1 12 ? -20.875 -9.562 -15.125 1 78.94 12 LEU B O 1
ATOM 2426 N N . ALA B 1 13 ? -19.406 -10.938 -14.203 1 76.75 13 ALA B N 1
ATOM 2427 C CA . ALA B 1 13 ? -19.609 -10.32 -12.898 1 76.75 13 ALA B CA 1
ATOM 2428 C C . ALA B 1 13 ? -19.188 -8.852 -12.914 1 76.75 13 ALA B C 1
ATOM 2430 O O . ALA B 1 13 ? -19.828 -8.008 -12.273 1 76.75 13 ALA B O 1
ATOM 2431 N N . ASP B 1 14 ? -18.25 -8.672 -13.625 1 67.31 14 ASP B N 1
ATOM 2432 C CA . ASP B 1 14 ? -17.656 -7.34 -13.711 1 67.31 14 ASP B CA 1
ATOM 2433 C C . ASP B 1 14 ? -18.516 -6.422 -14.594 1 67.31 14 ASP B C 1
ATOM 2435 O O . ASP B 1 14 ? -18.734 -5.258 -14.25 1 67.31 14 ASP B O 1
ATOM 2439 N N . THR B 1 15 ? -19.062 -6.934 -15.68 1 69.62 15 THR B N 1
ATOM 2440 C CA . THR B 1 15 ? -19.703 -6.121 -16.703 1 69.62 15 THR B CA 1
ATOM 2441 C C . THR B 1 15 ? -21.219 -6.062 -16.469 1 69.62 15 THR B C 1
ATOM 2443 O O . THR B 1 15 ? -21.875 -5.109 -16.875 1 69.62 15 THR B O 1
ATOM 2446 N N . GLY B 1 16 ? -21.734 -7.113 -15.859 1 75.12 16 GLY B N 1
ATOM 2447 C CA . GLY B 1 16 ? -23.156 -7.219 -15.609 1 75.12 16 GLY B CA 1
ATOM 2448 C C . GLY B 1 16 ? -23.969 -7.461 -16.875 1 75.12 16 GLY B C 1
ATOM 2449 O O . GLY B 1 16 ? -25.188 -7.395 -16.859 1 75.12 16 GLY B O 1
ATOM 2450 N N . LYS B 1 17 ? -23.328 -7.543 -18.062 1 84.06 17 LYS B N 1
ATOM 2451 C CA . LYS B 1 17 ? -23.969 -7.801 -19.344 1 84.06 17 LYS B CA 1
ATOM 2452 C C . LYS B 1 17 ? -23.234 -8.891 -20.109 1 84.06 17 LYS B C 1
ATOM 2454 O O . LYS B 1 17 ? -22 -8.875 -20.203 1 84.06 17 LYS B O 1
ATOM 2459 N N . PHE B 1 18 ? -23.938 -9.75 -20.672 1 85.44 18 PHE B N 1
ATOM 2460 C CA . PHE B 1 18 ? -23.359 -10.852 -21.438 1 85.44 18 PHE B CA 1
ATOM 2461 C C . PHE B 1 18 ? -22.625 -10.328 -22.656 1 85.44 18 PHE B C 1
ATOM 2463 O O . PHE B 1 18 ? -21.531 -10.812 -23 1 85.44 18 PHE B O 1
ATOM 2470 N N . THR B 1 19 ? -23.281 -9.312 -23.25 1 81.44 19 THR B N 1
ATOM 2471 C CA . THR B 1 19 ? -22.672 -8.773 -24.469 1 81.44 19 THR B CA 1
ATOM 2472 C C . THR B 1 19 ? -21.328 -8.109 -24.156 1 81.44 19 THR B C 1
ATOM 2474 O O . THR B 1 19 ? -20.344 -8.328 -24.859 1 81.44 19 THR B O 1
ATOM 2477 N N . ALA B 1 20 ? -21.266 -7.402 -23.125 1 77.81 20 ALA B N 1
ATOM 2478 C CA . ALA B 1 20 ? -20.047 -6.707 -22.719 1 77.81 20 ALA B CA 1
ATOM 2479 C C . ALA B 1 20 ? -18.984 -7.691 -22.25 1 77.81 20 ALA B C 1
ATOM 2481 O O . ALA B 1 20 ? -17.797 -7.547 -22.578 1 77.81 20 ALA B O 1
ATOM 2482 N N . ALA B 1 21 ? -19.375 -8.625 -21.516 1 80.5 21 ALA B N 1
ATOM 2483 C CA . ALA B 1 21 ? -18.469 -9.664 -21.031 1 80.5 21 ALA B CA 1
ATOM 2484 C C . ALA B 1 21 ? -17.875 -10.469 -22.188 1 80.5 21 ALA B C 1
ATOM 2486 O O . ALA B 1 21 ? -16.688 -10.781 -22.188 1 80.5 21 ALA B O 1
ATOM 2487 N N . ALA B 1 22 ? -18.688 -10.734 -23.125 1 83.25 22 ALA B N 1
ATOM 2488 C CA . ALA B 1 22 ? -18.25 -11.477 -24.297 1 83.25 22 ALA B CA 1
ATOM 2489 C C . ALA B 1 22 ? -17.188 -10.688 -25.062 1 83.25 22 ALA B C 1
ATOM 2491 O O . ALA B 1 22 ? -16.172 -11.25 -25.484 1 83.25 22 ALA B O 1
ATOM 2492 N N . SER B 1 23 ? -17.5 -9.453 -25.188 1 74.62 23 SER B N 1
ATOM 2493 C CA . SER B 1 23 ? -16.531 -8.586 -25.859 1 74.62 23 SER B CA 1
ATOM 2494 C C . SER B 1 23 ? -15.211 -8.547 -25.109 1 74.62 23 SER B C 1
ATOM 2496 O O . SER B 1 23 ? -14.141 -8.664 -25.703 1 74.62 23 SER B O 1
ATOM 2498 N N . MET B 1 24 ? -15.266 -8.555 -23.844 1 70.19 24 MET B N 1
ATOM 2499 C CA . MET B 1 24 ? -14.094 -8.5 -22.969 1 70.19 24 MET B CA 1
ATOM 2500 C C . MET B 1 24 ? -13.289 -9.789 -23.062 1 70.19 24 MET B C 1
ATOM 2502 O O . MET B 1 24 ? -12.062 -9.766 -23 1 70.19 24 MET B O 1
ATOM 2506 N N . ARG B 1 25 ? -13.922 -10.789 -23.297 1 72.69 25 ARG B N 1
ATOM 2507 C CA . ARG B 1 25 ? -13.312 -12.117 -23.297 1 72.69 25 ARG B CA 1
ATOM 2508 C C . ARG B 1 25 ? -12.969 -12.562 -24.719 1 72.69 25 ARG B C 1
ATOM 2510 O O . ARG B 1 25 ? -12.406 -13.641 -24.922 1 72.69 25 ARG B O 1
ATOM 2517 N N . GLY B 1 26 ? -13.344 -11.719 -25.672 1 76.94 26 GLY B N 1
ATOM 2518 C CA . GLY B 1 26 ? -13.062 -12.055 -27.062 1 76.94 26 GLY B CA 1
ATOM 2519 C C . GLY B 1 26 ? -13.852 -13.25 -27.547 1 76.94 26 GLY B C 1
ATOM 2520 O O . GLY B 1 26 ? -13.32 -14.094 -28.281 1 76.94 26 GLY B O 1
ATOM 2521 N N . SER B 1 27 ? -15.023 -13.328 -27.078 1 80.19 27 SER B N 1
ATOM 2522 C CA . SER B 1 27 ? -15.867 -14.445 -27.484 1 80.19 27 SER B CA 1
ATOM 2523 C C . SER B 1 27 ? -17.266 -13.969 -27.875 1 80.19 27 SER B C 1
ATOM 2525 O O . SER B 1 27 ? -17.594 -12.789 -27.719 1 80.19 27 SER B O 1
ATOM 2527 N N . SER B 1 28 ? -17.953 -14.734 -28.578 1 84.19 28 SER B N 1
ATOM 2528 C CA . SER B 1 28 ? -19.359 -14.43 -28.859 1 84.19 28 SER B CA 1
ATOM 2529 C C . SER B 1 28 ? -20.219 -14.539 -27.609 1 84.19 28 SER B C 1
ATOM 2531 O O . SER B 1 28 ? -19.859 -15.266 -26.672 1 84.19 28 SER B O 1
ATOM 2533 N N . GLN B 1 29 ? -21.219 -13.719 -27.656 1 86.19 29 GLN B N 1
ATOM 2534 C CA . GLN B 1 29 ? -22.125 -13.773 -26.531 1 86.19 29 GLN B CA 1
ATOM 2535 C C . GLN B 1 29 ? -22.672 -15.18 -26.328 1 86.19 29 GLN B C 1
ATOM 2537 O O . GLN B 1 29 ? -22.844 -15.633 -25.188 1 86.19 29 GLN B O 1
ATOM 2542 N N . SER B 1 30 ? -23.016 -15.852 -27.422 1 89.06 30 SER B N 1
ATOM 2543 C CA . SER B 1 30 ? -23.531 -17.219 -27.344 1 89.06 30 SER B CA 1
ATOM 2544 C C . SER B 1 30 ? -22.516 -18.156 -26.688 1 89.06 30 SER B C 1
ATOM 2546 O O . SER B 1 30 ? -22.891 -18.984 -25.859 1 89.06 30 SER B O 1
ATOM 2548 N N . ALA B 1 31 ? -21.266 -18.047 -27.062 1 83.12 31 ALA B N 1
ATOM 2549 C CA . ALA B 1 31 ? -20.203 -18.891 -26.516 1 83.12 31 ALA B CA 1
ATOM 2550 C C . ALA B 1 31 ? -20 -18.641 -25.031 1 83.12 31 ALA B C 1
ATOM 2552 O O . ALA B 1 31 ? -19.875 -19.578 -24.25 1 83.12 31 ALA B O 1
ATOM 2553 N N . LEU B 1 32 ? -19.969 -17.391 -24.719 1 88 32 LEU B N 1
ATOM 2554 C CA . LEU B 1 32 ? -19.812 -17.031 -23.312 1 88 32 LEU B CA 1
ATOM 2555 C C . LEU B 1 32 ? -20.984 -17.531 -22.484 1 88 32 LEU B C 1
ATOM 2557 O O . LEU B 1 32 ? -20.797 -18.078 -21.391 1 88 32 LEU B O 1
ATOM 2561 N N . SER B 1 33 ? -22.172 -17.297 -23.031 1 88.56 33 SER B N 1
ATOM 2562 C CA . SER B 1 33 ? -23.375 -17.766 -22.344 1 88.56 33 SER B CA 1
ATOM 2563 C C . SER B 1 33 ? -23.344 -19.266 -22.109 1 88.56 33 SER B C 1
ATOM 2565 O O . SER B 1 33 ? -23.656 -19.75 -21.016 1 88.56 33 SER B O 1
ATOM 2567 N N . ARG B 1 34 ? -22.969 -20 -23.094 1 84.62 34 ARG B N 1
ATOM 2568 C CA . ARG B 1 34 ? -22.859 -21.453 -22.984 1 84.62 34 ARG B CA 1
ATOM 2569 C C . ARG B 1 34 ? -21.844 -21.859 -21.922 1 84.62 34 ARG B C 1
ATOM 2571 O O . ARG B 1 34 ? -22.094 -22.766 -21.125 1 84.62 34 ARG B O 1
ATOM 2578 N N . ARG B 1 35 ? -20.703 -21.219 -21.953 1 83.69 35 ARG B N 1
ATOM 2579 C CA . ARG B 1 35 ? -19.656 -21.547 -20.984 1 83.69 35 ARG B CA 1
ATOM 2580 C C . ARG B 1 35 ? -20.109 -21.266 -19.562 1 83.69 35 ARG B C 1
ATOM 2582 O O . ARG B 1 35 ? -19.766 -22.016 -18.641 1 83.69 35 ARG B O 1
ATOM 2589 N N . ILE B 1 36 ? -20.844 -20.203 -19.422 1 87.56 36 ILE B N 1
ATOM 2590 C CA . ILE B 1 36 ? -21.391 -19.875 -18.109 1 87.56 36 ILE B CA 1
ATOM 2591 C C . ILE B 1 36 ? -22.359 -20.953 -17.672 1 87.56 36 ILE B C 1
ATOM 2593 O O . ILE B 1 36 ? -22.344 -21.391 -16.516 1 87.56 36 ILE B O 1
ATOM 2597 N N . GLN B 1 37 ? -23.141 -21.375 -18.578 1 85.56 37 GLN B N 1
ATOM 2598 C CA . GLN B 1 37 ? -24.078 -22.453 -18.297 1 85.56 37 GLN B CA 1
ATOM 2599 C C . GLN B 1 37 ? -23.359 -23.734 -17.922 1 85.56 37 GLN B C 1
ATOM 2601 O O . GLN B 1 37 ? -23.766 -24.453 -17.016 1 85.56 37 GLN B O 1
ATOM 2606 N N . LEU B 1 38 ? -22.344 -24.031 -18.703 1 79.88 38 LEU B N 1
ATOM 2607 C CA . LEU B 1 38 ? -21.547 -25.219 -18.391 1 79.88 38 LEU B CA 1
ATOM 2608 C C . LEU B 1 38 ? -20.922 -25.109 -17 1 79.88 38 LEU B C 1
ATOM 2610 O O . LEU B 1 38 ? -20.859 -26.109 -16.281 1 79.88 38 LEU B O 1
ATOM 2614 N N . LEU B 1 39 ? -20.375 -23.969 -16.703 1 81 39 LEU B N 1
ATOM 2615 C CA . LEU B 1 39 ? -19.812 -23.734 -15.383 1 81 39 LEU B CA 1
ATOM 2616 C C . LEU B 1 39 ? -20.859 -23.953 -14.297 1 81 39 LEU B C 1
ATOM 2618 O O . LEU B 1 39 ? -20.594 -24.625 -13.297 1 81 39 LEU B O 1
ATOM 2622 N N . GLU B 1 40 ? -22.047 -23.406 -14.539 1 85 40 GLU B N 1
ATOM 2623 C CA . GLU B 1 40 ? -23.141 -23.562 -13.594 1 85 40 GLU B CA 1
ATOM 2624 C C . GLU B 1 40 ? -23.562 -25.016 -13.469 1 85 40 GLU B C 1
ATOM 2626 O O . GLU B 1 40 ? -23.812 -25.516 -12.367 1 85 40 GLU B O 1
ATOM 2631 N N . ALA B 1 41 ? -23.594 -25.688 -14.57 1 79.19 41 ALA B N 1
ATOM 2632 C CA . ALA B 1 41 ? -23.922 -27.109 -14.578 1 79.19 41 ALA B CA 1
ATOM 2633 C C . ALA B 1 41 ? -22.891 -27.922 -13.805 1 79.19 41 ALA B C 1
ATOM 2635 O O . ALA B 1 41 ? -23.234 -28.797 -13.031 1 79.19 41 ALA B O 1
ATOM 2636 N N . ARG B 1 42 ? -21.672 -27.594 -14.078 1 72.62 42 ARG B N 1
ATOM 2637 C CA . ARG B 1 42 ? -20.594 -28.297 -13.414 1 72.62 42 ARG B CA 1
ATOM 2638 C C . ARG B 1 42 ? -20.641 -28.078 -11.906 1 72.62 42 ARG B C 1
ATOM 2640 O O . ARG B 1 42 ? -20.391 -29.016 -11.133 1 72.62 42 ARG B O 1
ATOM 2647 N N . LEU B 1 43 ? -20.906 -26.828 -11.641 1 76.25 43 LEU B N 1
ATOM 2648 C CA . LEU B 1 43 ? -20.922 -26.469 -10.227 1 76.25 43 LEU B CA 1
ATOM 2649 C C . LEU B 1 43 ? -22.25 -26.828 -9.586 1 76.25 43 LEU B C 1
ATOM 2651 O O . LEU B 1 43 ? -22.391 -26.797 -8.359 1 76.25 43 LEU B O 1
ATOM 2655 N N . GLY B 1 44 ? -23.188 -27.156 -10.422 1 75.69 44 GLY B N 1
ATOM 2656 C CA . GLY B 1 44 ? -24.5 -27.578 -9.961 1 75.69 44 GLY B CA 1
ATOM 2657 C C . GLY B 1 44 ? -25.312 -26.453 -9.367 1 75.69 44 GLY B C 1
ATOM 2658 O O . GLY B 1 44 ? -26.156 -26.672 -8.5 1 75.69 44 GLY B O 1
ATOM 2659 N N . THR B 1 45 ? -24.938 -25.281 -9.695 1 78.88 45 THR B N 1
ATOM 2660 C CA . THR B 1 45 ? -25.656 -24.125 -9.172 1 78.88 45 THR B CA 1
ATOM 2661 C C . THR B 1 45 ? -25.688 -23 -10.203 1 78.88 45 THR B C 1
ATOM 2663 O O . THR B 1 45 ? -24.844 -22.938 -11.102 1 78.88 45 THR B O 1
ATOM 2666 N N . THR B 1 46 ? -26.703 -22.188 -10.039 1 85.12 46 THR B N 1
ATOM 2667 C CA . THR B 1 46 ? -26.828 -21 -10.875 1 85.12 46 THR B CA 1
ATOM 2668 C C . THR B 1 46 ? -26.016 -19.844 -10.297 1 85.12 46 THR B C 1
ATOM 2670 O O . THR B 1 46 ? -26.156 -19.516 -9.117 1 85.12 46 THR B O 1
ATOM 2673 N N . LEU B 1 47 ? -25.109 -19.359 -11.172 1 84.56 47 LEU B N 1
ATOM 2674 C CA . LEU B 1 47 ? -24.203 -18.312 -10.719 1 84.56 47 LEU B CA 1
ATOM 2675 C C . LEU B 1 47 ? -24.75 -16.922 -11.086 1 84.56 47 LEU B C 1
ATOM 2677 O O . LEU B 1 47 ? -24.422 -15.938 -10.43 1 84.56 47 LEU B O 1
ATOM 2681 N N . ILE B 1 48 ? -25.594 -16.828 -12.156 1 85.38 48 ILE B N 1
ATOM 2682 C CA . ILE B 1 48 ? -26.016 -15.562 -12.758 1 85.38 48 ILE B CA 1
ATOM 2683 C C . ILE B 1 48 ? -27.547 -15.453 -12.711 1 85.38 48 ILE B C 1
ATOM 2685 O O . ILE B 1 48 ? -28.25 -16.406 -13.039 1 85.38 48 ILE B O 1
ATOM 2689 N N . ASP B 1 49 ? -28.016 -14.352 -12.172 1 83 49 ASP B N 1
ATOM 2690 C CA . ASP B 1 49 ? -29.422 -14.023 -12.25 1 83 49 ASP B CA 1
ATOM 2691 C C . ASP B 1 49 ? -29.75 -13.289 -13.547 1 83 49 ASP B C 1
ATOM 2693 O O . ASP B 1 49 ? -29.562 -12.078 -13.648 1 83 49 ASP B O 1
ATOM 2697 N N . ARG B 1 50 ? -30.25 -13.992 -14.43 1 78.69 50 ARG B N 1
ATOM 2698 C CA . ARG B 1 50 ? -30.484 -13.477 -15.781 1 78.69 50 ARG B CA 1
ATOM 2699 C C . ARG B 1 50 ? -31.797 -12.711 -15.852 1 78.69 50 ARG B C 1
ATOM 2701 O O . ARG B 1 50 ? -32.125 -12.148 -16.891 1 78.69 50 ARG B O 1
ATOM 2708 N N . SER B 1 51 ? -32.531 -12.703 -14.727 1 77 51 SER B N 1
ATOM 2709 C CA . SER B 1 51 ? -33.812 -12 -14.719 1 77 51 SER B CA 1
ATOM 2710 C C . SER B 1 51 ? -33.594 -10.5 -14.523 1 77 51 SER B C 1
ATOM 2712 O O . SER B 1 51 ? -34.562 -9.727 -14.664 1 77 51 SER B O 1
ATOM 2714 N N . LYS B 1 52 ? -32.344 -10.188 -14.242 1 71.5 52 LYS B N 1
ATOM 2715 C CA . LYS B 1 52 ? -32.031 -8.781 -13.992 1 71.5 52 LYS B CA 1
ATOM 2716 C C . LYS B 1 52 ? -31.156 -8.203 -15.102 1 71.5 52 LYS B C 1
ATOM 2718 O O . LYS B 1 52 ? -30.359 -8.914 -15.703 1 71.5 52 LYS B O 1
ATOM 2723 N N . ASN B 1 53 ? -31.422 -6.945 -15.539 1 69.69 53 ASN B N 1
ATOM 2724 C CA . ASN B 1 53 ? -30.609 -6.195 -16.484 1 69.69 53 ASN B CA 1
ATOM 2725 C C . ASN B 1 53 ? -30.156 -4.867 -15.898 1 69.69 53 ASN B C 1
ATOM 2727 O O . ASN B 1 53 ? -30.969 -3.98 -15.633 1 69.69 53 ASN B O 1
ATOM 2731 N N . PRO B 1 54 ? -28.953 -4.656 -15.672 1 69.56 54 PRO B N 1
ATOM 2732 C CA . PRO B 1 54 ? -27.812 -5.547 -15.914 1 69.56 54 PRO B CA 1
ATOM 2733 C C . PRO B 1 54 ? -27.844 -6.793 -15.039 1 69.56 54 PRO B C 1
ATOM 2735 O O . PRO B 1 54 ? -28.422 -6.77 -13.945 1 69.56 54 PRO B O 1
ATOM 2738 N N . ILE B 1 55 ? -27.188 -7.855 -15.562 1 77.5 55 ILE B N 1
ATOM 2739 C CA . ILE B 1 55 ? -27.203 -9.141 -14.883 1 77.5 55 ILE B CA 1
ATOM 2740 C C . ILE B 1 55 ? -26.609 -8.992 -13.484 1 77.5 55 ILE B C 1
ATOM 2742 O O . ILE B 1 55 ? -25.75 -8.133 -13.258 1 77.5 55 ILE B O 1
ATOM 2746 N N . ARG B 1 56 ? -27.141 -9.703 -12.625 1 76.69 56 ARG B N 1
ATOM 2747 C CA . ARG B 1 56 ? -26.609 -9.758 -11.273 1 76.69 56 ARG B CA 1
ATOM 2748 C C . ARG B 1 56 ? -26.172 -11.18 -10.914 1 76.69 56 ARG B C 1
ATOM 2750 O O . ARG B 1 56 ? -26.672 -12.148 -11.484 1 76.69 56 ARG B O 1
ATOM 2757 N N . LEU B 1 57 ? -25.141 -11.266 -10.164 1 75.81 57 LEU B N 1
ATOM 2758 C CA . LEU B 1 57 ? -24.719 -12.57 -9.68 1 75.81 57 LEU B CA 1
ATOM 2759 C C . LEU B 1 57 ? -25.703 -13.125 -8.664 1 75.81 57 LEU B C 1
ATOM 2761 O O . LEU B 1 57 ? -26.297 -12.367 -7.895 1 75.81 57 LEU B O 1
ATOM 2765 N N . THR B 1 58 ? -25.922 -14.461 -8.766 1 77.56 58 THR B N 1
ATOM 2766 C CA . THR B 1 58 ? -26.641 -15.141 -7.688 1 77.56 58 THR B CA 1
ATOM 2767 C C . THR B 1 58 ? -25.781 -15.188 -6.426 1 77.56 58 THR B C 1
ATOM 2769 O O . THR B 1 58 ? -24.609 -14.781 -6.441 1 77.56 58 THR B O 1
ATOM 2772 N N . ALA B 1 59 ? -26.375 -15.688 -5.391 1 66.38 59 ALA B N 1
ATOM 2773 C CA . ALA B 1 59 ? -25.609 -15.883 -4.156 1 66.38 59 ALA B CA 1
ATOM 2774 C C . ALA B 1 59 ? -24.422 -16.797 -4.383 1 66.38 59 ALA B C 1
ATOM 2776 O O . ALA B 1 59 ? -23.328 -16.547 -3.879 1 66.38 59 ALA B O 1
ATOM 2777 N N . ALA B 1 60 ? -24.688 -17.812 -5.168 1 70.06 60 ALA B N 1
ATOM 2778 C CA . ALA B 1 60 ? -23.625 -18.734 -5.555 1 70.06 60 ALA B CA 1
ATOM 2779 C C . ALA B 1 60 ? -22.562 -18.031 -6.398 1 70.06 60 ALA B C 1
ATOM 2781 O O . ALA B 1 60 ? -21.375 -18.281 -6.246 1 70.06 60 ALA B O 1
ATOM 2782 N N . GLY B 1 61 ? -23.016 -17.188 -7.293 1 74.88 61 GLY B N 1
ATOM 2783 C CA . GLY B 1 61 ? -22.094 -16.422 -8.109 1 74.88 61 GLY B CA 1
ATOM 2784 C C . GLY B 1 61 ? -21.203 -15.492 -7.301 1 74.88 61 GLY B C 1
ATOM 2785 O O . GLY B 1 61 ? -19.984 -15.414 -7.531 1 74.88 61 GLY B O 1
ATOM 2786 N N . GLU B 1 62 ? -21.75 -14.859 -6.414 1 65.38 62 GLU B N 1
ATOM 2787 C CA . GLU B 1 62 ? -21 -13.953 -5.547 1 65.38 62 GLU B CA 1
ATOM 2788 C C . GLU B 1 62 ? -19.984 -14.711 -4.699 1 65.38 62 GLU B C 1
ATOM 2790 O O . GLU B 1 62 ? -18.844 -14.25 -4.516 1 65.38 62 GLU B O 1
ATOM 2795 N N . ALA B 1 63 ? -20.438 -15.906 -4.312 1 61.88 63 ALA B N 1
ATOM 2796 C CA . ALA B 1 63 ? -19.578 -16.766 -3.502 1 61.88 63 ALA B CA 1
ATOM 2797 C C . ALA B 1 63 ? -18.391 -17.266 -4.316 1 61.88 63 ALA B C 1
ATOM 2799 O O . ALA B 1 63 ? -17.297 -17.469 -3.773 1 61.88 63 ALA B O 1
ATOM 2800 N N . LEU B 1 64 ? -18.656 -17.344 -5.562 1 65.25 64 LEU B N 1
ATOM 2801 C CA . LEU B 1 64 ? -17.625 -17.906 -6.434 1 65.25 64 LEU B CA 1
ATOM 2802 C C . LEU B 1 64 ? -16.609 -16.844 -6.82 1 65.25 64 LEU B C 1
ATOM 2804 O O . LEU B 1 64 ? -15.461 -17.172 -7.133 1 65.25 64 LEU B O 1
ATOM 2808 N N . LEU B 1 65 ? -17.031 -15.648 -6.645 1 67.56 65 LEU B N 1
ATOM 2809 C CA . LEU B 1 65 ? -16.25 -14.555 -7.215 1 67.56 65 LEU B CA 1
ATOM 2810 C C . LEU B 1 65 ? -14.828 -14.555 -6.672 1 67.56 65 LEU B C 1
ATOM 2812 O O . LEU B 1 65 ? -13.859 -14.555 -7.441 1 67.56 65 LEU B O 1
ATOM 2816 N N . PRO B 1 66 ? -14.695 -14.672 -5.418 1 55.94 66 PRO B N 1
ATOM 2817 C CA . PRO B 1 66 ? -13.32 -14.633 -4.914 1 55.94 66 PRO B CA 1
ATOM 2818 C C . PRO B 1 66 ? -12.516 -15.867 -5.324 1 55.94 66 PRO B C 1
ATOM 2820 O O . PRO B 1 66 ? -11.359 -15.734 -5.734 1 55.94 66 PRO B O 1
ATOM 2823 N N . ASN B 1 67 ? -13.086 -16.953 -5.27 1 55.62 67 ASN B N 1
ATOM 2824 C CA . ASN B 1 67 ? -12.398 -18.188 -5.645 1 55.62 67 ASN B CA 1
ATOM 2825 C C . ASN B 1 67 ? -12.141 -18.25 -7.148 1 55.62 67 ASN B C 1
ATOM 2827 O O . ASN B 1 67 ? -11.102 -18.75 -7.582 1 55.62 67 ASN B O 1
ATOM 2831 N N . ALA B 1 68 ? -13.188 -17.797 -7.82 1 64.25 68 ALA B N 1
ATOM 2832 C CA . ALA B 1 68 ? -12.992 -17.75 -9.266 1 64.25 68 ALA B CA 1
ATOM 2833 C C . ALA B 1 68 ? -11.844 -16.812 -9.641 1 64.25 68 ALA B C 1
ATOM 2835 O O . ALA B 1 68 ? -11.016 -17.141 -10.492 1 64.25 68 ALA B O 1
ATOM 2836 N N . SER B 1 69 ? -11.883 -15.703 -8.953 1 62.41 69 SER B N 1
ATOM 2837 C CA . SER B 1 69 ? -10.805 -14.758 -9.195 1 62.41 69 SER B CA 1
ATOM 2838 C C . SER B 1 69 ? -9.453 -15.359 -8.836 1 62.41 69 SER B C 1
ATOM 2840 O O . SER B 1 69 ? -8.484 -15.219 -9.594 1 62.41 69 SER B O 1
ATOM 2842 N N . GLU B 1 70 ? -9.43 -16.062 -7.812 1 53.91 70 GLU B N 1
ATOM 2843 C CA . GLU B 1 70 ? -8.211 -16.719 -7.359 1 53.91 70 GLU B CA 1
ATOM 2844 C C . GLU B 1 70 ? -7.82 -17.859 -8.297 1 53.91 70 GLU B C 1
ATOM 2846 O O . GLU B 1 70 ? -6.641 -18.047 -8.609 1 53.91 70 GLU B O 1
ATOM 2851 N N . LEU B 1 71 ? -8.781 -18.578 -8.68 1 55.78 71 LEU B N 1
ATOM 2852 C CA . LEU B 1 71 ? -8.555 -19.688 -9.602 1 55.78 71 LEU B CA 1
ATOM 2853 C C . LEU B 1 71 ? -7.98 -19.188 -10.922 1 55.78 71 LEU B C 1
ATOM 2855 O O . LEU B 1 71 ? -7.023 -19.75 -11.445 1 55.78 71 LEU B O 1
ATOM 2859 N N . VAL B 1 72 ? -8.602 -18.125 -11.32 1 62 72 VAL B N 1
ATOM 2860 C CA . VAL B 1 72 ? -8.125 -17.578 -12.594 1 62 72 VAL B CA 1
ATOM 2861 C C . VAL B 1 72 ? -6.715 -17.016 -12.422 1 62 72 VAL B C 1
ATOM 2863 O O . VAL B 1 72 ? -5.855 -17.234 -13.273 1 62 72 VAL B O 1
ATOM 2866 N N . ARG B 1 73 ? -6.652 -16.359 -11.336 1 55.66 73 ARG B N 1
ATOM 2867 C CA . ARG B 1 73 ? -5.316 -15.867 -11.031 1 55.66 73 ARG B CA 1
ATOM 2868 C C . ARG B 1 73 ? -4.312 -17.016 -10.945 1 55.66 73 ARG B C 1
ATOM 2870 O O . ARG B 1 73 ? -3.242 -16.953 -11.555 1 55.66 73 ARG B O 1
ATOM 2877 N N . LEU B 1 74 ? -4.621 -18.047 -10.266 1 50.28 74 LEU B N 1
ATOM 2878 C CA . LEU B 1 74 ? -3.748 -19.203 -10.102 1 50.28 74 LEU B CA 1
ATOM 2879 C C . LEU B 1 74 ? -3.523 -19.906 -11.438 1 50.28 74 LEU B C 1
ATOM 2881 O O . LEU B 1 74 ? -2.412 -20.344 -11.727 1 50.28 74 LEU B O 1
ATOM 2885 N N . ALA B 1 75 ? -4.59 -20.047 -12.148 1 51.66 75 ALA B N 1
ATOM 2886 C CA . ALA B 1 75 ? -4.469 -20.672 -13.461 1 51.66 75 ALA B CA 1
ATOM 2887 C C . ALA B 1 75 ? -3.541 -19.875 -14.375 1 51.66 75 ALA B C 1
ATOM 2889 O O . ALA B 1 75 ? -2.719 -20.453 -15.094 1 51.66 75 ALA B O 1
ATOM 2890 N N . ARG B 1 76 ? -3.781 -18.625 -14.203 1 52.41 76 ARG B N 1
ATOM 2891 C CA . ARG B 1 76 ? -2.891 -17.781 -14.992 1 52.41 76 ARG B CA 1
ATOM 2892 C C . ARG B 1 76 ? -1.45 -17.891 -14.508 1 52.41 76 ARG B C 1
ATOM 2894 O O . ARG B 1 76 ? -0.519 -17.953 -15.312 1 52.41 76 ARG B O 1
ATOM 2901 N N . ASP B 1 77 ? -1.497 -17.953 -13.234 1 47.75 77 ASP B N 1
ATOM 2902 C CA . ASP B 1 77 ? -0.178 -18.156 -12.633 1 47.75 77 ASP B CA 1
ATOM 2903 C C . ASP B 1 77 ? 0.411 -19.5 -13.023 1 47.75 77 ASP B C 1
ATOM 2905 O O . ASP B 1 77 ? 1.61 -19.609 -13.281 1 47.75 77 ASP B O 1
ATOM 2909 N N . CYS B 1 78 ? -0.399 -20.516 -12.953 1 42.97 78 CYS B N 1
ATOM 2910 C CA . CYS B 1 78 ? 0.018 -21.844 -13.375 1 42.97 78 CYS B CA 1
ATOM 2911 C C . CYS B 1 78 ? 0.464 -21.844 -14.828 1 42.97 78 CYS B C 1
ATOM 2913 O O . CYS B 1 78 ? 1.469 -22.469 -15.18 1 42.97 78 CYS B O 1
ATOM 2915 N N . GLU B 1 79 ? -0.484 -21.359 -15.57 1 43.31 79 GLU B N 1
ATOM 2916 C CA . GLU B 1 79 ? -0.103 -21.281 -16.984 1 43.31 79 GLU B CA 1
ATOM 2917 C C . GLU B 1 79 ? 1.239 -20.578 -17.156 1 43.31 79 GLU B C 1
ATOM 2919 O O . GLU B 1 79 ? 2.041 -20.953 -18 1 43.31 79 GLU B O 1
ATOM 2924 N N . GLN B 1 80 ? 1.225 -19.594 -16.281 1 40.62 80 GLN B N 1
ATOM 2925 C CA . GLN B 1 80 ? 2.51 -18.906 -16.312 1 40.62 80 GLN B CA 1
ATOM 2926 C C . GLN B 1 80 ? 3.602 -19.75 -15.656 1 40.62 80 GLN B C 1
ATOM 2928 O O . GLN B 1 80 ? 4.781 -19.625 -16 1 40.62 80 GLN B O 1
ATOM 2933 N N . SER B 1 81 ? 2.994 -20.516 -14.688 1 36.97 81 SER B N 1
ATOM 2934 C CA . SER B 1 81 ? 3.961 -21.375 -14.016 1 36.97 81 SER B CA 1
ATOM 2935 C C . SER B 1 81 ? 4.523 -22.422 -14.977 1 36.97 81 SER B C 1
ATOM 2937 O O . SER B 1 81 ? 5.629 -22.922 -14.766 1 36.97 81 SER B O 1
ATOM 2939 N N . VAL B 1 82 ? 3.615 -23.141 -15.664 1 35.12 82 VAL B N 1
ATOM 2940 C CA . VAL B 1 82 ? 4.168 -24.219 -16.484 1 35.12 82 VAL B CA 1
ATOM 2941 C C . VAL B 1 82 ? 5.227 -23.656 -17.422 1 35.12 82 VAL B C 1
ATOM 2943 O O . VAL B 1 82 ? 5.93 -24.422 -18.109 1 35.12 82 VAL B O 1
ATOM 2946 N N . LYS B 1 83 ? 4.887 -22.703 -17.969 1 38.34 83 LYS B N 1
ATOM 2947 C CA . LYS B 1 83 ? 6.109 -22.344 -18.688 1 38.34 83 LYS B CA 1
ATOM 2948 C C . LYS B 1 83 ? 7.293 -22.25 -17.719 1 38.34 83 LYS B C 1
ATOM 2950 O O . LYS B 1 83 ? 7.129 -21.859 -16.562 1 38.34 83 LYS B O 1
ATOM 2955 N N . ILE B 1 84 ? 8.555 -22.562 -18.062 1 37 84 ILE B N 1
ATOM 2956 C CA . ILE B 1 84 ? 9.836 -22.75 -17.406 1 37 84 ILE B CA 1
ATOM 2957 C C . ILE B 1 84 ? 9.938 -21.844 -16.188 1 37 84 ILE B C 1
ATOM 2959 O O . ILE B 1 84 ? 9.125 -20.922 -16.016 1 37 84 ILE B O 1
ATOM 2963 N N . ILE B 1 85 ? 11.281 -21.438 -15.656 1 40.66 85 ILE B N 1
ATOM 2964 C CA . ILE B 1 85 ? 12.453 -21.281 -14.805 1 40.66 85 ILE B CA 1
ATOM 2965 C C . ILE B 1 85 ? 12.289 -20.031 -13.945 1 40.66 85 ILE B C 1
ATOM 2967 O O . ILE B 1 85 ? 12.961 -19.875 -12.922 1 40.66 85 ILE B O 1
ATOM 2971 N N . ASP B 1 86 ? 11.68 -19.031 -14.25 1 56.41 86 ASP B N 1
ATOM 2972 C CA . ASP B 1 86 ? 12.008 -17.828 -13.492 1 56.41 86 ASP B CA 1
ATOM 2973 C C . ASP B 1 86 ? 10.961 -17.547 -12.422 1 56.41 86 ASP B C 1
ATOM 2975 O O . ASP B 1 86 ? 10.109 -16.656 -12.594 1 56.41 86 ASP B O 1
ATOM 2979 N N . ARG B 1 87 ? 10.789 -18.594 -11.461 1 76.25 87 ARG B N 1
ATOM 2980 C CA . ARG B 1 87 ? 9.812 -18.359 -10.391 1 76.25 87 ARG B CA 1
ATOM 2981 C C . ARG B 1 87 ? 10.398 -17.453 -9.312 1 76.25 87 ARG B C 1
ATOM 2983 O O . ARG B 1 87 ? 11.5 -17.703 -8.82 1 76.25 87 ARG B O 1
ATOM 2990 N N . ALA B 1 88 ? 9.633 -16.547 -8.945 1 89.31 88 ALA B N 1
ATOM 2991 C CA . ALA B 1 88 ? 10.078 -15.625 -7.906 1 89.31 88 ALA B CA 1
ATOM 2992 C C . ALA B 1 88 ? 9.867 -16.219 -6.52 1 89.31 88 ALA B C 1
ATOM 2994 O O . ALA B 1 88 ? 8.891 -16.953 -6.285 1 89.31 88 ALA B O 1
ATOM 2995 N N . LEU B 1 89 ? 10.828 -16.125 -5.695 1 94.06 89 LEU B N 1
ATOM 2996 C CA . LEU B 1 89 ? 10.555 -16.297 -4.273 1 94.06 89 LEU B CA 1
ATOM 2997 C C . LEU B 1 89 ? 9.57 -15.242 -3.773 1 94.06 89 LEU B C 1
ATOM 2999 O O . LEU B 1 89 ? 9.875 -14.047 -3.785 1 94.06 89 LEU B O 1
ATOM 3003 N N . THR B 1 90 ? 8.398 -15.672 -3.303 1 94.38 90 THR B N 1
ATOM 3004 C CA . THR B 1 90 ? 7.301 -14.75 -3.039 1 94.38 90 THR B CA 1
ATOM 3005 C C . THR B 1 90 ? 7.168 -14.484 -1.542 1 94.38 90 THR B C 1
ATOM 3007 O O . THR B 1 90 ? 7.031 -15.414 -0.75 1 94.38 90 THR B O 1
ATOM 3010 N N . PHE B 1 91 ? 7.18 -13.227 -1.177 1 97.44 91 PHE B N 1
ATOM 3011 C CA . PHE B 1 91 ? 6.992 -12.758 0.191 1 97.44 91 PHE B CA 1
ATOM 3012 C C . PHE B 1 91 ? 5.684 -11.984 0.325 1 97.44 91 PHE B C 1
ATOM 3014 O O . PHE B 1 91 ? 5.492 -10.961 -0.332 1 97.44 91 PHE B O 1
ATOM 3021 N N . ALA B 1 92 ? 4.781 -12.469 1.116 1 95.56 92 ALA B N 1
ATOM 3022 C CA . ALA B 1 92 ? 3.648 -11.656 1.556 1 95.56 92 ALA B CA 1
ATOM 3023 C C . ALA B 1 92 ? 4.027 -10.789 2.752 1 95.56 92 ALA B C 1
ATOM 3025 O O . ALA B 1 92 ? 4.617 -11.273 3.719 1 95.56 92 ALA B O 1
ATOM 3026 N N . SER B 1 93 ? 3.676 -9.523 2.629 1 95.19 93 SER B N 1
ATOM 3027 C CA . SER B 1 93 ? 4.215 -8.633 3.652 1 95.19 93 SER B CA 1
ATOM 3028 C C . SER B 1 93 ? 3.25 -7.496 3.963 1 95.19 93 SER B C 1
ATOM 3030 O O . SER B 1 93 ? 2.438 -7.117 3.115 1 95.19 93 SER B O 1
ATOM 3032 N N . LEU B 1 94 ? 3.459 -7.012 5.156 1 90.25 94 LEU B N 1
ATOM 3033 C CA . LEU B 1 94 ? 2.904 -5.695 5.461 1 90.25 94 LEU B CA 1
ATOM 3034 C C . LEU B 1 94 ? 3.537 -4.621 4.582 1 90.25 94 LEU B C 1
ATOM 3036 O O . LEU B 1 94 ? 4.715 -4.715 4.234 1 90.25 94 LEU B O 1
ATOM 3040 N N . HIS B 1 95 ? 2.732 -3.586 4.352 1 89.38 95 HIS B N 1
ATOM 3041 C CA . HIS B 1 95 ? 3.23 -2.496 3.521 1 89.38 95 HIS B CA 1
ATOM 3042 C C . HIS B 1 95 ? 4.512 -1.902 4.102 1 89.38 95 HIS B C 1
ATOM 3044 O O . HIS B 1 95 ? 5.508 -1.758 3.391 1 89.38 95 HIS B O 1
ATOM 3050 N N . THR B 1 96 ? 4.492 -1.617 5.336 1 91.88 96 THR B N 1
ATOM 3051 C CA . THR B 1 96 ? 5.609 -0.964 6.004 1 91.88 96 THR B CA 1
ATOM 3052 C C . THR B 1 96 ? 6.887 -1.784 5.844 1 91.88 96 THR B C 1
ATOM 3054 O O . THR B 1 96 ? 7.938 -1.247 5.48 1 91.88 96 THR B O 1
ATOM 3057 N N . LEU B 1 97 ? 6.793 -3.025 6.031 1 94.81 97 LEU B N 1
ATOM 3058 C CA . LEU B 1 97 ? 7.98 -3.875 5.973 1 94.81 97 LEU B CA 1
ATOM 3059 C C . LEU B 1 97 ? 8.398 -4.125 4.527 1 94.81 97 LEU B C 1
ATOM 3061 O O . LEU B 1 97 ? 9.586 -4.137 4.211 1 94.81 97 LEU B O 1
ATOM 3065 N N . GLY B 1 98 ? 7.402 -4.289 3.672 1 95.12 98 GLY B N 1
ATOM 3066 C CA . GLY B 1 98 ? 7.699 -4.512 2.264 1 95.12 98 GLY B CA 1
ATOM 3067 C C . GLY B 1 98 ? 8.414 -3.342 1.612 1 95.12 98 GLY B C 1
ATOM 3068 O O . GLY B 1 98 ? 9.227 -3.531 0.704 1 95.12 98 GLY B O 1
ATOM 3069 N N . CYS B 1 99 ? 8.203 -2.141 2.15 1 93.38 99 CYS B N 1
ATOM 3070 C CA . CYS B 1 99 ? 8.711 -0.938 1.498 1 93.38 99 CYS B CA 1
ATOM 3071 C C . CYS B 1 99 ? 9.969 -0.43 2.188 1 93.38 99 CYS B C 1
ATOM 3073 O O . CYS B 1 99 ? 10.805 0.224 1.561 1 93.38 99 CYS B O 1
ATOM 3075 N N . ASN B 1 100 ? 10.133 -0.747 3.445 1 93.19 100 ASN B N 1
ATOM 3076 C CA . ASN B 1 100 ? 11.195 -0.074 4.188 1 93.19 100 ASN B CA 1
ATOM 3077 C C . ASN B 1 100 ? 12.203 -1.07 4.746 1 93.19 100 ASN B C 1
ATOM 3079 O O . ASN B 1 100 ? 13.367 -0.728 4.957 1 93.19 100 ASN B O 1
ATOM 3083 N N . PHE B 1 101 ? 11.781 -2.223 5.086 1 95 101 PHE B N 1
ATOM 3084 C CA . PHE B 1 101 ? 12.656 -3.221 5.68 1 95 101 PHE B CA 1
ATOM 3085 C C . PHE B 1 101 ? 13.164 -4.191 4.621 1 95 101 PHE B C 1
ATOM 3087 O O . PHE B 1 101 ? 14.375 -4.395 4.484 1 95 101 PHE B O 1
ATOM 3094 N N . PHE B 1 102 ? 12.281 -4.703 3.775 1 96.38 102 PHE B N 1
ATOM 3095 C CA . PHE B 1 102 ? 12.547 -5.805 2.857 1 96.38 102 PHE B CA 1
ATOM 3096 C C . PHE B 1 102 ? 13.672 -5.445 1.888 1 96.38 102 PHE B C 1
ATOM 3098 O O . PHE B 1 102 ? 14.602 -6.227 1.689 1 96.38 102 PHE B O 1
ATOM 3105 N N . PRO B 1 103 ? 13.641 -4.27 1.262 1 94.31 103 PRO B N 1
ATOM 3106 C CA . PRO B 1 103 ? 14.656 -3.975 0.247 1 94.31 103 PRO B CA 1
ATOM 3107 C C . PRO B 1 103 ? 16.078 -4.062 0.793 1 94.31 103 PRO B C 1
ATOM 3109 O O . PRO B 1 103 ? 16.938 -4.711 0.19 1 94.31 103 PRO B O 1
ATOM 3112 N N . ASP B 1 104 ? 16.297 -3.461 1.958 1 93.25 104 ASP B N 1
ATOM 3113 C CA . ASP B 1 104 ? 17.625 -3.508 2.559 1 93.25 104 ASP B CA 1
ATOM 3114 C C . ASP B 1 104 ? 17.969 -4.926 2.998 1 93.25 104 ASP B C 1
ATOM 3116 O O . ASP B 1 104 ? 19.109 -5.379 2.799 1 93.25 104 ASP B O 1
ATOM 3120 N N . TRP B 1 105 ? 17.047 -5.555 3.555 1 95.06 105 TRP B N 1
ATOM 3121 C CA . TRP B 1 105 ? 17.266 -6.902 4.074 1 95.06 105 TRP B CA 1
ATOM 3122 C C . TRP B 1 105 ? 17.594 -7.875 2.945 1 95.06 105 TRP B C 1
ATOM 3124 O O . TRP B 1 105 ? 18.578 -8.625 3.027 1 95.06 105 TRP B O 1
ATOM 3134 N N . ILE B 1 106 ? 16.812 -7.867 1.847 1 94.94 106 ILE B N 1
ATOM 3135 C CA . ILE B 1 106 ? 16.969 -8.828 0.764 1 94.94 106 ILE B CA 1
ATOM 3136 C C . ILE B 1 106 ? 18.281 -8.555 0.021 1 94.94 106 ILE B C 1
ATOM 3138 O O . ILE B 1 106 ? 18.844 -9.453 -0.604 1 94.94 106 ILE B O 1
ATOM 3142 N N . SER B 1 107 ? 18.719 -7.273 0.018 1 93.75 107 SER B N 1
ATOM 3143 C CA . SER B 1 107 ? 19.953 -6.863 -0.662 1 93.75 107 SER B CA 1
ATOM 3144 C C . SER B 1 107 ? 21.156 -7.586 -0.091 1 93.75 107 SER B C 1
ATOM 3146 O O . SER B 1 107 ? 22.219 -7.652 -0.736 1 93.75 107 SER B O 1
ATOM 3148 N N . GLN B 1 108 ? 20.984 -8.094 1.095 1 93.25 108 GLN B N 1
ATOM 3149 C CA . GLN B 1 108 ? 22.078 -8.852 1.71 1 93.25 108 GLN B CA 1
ATOM 3150 C C . GLN B 1 108 ? 22.234 -10.211 1.044 1 93.25 108 GLN B C 1
ATOM 3152 O O . GLN B 1 108 ? 23.281 -10.859 1.186 1 93.25 108 GLN B O 1
ATOM 3157 N N . PHE B 1 109 ? 21.25 -10.656 0.335 1 93.12 109 PHE B N 1
ATOM 3158 C CA . PHE B 1 109 ? 21.25 -12.008 -0.208 1 93.12 109 PHE B CA 1
ATOM 3159 C C . PHE B 1 109 ? 21.172 -11.984 -1.73 1 93.12 109 PHE B C 1
ATOM 3161 O O . PHE B 1 109 ? 21.281 -13.023 -2.381 1 93.12 109 PHE B O 1
ATOM 3168 N N . SER B 1 110 ? 20.906 -10.805 -2.32 1 88.06 110 SER B N 1
ATOM 3169 C CA . SER B 1 110 ? 20.75 -10.617 -3.758 1 88.06 110 SER B CA 1
ATOM 3170 C C . SER B 1 110 ? 21.656 -9.508 -4.277 1 88.06 110 SER B C 1
ATOM 3172 O O . SER B 1 110 ? 21.859 -8.508 -3.596 1 88.06 110 SER B O 1
ATOM 3174 N N . SER B 1 111 ? 22.312 -9.789 -5.445 1 83.38 111 SER B N 1
ATOM 3175 C CA . SER B 1 111 ? 23.141 -8.773 -6.082 1 83.38 111 SER B CA 1
ATOM 3176 C C . SER B 1 111 ? 22.844 -8.672 -7.574 1 83.38 111 SER B C 1
ATOM 3178 O O . SER B 1 111 ? 22.156 -9.523 -8.133 1 83.38 111 SER B O 1
ATOM 3180 N N . VAL B 1 112 ? 23.344 -7.605 -8.133 1 79.12 112 VAL B N 1
ATOM 3181 C CA . VAL B 1 112 ? 23.125 -7.379 -9.555 1 79.12 112 VAL B CA 1
ATOM 3182 C C . VAL B 1 112 ? 23.766 -8.516 -10.359 1 79.12 112 VAL B C 1
ATOM 3184 O O . VAL B 1 112 ? 23.234 -8.922 -11.398 1 79.12 112 VAL B O 1
ATOM 3187 N N . ASP B 1 113 ? 24.812 -9.039 -9.859 1 80.5 113 ASP B N 1
ATOM 3188 C CA . ASP B 1 113 ? 25.562 -10.078 -10.57 1 80.5 113 ASP B CA 1
ATOM 3189 C C . ASP B 1 113 ? 24.938 -11.453 -10.328 1 80.5 113 ASP B C 1
ATOM 3191 O O . ASP B 1 113 ? 25.141 -12.375 -11.117 1 80.5 113 ASP B O 1
ATOM 3195 N N . ALA B 1 114 ? 24.234 -11.602 -9.297 1 85.12 114 ALA B N 1
ATOM 3196 C CA . ALA B 1 114 ? 23.547 -12.836 -8.922 1 85.12 114 ALA B CA 1
ATOM 3197 C C . ALA B 1 114 ? 22.172 -12.539 -8.32 1 85.12 114 ALA B C 1
ATOM 3199 O O . ALA B 1 114 ? 21.953 -12.773 -7.133 1 85.12 114 ALA B O 1
ATOM 3200 N N . PRO B 1 115 ? 21.297 -12.141 -9.203 1 86.19 115 PRO B N 1
ATOM 3201 C CA . PRO B 1 115 ? 20 -11.688 -8.672 1 86.19 115 PRO B CA 1
ATOM 3202 C C . PRO B 1 115 ? 19.094 -12.852 -8.258 1 86.19 115 PRO B C 1
ATOM 3204 O O . PRO B 1 115 ? 19.078 -13.883 -8.93 1 86.19 115 PRO B O 1
ATOM 3207 N N . MET B 1 116 ? 18.562 -12.711 -7.125 1 89.94 116 MET B N 1
ATOM 3208 C CA . MET B 1 116 ? 17.438 -13.555 -6.715 1 89.94 116 MET B CA 1
ATOM 3209 C C . MET B 1 116 ? 16.109 -12.938 -7.129 1 89.94 116 MET B C 1
ATOM 3211 O O . MET B 1 116 ? 15.812 -11.797 -6.766 1 89.94 116 MET B O 1
ATOM 3215 N N . PHE B 1 117 ? 15.398 -13.68 -7.902 1 93.19 117 PHE B N 1
ATOM 3216 C CA . PHE B 1 117 ? 14.102 -13.156 -8.32 1 93.19 117 PHE B CA 1
ATOM 3217 C C . PHE B 1 117 ? 13.086 -13.258 -7.184 1 93.19 117 PHE B C 1
ATOM 3219 O O . PHE B 1 117 ? 12.703 -14.359 -6.789 1 93.19 117 PHE B O 1
ATOM 3226 N N . THR B 1 118 ? 12.68 -12.125 -6.66 1 95.88 118 THR B N 1
ATOM 3227 C CA . THR B 1 118 ? 11.766 -12.086 -5.523 1 95.88 118 THR B CA 1
ATOM 3228 C C . THR B 1 118 ? 10.516 -11.281 -5.863 1 95.88 118 THR B C 1
ATOM 3230 O O . THR B 1 118 ? 10.523 -10.469 -6.789 1 95.88 118 THR B O 1
ATOM 3233 N N . ARG B 1 119 ? 9.438 -11.617 -5.16 1 94.94 119 ARG B N 1
ATOM 3234 C CA . ARG B 1 119 ? 8.172 -10.898 -5.258 1 94.94 119 ARG B CA 1
ATOM 3235 C C . ARG B 1 119 ? 7.672 -10.484 -3.881 1 94.94 119 ARG B C 1
ATOM 3237 O O . ARG B 1 119 ? 7.734 -11.258 -2.928 1 94.94 119 ARG B O 1
ATOM 3244 N N . ILE B 1 120 ? 7.277 -9.234 -3.779 1 95.94 120 ILE B N 1
ATOM 3245 C CA . ILE B 1 120 ? 6.625 -8.758 -2.564 1 95.94 120 ILE B CA 1
ATOM 3246 C C . ILE B 1 120 ? 5.145 -8.508 -2.838 1 95.94 120 ILE B C 1
ATOM 3248 O O . ILE B 1 120 ? 4.793 -7.77 -3.762 1 95.94 120 ILE B O 1
ATOM 3252 N N . ASP B 1 121 ? 4.328 -9.148 -2.055 1 92.56 121 ASP B N 1
ATOM 3253 C CA . ASP B 1 121 ? 2.881 -8.984 -2.145 1 92.56 121 ASP B CA 1
ATOM 3254 C C . ASP B 1 121 ? 2.32 -8.344 -0.877 1 92.56 121 ASP B C 1
ATOM 3256 O O . ASP B 1 121 ? 2.363 -8.945 0.2 1 92.56 121 ASP B O 1
ATOM 3260 N N . THR B 1 122 ? 1.749 -7.156 -1.036 1 90 122 THR B N 1
ATOM 3261 C CA . THR B 1 122 ? 1.186 -6.441 0.104 1 90 122 THR B CA 1
ATOM 3262 C C . THR B 1 122 ? -0.335 -6.363 -0.002 1 90 122 THR B C 1
ATOM 3264 O O . THR B 1 122 ? -0.956 -5.453 0.547 1 90 122 THR B O 1
ATOM 3267 N N . GLY B 1 123 ? -0.899 -7.238 -0.665 1 80.88 123 GLY B N 1
ATOM 3268 C CA . GLY B 1 123 ? -2.305 -7.117 -1.016 1 80.88 123 GLY B CA 1
ATOM 3269 C C . GLY B 1 123 ? -3.227 -7.824 -0.043 1 80.88 123 GLY B C 1
ATOM 3270 O O . GLY B 1 123 ? -4.449 -7.797 -0.203 1 80.88 123 GLY B O 1
ATOM 3271 N N . TYR B 1 124 ? -2.637 -8.406 0.957 1 76.5 124 TYR B N 1
ATOM 3272 C CA . TYR B 1 124 ? -3.484 -9.164 1.87 1 76.5 124 TYR B CA 1
ATOM 3273 C C . TYR B 1 124 ? -4.059 -8.266 2.957 1 76.5 124 TYR B C 1
ATOM 3275 O O . TYR B 1 124 ? -3.457 -7.25 3.314 1 76.5 124 TYR B O 1
ATOM 3283 N N . ARG B 1 125 ? -5.207 -8.633 3.52 1 65.88 125 ARG B N 1
ATOM 3284 C CA . ARG B 1 125 ? -5.965 -7.691 4.344 1 65.88 125 ARG B CA 1
ATOM 3285 C C . ARG B 1 125 ? -6 -8.148 5.797 1 65.88 125 ARG B C 1
ATOM 3287 O O . ARG B 1 125 ? -6.285 -7.352 6.695 1 65.88 125 ARG B O 1
ATOM 3294 N N . SER B 1 126 ? -5.801 -9.406 6 1 68.69 126 SER B N 1
ATOM 3295 C CA . SER B 1 126 ? -5.891 -9.922 7.363 1 68.69 126 SER B CA 1
ATOM 3296 C C . SER B 1 126 ? -4.801 -10.953 7.637 1 68.69 126 SER B C 1
ATOM 3298 O O . SER B 1 126 ? -4.223 -11.516 6.703 1 68.69 126 SER B O 1
ATOM 3300 N N . THR B 1 127 ? -4.602 -11.156 8.883 1 76.44 127 THR B N 1
ATOM 3301 C CA . THR B 1 127 ? -3.637 -12.172 9.289 1 76.44 127 THR B CA 1
ATOM 3302 C C . THR B 1 127 ? -4.027 -13.539 8.742 1 76.44 127 THR B C 1
ATOM 3304 O O . THR B 1 127 ? -3.178 -14.281 8.242 1 76.44 127 THR B O 1
ATOM 3307 N N . ASP B 1 128 ? -5.277 -13.828 8.781 1 70.62 128 ASP B N 1
ATOM 3308 C CA . ASP B 1 128 ? -5.77 -15.094 8.25 1 70.62 128 ASP B CA 1
ATOM 3309 C C . ASP B 1 128 ? -5.449 -15.234 6.766 1 70.62 128 ASP B C 1
ATOM 3311 O O . ASP B 1 128 ? -5.055 -16.312 6.309 1 70.62 128 ASP B O 1
ATOM 3315 N N . ASP B 1 129 ? -5.613 -14.141 6.043 1 72.5 129 ASP B N 1
ATOM 3316 C CA . ASP B 1 129 ? -5.316 -14.148 4.613 1 72.5 129 ASP B CA 1
ATOM 3317 C C . ASP B 1 129 ? -3.85 -14.477 4.359 1 72.5 129 ASP B C 1
ATOM 3319 O O . ASP B 1 129 ? -3.527 -15.195 3.41 1 72.5 129 ASP B O 1
ATOM 3323 N N . TYR B 1 130 ? -3.037 -13.992 5.191 1 85.12 130 TYR B N 1
ATOM 3324 C CA . TYR B 1 130 ? -1.607 -14.25 5.059 1 85.12 130 TYR B CA 1
ATOM 3325 C C . TYR B 1 130 ? -1.297 -15.727 5.242 1 85.12 130 TYR B C 1
ATOM 3327 O O . TYR B 1 130 ? -0.609 -16.328 4.418 1 85.12 130 TYR B O 1
ATOM 3335 N N . TYR B 1 131 ? -1.831 -16.281 6.246 1 82.06 131 TYR B N 1
ATOM 3336 C CA . TYR B 1 131 ? -1.515 -17.672 6.551 1 82.06 131 TYR B CA 1
ATOM 3337 C C . TYR B 1 131 ? -2.156 -18.609 5.535 1 82.06 131 TYR B C 1
ATOM 3339 O O . TYR B 1 131 ? -1.572 -19.641 5.172 1 82.06 131 TYR B O 1
ATOM 3347 N N . MET B 1 132 ? -3.291 -18.219 5.102 1 75 132 MET B N 1
ATOM 3348 C CA . MET B 1 132 ? -3.908 -19 4.027 1 75 132 MET B CA 1
ATOM 3349 C C . MET B 1 132 ? -3.059 -18.953 2.762 1 75 132 MET B C 1
ATOM 3351 O O . MET B 1 132 ? -2.959 -19.938 2.037 1 75 132 MET B O 1
ATOM 3355 N N . ALA B 1 133 ? -2.494 -17.797 2.504 1 80.44 133 ALA B N 1
ATOM 3356 C CA . ALA B 1 133 ? -1.623 -17.656 1.341 1 80.44 133 ALA B CA 1
ATOM 3357 C C . ALA B 1 133 ? -0.409 -18.578 1.444 1 80.44 133 ALA B C 1
ATOM 3359 O O . ALA B 1 133 ? 0.033 -19.141 0.445 1 80.44 133 ALA B O 1
ATOM 3360 N N . LEU B 1 134 ? 0.102 -18.766 2.619 1 85.75 134 LEU B N 1
ATOM 3361 C CA . LEU B 1 134 ? 1.208 -19.688 2.85 1 85.75 134 LEU B CA 1
ATOM 3362 C C . LEU B 1 134 ? 0.797 -21.109 2.531 1 85.75 134 LEU B C 1
ATOM 3364 O O . LEU B 1 134 ? 1.464 -21.797 1.75 1 85.75 134 LEU B O 1
ATOM 3368 N N . MET B 1 135 ? -0.29 -21.438 3.072 1 76.19 135 MET B N 1
ATOM 3369 C CA . MET B 1 135 ? -0.736 -22.828 2.988 1 76.19 135 MET B CA 1
ATOM 3370 C C . MET B 1 135 ? -1.163 -23.172 1.567 1 76.19 135 MET B C 1
ATOM 3372 O O . MET B 1 135 ? -1.026 -24.312 1.137 1 76.19 135 MET B O 1
ATOM 3376 N N . SER B 1 136 ? -1.616 -22.141 0.871 1 69.69 136 SER B N 1
ATOM 3377 C CA . SER B 1 136 ? -2.076 -22.375 -0.496 1 69.69 136 SER B CA 1
ATOM 3378 C C . SER B 1 136 ? -0.929 -22.25 -1.493 1 69.69 136 SER B C 1
ATOM 3380 O O . SER B 1 136 ? -1.115 -22.453 -2.693 1 69.69 136 SER B O 1
ATOM 3382 N N . GLY B 1 137 ? 0.199 -21.828 -1.027 1 75.19 137 GLY B N 1
ATOM 3383 C CA . GLY B 1 137 ? 1.365 -21.734 -1.892 1 75.19 137 GLY B CA 1
ATOM 3384 C C . GLY B 1 137 ? 1.42 -20.438 -2.676 1 75.19 137 GLY B C 1
ATOM 3385 O O . GLY B 1 137 ? 2.24 -20.281 -3.584 1 75.19 137 GLY B O 1
ATOM 3386 N N . ARG B 1 138 ? 0.575 -19.531 -2.311 1 76.62 138 ARG B N 1
ATOM 3387 C CA . ARG B 1 138 ? 0.567 -18.234 -2.99 1 76.62 138 ARG B CA 1
ATOM 3388 C C . ARG B 1 138 ? 1.792 -17.422 -2.613 1 76.62 138 ARG B C 1
ATOM 3390 O O . ARG B 1 138 ? 2.184 -16.5 -3.346 1 76.62 138 ARG B O 1
ATOM 3397 N N . CYS B 1 139 ? 2.26 -17.719 -1.542 1 91.19 139 CYS B N 1
ATOM 3398 C CA . CYS B 1 139 ? 3.525 -17.125 -1.132 1 91.19 139 CYS B CA 1
ATOM 3399 C C . CYS B 1 139 ? 4.398 -18.141 -0.406 1 91.19 139 CYS B C 1
ATOM 3401 O O . CYS B 1 139 ? 3.916 -19.203 0.013 1 91.19 139 CYS B O 1
ATOM 3403 N N . ASP B 1 140 ? 5.641 -17.875 -0.434 1 94.56 140 ASP B N 1
ATOM 3404 C CA . ASP B 1 140 ? 6.598 -18.766 0.216 1 94.56 140 ASP B CA 1
ATOM 3405 C C . ASP B 1 140 ? 6.836 -18.359 1.666 1 94.56 140 ASP B C 1
ATOM 3407 O O . ASP B 1 140 ? 7.102 -19.203 2.523 1 94.56 140 ASP B O 1
ATOM 3411 N N . PHE B 1 141 ? 6.781 -17.047 1.903 1 97.38 141 PHE B N 1
ATOM 3412 C CA . PHE B 1 141 ? 7.07 -16.5 3.219 1 97.38 141 PHE B CA 1
ATOM 3413 C C . PHE B 1 141 ? 6.105 -15.367 3.555 1 97.38 141 PHE B C 1
ATOM 3415 O O . PHE B 1 141 ? 5.57 -14.711 2.656 1 97.38 141 PHE B O 1
ATOM 3422 N N . ILE B 1 142 ? 5.871 -15.18 4.855 1 96.19 142 ILE B N 1
ATOM 3423 C CA . ILE B 1 142 ? 5.199 -13.992 5.375 1 96.19 142 ILE B CA 1
ATOM 3424 C C . ILE B 1 142 ? 6.195 -13.141 6.16 1 96.19 142 ILE B C 1
ATOM 3426 O O . ILE B 1 142 ? 7.004 -13.664 6.926 1 96.19 142 ILE B O 1
ATOM 3430 N N . LEU B 1 143 ? 6.191 -11.898 5.859 1 96.06 143 LEU B N 1
ATOM 3431 C CA . LEU B 1 143 ? 7.016 -10.914 6.559 1 96.06 143 LEU B CA 1
ATOM 3432 C C . LEU B 1 143 ? 6.148 -9.93 7.332 1 96.06 143 LEU B C 1
ATOM 3434 O O . LEU B 1 143 ? 5.496 -9.07 6.734 1 96.06 143 LEU B O 1
ATOM 3438 N N . PHE B 1 144 ? 6.098 -10 8.633 1 91.94 144 PHE B N 1
ATOM 3439 C CA . PHE B 1 144 ? 5.254 -9.07 9.375 1 91.94 144 PHE B CA 1
ATOM 3440 C C . PHE B 1 144 ? 5.797 -8.852 10.781 1 91.94 144 PHE B C 1
ATOM 3442 O O . PHE B 1 144 ? 6.84 -9.398 11.148 1 91.94 144 PHE B O 1
ATOM 3449 N N . TYR B 1 145 ? 5.266 -7.887 11.477 1 92.12 145 TYR B N 1
ATOM 3450 C CA . TYR B 1 145 ? 5.555 -7.695 12.891 1 92.12 145 TYR B CA 1
ATOM 3451 C C . TYR B 1 145 ? 4.836 -8.742 13.742 1 92.12 145 TYR B C 1
ATOM 3453 O O . TYR B 1 145 ? 3.664 -9.039 13.508 1 92.12 145 TYR B O 1
ATOM 3461 N N . ARG B 1 146 ? 5.57 -9.234 14.609 1 88.56 146 ARG B N 1
ATOM 3462 C CA . ARG B 1 146 ? 4.918 -10.117 15.57 1 88.56 146 ARG B CA 1
ATOM 3463 C C . ARG B 1 146 ? 3.891 -9.359 16.406 1 88.56 146 ARG B C 1
ATOM 3465 O O . ARG B 1 146 ? 4.164 -8.258 16.875 1 88.56 146 ARG B O 1
ATOM 3472 N N . ASP B 1 147 ? 2.711 -9.891 16.438 1 80.81 147 ASP B N 1
ATOM 3473 C CA . ASP B 1 147 ? 1.678 -9.289 17.266 1 80.81 147 ASP B CA 1
ATOM 3474 C C . ASP B 1 147 ? 0.737 -10.352 17.828 1 80.81 147 ASP B C 1
ATOM 3476 O O . ASP B 1 147 ? 1 -11.547 17.703 1 80.81 147 ASP B O 1
ATOM 3480 N N . ALA B 1 148 ? -0.211 -9.844 18.594 1 72.94 148 ALA B N 1
ATOM 3481 C CA . ALA B 1 148 ? -1.128 -10.75 19.281 1 72.94 148 ALA B CA 1
ATOM 3482 C C . ALA B 1 148 ? -1.91 -11.602 18.281 1 72.94 148 ALA B C 1
ATOM 3484 O O . ALA B 1 148 ? -2.27 -12.742 18.578 1 72.94 148 ALA B O 1
ATOM 3485 N N . GLN B 1 149 ? -2.16 -11.086 17.141 1 70.69 149 GLN B N 1
ATOM 3486 C CA . GLN B 1 149 ? -2.992 -11.766 16.156 1 70.69 149 GLN B CA 1
ATOM 3487 C C . GLN B 1 149 ? -2.256 -12.953 15.547 1 70.69 149 GLN B C 1
ATOM 3489 O O . GLN B 1 149 ? -2.877 -13.836 14.945 1 70.69 149 GLN B O 1
ATOM 3494 N N . THR B 1 150 ? -0.978 -12.953 15.609 1 73.94 150 THR B N 1
ATOM 3495 C CA . THR B 1 150 ? -0.181 -14.031 15.047 1 73.94 150 THR B CA 1
ATOM 3496 C C . THR B 1 150 ? -0.052 -15.188 16.031 1 73.94 150 THR B C 1
ATOM 3498 O O . THR B 1 150 ? 0.354 -16.281 15.664 1 73.94 150 THR B O 1
ATOM 3501 N N . GLU B 1 151 ? -0.411 -15.016 17.25 1 73.38 151 GLU B N 1
ATOM 3502 C CA . GLU B 1 151 ? -0.159 -15.953 18.344 1 73.38 151 GLU B CA 1
ATOM 3503 C C . GLU B 1 151 ? -0.827 -17.297 18.078 1 73.38 151 GLU B C 1
ATOM 3505 O O . GLU B 1 151 ? -0.21 -18.359 18.266 1 73.38 151 GLU B O 1
ATOM 3510 N N . PRO B 1 152 ? -1.989 -17.281 17.594 1 68.25 152 PRO B N 1
ATOM 3511 C CA . PRO B 1 152 ? -2.631 -18.578 17.359 1 68.25 152 PRO B CA 1
ATOM 3512 C C . PRO B 1 152 ? -1.889 -19.422 16.312 1 68.25 152 PRO B C 1
ATOM 3514 O O . PRO B 1 152 ? -1.92 -20.656 16.391 1 68.25 152 PRO B O 1
ATOM 3517 N N . TYR B 1 153 ? -1.301 -18.844 15.438 1 73.88 153 TYR B N 1
ATOM 3518 C CA . TYR B 1 153 ? -0.612 -19.562 14.367 1 73.88 153 TYR B CA 1
ATOM 3519 C C . TYR B 1 153 ? 0.787 -19.969 14.805 1 73.88 153 TYR B C 1
ATOM 3521 O O . TYR B 1 153 ? 1.291 -21.016 14.375 1 73.88 153 TYR B O 1
ATOM 3529 N N . SER B 1 154 ? 1.297 -19.156 15.578 1 70.25 154 SER B N 1
ATOM 3530 C CA . SER B 1 154 ? 2.66 -19.422 16.031 1 70.25 154 SER B CA 1
ATOM 3531 C C . SER B 1 154 ? 2.725 -20.703 16.859 1 70.25 154 SER B C 1
ATOM 3533 O O . SER B 1 154 ? 3.789 -21.312 17 1 70.25 154 SER B O 1
ATOM 3535 N N . ARG B 1 155 ? 1.566 -21.078 17.328 1 71.69 155 ARG B N 1
ATOM 3536 C CA . ARG B 1 155 ? 1.526 -22.266 18.188 1 71.69 155 ARG B CA 1
ATOM 3537 C C . ARG B 1 155 ? 1.308 -23.531 17.375 1 71.69 155 ARG B C 1
ATOM 3539 O O . ARG B 1 155 ? 1.472 -24.641 17.875 1 71.69 155 ARG B O 1
ATOM 3546 N N . GLN B 1 156 ? 1.068 -23.234 16.25 1 75.56 156 GLN B N 1
ATOM 3547 C CA . GLN B 1 156 ? 0.845 -24.391 15.383 1 75.56 156 GLN B CA 1
ATOM 3548 C C . GLN B 1 156 ? 2.16 -24.906 14.805 1 75.56 156 GLN B C 1
ATOM 3550 O O . GLN B 1 156 ? 2.938 -24.141 14.234 1 75.56 156 GLN B O 1
ATOM 3555 N N . SER B 1 157 ? 2.369 -26.141 14.922 1 79.25 157 SER B N 1
ATOM 3556 C CA . SER B 1 157 ? 3.631 -26.766 14.539 1 79.25 157 SER B CA 1
ATOM 3557 C C . SER B 1 157 ? 3.828 -26.719 13.023 1 79.25 157 SER B C 1
ATOM 3559 O O . SER B 1 157 ? 4.941 -26.922 12.531 1 79.25 157 SER B O 1
ATOM 3561 N N . GLU B 1 158 ? 2.852 -26.406 12.336 1 87.75 158 GLU B N 1
ATOM 3562 C CA . GLU B 1 158 ? 2.928 -26.453 10.875 1 87.75 158 GLU B CA 1
ATOM 3563 C C . GLU B 1 158 ? 3.662 -25.234 10.328 1 87.75 158 GLU B C 1
ATOM 3565 O O . GLU B 1 158 ? 4.078 -25.234 9.164 1 87.75 158 GLU B O 1
ATOM 3570 N N . PHE B 1 159 ? 3.805 -24.297 11.18 1 92.06 159 PHE B N 1
ATOM 3571 C CA . PHE B 1 159 ? 4.48 -23.078 10.75 1 92.06 159 PHE B CA 1
ATOM 3572 C C . PHE B 1 159 ? 5.809 -22.906 11.469 1 92.06 159 PHE B C 1
ATOM 3574 O O . PHE B 1 159 ? 5.945 -23.312 12.633 1 92.06 159 PHE B O 1
ATOM 3581 N N . GLU B 1 160 ? 6.816 -22.438 10.781 1 94.25 160 GLU B N 1
ATOM 3582 C CA . GLU B 1 160 ? 8.094 -22.047 11.367 1 94.25 160 GLU B CA 1
ATOM 3583 C C . GLU B 1 160 ? 8.266 -20.531 11.352 1 94.25 160 GLU B C 1
ATOM 3585 O O . GLU B 1 160 ? 7.895 -19.875 10.383 1 94.25 160 GLU B O 1
ATOM 3590 N N . VAL B 1 161 ? 8.734 -20.062 12.43 1 94.5 161 VAL B N 1
ATOM 3591 C CA . VAL B 1 161 ? 8.898 -18.625 12.594 1 94.5 161 VAL B CA 1
ATOM 3592 C C . VAL B 1 161 ? 10.367 -18.297 12.859 1 94.5 161 VAL B C 1
ATOM 3594 O O . VAL B 1 161 ? 11.016 -18.953 13.672 1 94.5 161 VAL B O 1
ATOM 3597 N N . LEU B 1 162 ? 10.914 -17.359 12.141 1 95.81 162 LEU B N 1
ATOM 3598 C CA . LEU B 1 162 ? 12.273 -16.844 12.328 1 95.81 162 LEU B CA 1
ATOM 3599 C C . LEU B 1 162 ? 12.258 -15.367 12.664 1 95.81 162 LEU B C 1
ATOM 3601 O O . LEU B 1 162 ? 11.617 -14.57 11.977 1 95.81 162 LEU B O 1
ATOM 3605 N N . SER B 1 163 ? 12.938 -15.008 13.75 1 96.12 163 SER B N 1
ATOM 3606 C CA . SER B 1 163 ? 13.094 -13.594 14.086 1 96.12 163 SER B CA 1
ATOM 3607 C C . SER B 1 163 ? 14.164 -12.938 13.227 1 96.12 163 SER B C 1
ATOM 3609 O O . SER B 1 163 ? 15.273 -13.469 13.078 1 96.12 163 SER B O 1
ATOM 3611 N N . LEU B 1 164 ? 13.828 -11.789 12.586 1 96.62 164 LEU B N 1
ATOM 3612 C CA . LEU B 1 164 ? 14.789 -11.07 11.75 1 96.62 164 LEU B CA 1
ATOM 3613 C C . LEU B 1 164 ? 15.32 -9.836 12.477 1 96.62 164 LEU B C 1
ATOM 3615 O O . LEU B 1 164 ? 16.094 -9.062 11.906 1 96.62 164 LEU B O 1
ATOM 3619 N N . GLY B 1 165 ? 14.906 -9.633 13.68 1 94.81 165 GLY B N 1
ATOM 3620 C CA . GLY B 1 165 ? 15.336 -8.484 14.469 1 94.81 165 GLY B CA 1
ATOM 3621 C C . GLY B 1 165 ? 14.18 -7.648 14.984 1 94.81 165 GLY B C 1
ATOM 3622 O O . GLY B 1 165 ? 13.039 -8.117 15.039 1 94.81 165 GLY B O 1
ATOM 3623 N N . HIS B 1 166 ? 14.586 -6.445 15.508 1 95.06 166 HIS B N 1
ATOM 3624 C CA . HIS B 1 166 ? 13.586 -5.586 16.125 1 95.06 166 HIS B CA 1
ATOM 3625 C C . HIS B 1 166 ? 13.633 -4.176 15.555 1 95.06 166 HIS B C 1
ATOM 3627 O O . HIS B 1 166 ? 14.711 -3.678 15.203 1 95.06 166 HIS B O 1
ATOM 3633 N N . ASP B 1 167 ? 12.469 -3.711 15.359 1 94.56 167 ASP B N 1
ATOM 3634 C CA . ASP B 1 167 ? 12.289 -2.297 15.039 1 94.56 167 ASP B CA 1
ATOM 3635 C C . ASP B 1 167 ? 11.742 -1.527 16.234 1 94.56 167 ASP B C 1
ATOM 3637 O O . ASP B 1 167 ? 11.406 -2.123 17.266 1 94.56 167 ASP B O 1
ATOM 3641 N N . GLU B 1 168 ? 11.875 -0.229 16.172 1 94.94 168 GLU B N 1
ATOM 3642 C CA . GLU B 1 168 ? 11.367 0.623 17.234 1 94.94 168 GLU B CA 1
ATOM 3643 C C . GLU B 1 168 ? 10.273 1.555 16.734 1 94.94 168 GLU B C 1
ATOM 3645 O O . GLU B 1 168 ? 10.398 2.146 15.656 1 94.94 168 GLU B O 1
ATOM 3650 N N . LEU B 1 169 ? 9.195 1.566 17.5 1 95.69 169 LEU B N 1
ATOM 3651 C CA . LEU B 1 169 ? 8.078 2.451 17.172 1 95.69 169 LEU B CA 1
ATOM 3652 C C . LEU B 1 169 ? 8.023 3.625 18.141 1 95.69 169 LEU B C 1
ATOM 3654 O O . LEU B 1 169 ? 7.961 3.428 19.359 1 95.69 169 LEU B O 1
ATOM 3658 N N . TYR B 1 170 ? 8.078 4.891 17.656 1 96 170 TYR B N 1
ATOM 3659 C CA . TYR B 1 170 ? 8.047 6.07 18.5 1 96 170 TYR B CA 1
ATOM 3660 C C . TYR B 1 170 ? 7.457 7.266 17.766 1 96 170 TYR B C 1
ATOM 3662 O O . TYR B 1 170 ? 7.16 7.18 16.578 1 96 170 TYR B O 1
ATOM 3670 N N . TRP B 1 171 ? 7.238 8.359 18.516 1 97.12 171 TRP B N 1
ATOM 3671 C CA . TRP B 1 171 ? 6.625 9.57 17.969 1 97.12 171 TRP B CA 1
ATOM 3672 C C . TRP B 1 171 ? 7.656 10.422 17.234 1 97.12 171 TRP B C 1
ATOM 3674 O O . TRP B 1 171 ? 8.773 10.602 17.719 1 97.12 171 TRP B O 1
ATOM 3684 N N . VAL B 1 172 ? 7.266 10.922 16.062 1 97.75 172 VAL B N 1
ATOM 3685 C CA . VAL B 1 172 ? 8.148 11.812 15.312 1 97.75 172 VAL B CA 1
ATOM 3686 C C . VAL B 1 172 ? 7.375 13.055 14.875 1 97.75 172 VAL B C 1
ATOM 3688 O O . VAL B 1 172 ? 6.145 13.023 14.766 1 97.75 172 VAL B O 1
ATOM 3691 N N . ALA B 1 173 ? 8.055 14.133 14.648 1 98 173 ALA B N 1
ATOM 3692 C CA . ALA B 1 173 ? 7.562 15.391 14.094 1 98 173 ALA B CA 1
ATOM 3693 C C . ALA B 1 173 ? 8.695 16.188 13.461 1 98 173 ALA B C 1
ATOM 3695 O O . ALA B 1 173 ? 9.867 15.844 13.609 1 98 173 ALA B O 1
ATOM 3696 N N . THR B 1 174 ? 8.281 17.219 12.688 1 97.88 174 THR B N 1
ATOM 3697 C CA . THR B 1 174 ? 9.289 18.188 12.281 1 97.88 174 THR B CA 1
ATOM 3698 C C . THR B 1 174 ? 9.805 18.969 13.484 1 97.88 174 THR B C 1
ATOM 3700 O O . THR B 1 174 ? 9.109 19.078 14.5 1 97.88 174 THR B O 1
ATOM 3703 N N . PRO B 1 175 ? 11.055 19.469 13.359 1 97.62 175 PRO B N 1
ATOM 3704 C CA . PRO B 1 175 ? 11.57 20.297 14.453 1 97.62 175 PRO B CA 1
ATOM 3705 C C . PRO B 1 175 ? 10.648 21.469 14.797 1 97.62 175 PRO B C 1
ATOM 3707 O O . PRO B 1 175 ? 10.445 21.781 15.977 1 97.62 175 PRO B O 1
ATOM 3710 N N . GLU B 1 176 ? 10.086 22.062 13.789 1 95.75 176 GLU B N 1
ATOM 3711 C CA . GLU B 1 176 ? 9.18 23.188 13.984 1 95.75 176 GLU B CA 1
ATOM 3712 C C . GLU B 1 176 ? 7.941 22.766 14.773 1 95.75 176 GLU B C 1
ATOM 3714 O O . GLU B 1 176 ? 7.539 23.453 15.719 1 95.75 176 GLU B O 1
ATOM 3719 N N . LEU B 1 177 ? 7.387 21.703 14.391 1 95.62 177 LEU B N 1
ATOM 3720 C CA . LEU B 1 177 ? 6.184 21.25 15.078 1 95.62 177 LEU B CA 1
ATOM 3721 C C . LEU B 1 177 ? 6.504 20.781 16.484 1 95.62 177 LEU B C 1
ATOM 3723 O O . LEU B 1 177 ? 5.707 20.969 17.406 1 95.62 177 LEU B O 1
ATOM 3727 N N . ALA B 1 178 ? 7.625 20.125 16.672 1 95.81 178 ALA B N 1
ATOM 3728 C CA . ALA B 1 178 ? 8.062 19.688 18 1 95.81 178 ALA B CA 1
ATOM 3729 C C . ALA B 1 178 ? 8.117 20.875 18.969 1 95.81 178 ALA B C 1
ATOM 3731 O O . ALA B 1 178 ? 7.684 20.766 20.109 1 95.81 178 ALA B O 1
ATOM 3732 N N . ALA B 1 179 ? 8.641 21.938 18.484 1 95.19 179 ALA B N 1
ATOM 3733 C CA . ALA B 1 179 ? 8.727 23.141 19.297 1 95.19 179 ALA B CA 1
ATOM 3734 C C . ALA B 1 179 ? 7.336 23.672 19.641 1 95.19 179 ALA B C 1
ATOM 3736 O O . ALA B 1 179 ? 7.09 24.094 20.766 1 95.19 179 ALA B O 1
ATOM 3737 N N . ARG B 1 180 ? 6.441 23.594 18.719 1 91.81 180 ARG B N 1
ATOM 3738 C CA . ARG B 1 180 ? 5.078 24.062 18.922 1 91.81 180 ARG B CA 1
ATOM 3739 C C . ARG B 1 180 ? 4.344 23.203 19.938 1 91.81 180 ARG B C 1
ATOM 3741 O O . ARG B 1 180 ? 3.508 23.703 20.688 1 91.81 180 ARG B O 1
ATOM 3748 N N . CYS B 1 181 ? 4.648 21.953 19.953 1 90.38 181 CYS B N 1
ATOM 3749 C CA . CYS B 1 181 ? 3.965 21 20.812 1 90.38 181 CYS B CA 1
ATOM 3750 C C . CYS B 1 181 ? 4.32 21.234 22.281 1 90.38 181 CYS B C 1
ATOM 3752 O O . CYS B 1 181 ? 3.637 20.719 23.172 1 90.38 181 CYS B O 1
ATOM 3754 N N . THR B 1 182 ? 5.359 22 22.562 1 90.75 182 THR B N 1
ATOM 3755 C CA . THR B 1 182 ? 5.75 22.297 23.938 1 90.75 182 THR B CA 1
ATOM 3756 C C . THR B 1 182 ? 4.773 23.266 24.578 1 90.75 182 THR B C 1
ATOM 3758 O O . THR B 1 182 ? 4.719 23.375 25.812 1 90.75 182 THR B O 1
ATOM 3761 N N . ASP B 1 183 ? 4.062 23.984 23.75 1 90.94 183 ASP B N 1
ATOM 3762 C CA . ASP B 1 183 ? 3.025 24.875 24.266 1 90.94 183 ASP B CA 1
ATOM 3763 C C . ASP B 1 183 ? 1.791 24.094 24.703 1 90.94 183 ASP B C 1
ATOM 3765 O O . ASP B 1 183 ? 1.1 23.5 23.875 1 90.94 183 ASP B O 1
ATOM 3769 N N . PRO B 1 184 ? 1.521 24.156 25.938 1 89.69 184 PRO B N 1
ATOM 3770 C CA . PRO B 1 184 ? 0.419 23.344 26.469 1 89.69 184 PRO B CA 1
ATOM 3771 C C . PRO B 1 184 ? -0.95 23.844 26 1 89.69 184 PRO B C 1
ATOM 3773 O O . PRO B 1 184 ? -1.947 23.125 26.141 1 89.69 184 PRO B O 1
ATOM 3776 N N . GLU B 1 185 ? -1.023 24.938 25.391 1 89 185 GLU B N 1
ATOM 3777 C CA . GLU B 1 185 ? -2.301 25.531 25.016 1 89 185 GLU B CA 1
ATOM 3778 C C . GLU B 1 185 ? -2.676 25.156 23.578 1 89 185 GLU B C 1
ATOM 3780 O O . GLU B 1 185 ? -3.807 25.391 23.141 1 89 185 GLU B O 1
ATOM 3785 N N . VAL B 1 186 ? -1.755 24.594 22.953 1 88.62 186 VAL B N 1
ATOM 3786 C CA . VAL B 1 186 ? -2.014 24.281 21.547 1 88.62 186 VAL B CA 1
ATOM 3787 C C . VAL B 1 186 ? -2.334 22.797 21.406 1 88.62 186 VAL B C 1
ATOM 3789 O O . VAL B 1 186 ? -1.743 21.953 22.078 1 88.62 186 VAL B O 1
ATOM 3792 N N . SER B 1 187 ? -3.299 22.547 20.547 1 91.69 187 SER B N 1
ATOM 3793 C CA . SER B 1 187 ? -3.568 21.156 20.203 1 91.69 187 SER B CA 1
ATOM 3794 C C . SER B 1 187 ? -2.42 20.547 19.406 1 91.69 187 SER B C 1
ATOM 3796 O O . SER B 1 187 ? -1.671 21.281 18.75 1 91.69 187 SER B O 1
ATOM 3798 N N . ILE B 1 188 ? -2.256 19.219 19.531 1 94 188 ILE B N 1
ATOM 3799 C CA . ILE B 1 188 ? -1.22 18.5 18.812 1 94 188 ILE B CA 1
ATOM 3800 C C . ILE B 1 188 ? -1.84 17.781 17.609 1 94 188 ILE B C 1
ATOM 3802 O O . ILE B 1 188 ? -2.562 16.797 17.781 1 94 188 ILE B O 1
ATOM 3806 N N . PRO B 1 189 ? -1.61 18.312 16.375 1 95.62 189 PRO B N 1
ATOM 3807 C CA . PRO B 1 189 ? -2.121 17.578 15.219 1 95.62 189 PRO B CA 1
ATOM 3808 C C . PRO B 1 189 ? -1.569 16.156 15.117 1 95.62 189 PRO B C 1
ATOM 3810 O O . PRO B 1 189 ? -0.355 15.961 15.203 1 95.62 189 PRO B O 1
ATOM 3813 N N . TRP B 1 190 ? -2.482 15.203 14.906 1 96.06 190 TRP B N 1
ATOM 3814 C CA . TRP B 1 190 ? -2.152 13.789 15.023 1 96.06 190 TRP B CA 1
ATOM 3815 C C . TRP B 1 190 ? -2.467 13.047 13.727 1 96.06 190 TRP B C 1
ATOM 3817 O O . TRP B 1 190 ? -3.611 13.047 13.273 1 96.06 190 TRP B O 1
ATOM 3827 N N . LEU B 1 191 ? -1.438 12.516 13.102 1 96.88 191 LEU B N 1
ATOM 3828 C CA . LEU B 1 191 ? -1.564 11.641 11.945 1 96.88 191 LEU B CA 1
ATOM 3829 C C . LEU B 1 191 ? -1.749 10.188 12.383 1 96.88 191 LEU B C 1
ATOM 3831 O O . LEU B 1 191 ? -0.875 9.617 13.039 1 96.88 191 LEU B O 1
ATOM 3835 N N . THR B 1 192 ? -2.832 9.562 11.922 1 95.12 192 THR B N 1
ATOM 3836 C CA . THR B 1 192 ? -3.191 8.273 12.5 1 95.12 192 THR B CA 1
ATOM 3837 C C . THR B 1 192 ? -3.303 7.203 11.422 1 95.12 192 THR B C 1
ATOM 3839 O O . THR B 1 192 ? -3.459 7.52 10.242 1 95.12 192 THR B O 1
ATOM 3842 N N . TYR B 1 193 ? -3.195 5.961 11.898 1 92.81 193 TYR B N 1
ATOM 3843 C CA . TYR B 1 193 ? -3.445 4.801 11.047 1 92.81 193 TYR B CA 1
ATOM 3844 C C . TYR B 1 193 ? -4.922 4.43 11.055 1 92.81 193 TYR B C 1
ATOM 3846 O O . TYR B 1 193 ? -5.578 4.492 12.094 1 92.81 193 TYR B O 1
ATOM 3854 N N . ALA B 1 194 ? -5.34 4.051 9.875 1 86.5 194 ALA B N 1
ATOM 3855 C CA . ALA B 1 194 ? -6.68 3.469 9.828 1 86.5 194 ALA B CA 1
ATOM 3856 C C . ALA B 1 194 ? -6.727 2.139 10.578 1 86.5 194 ALA B C 1
ATOM 3858 O O . ALA B 1 194 ? -5.695 1.487 10.766 1 86.5 194 ALA B O 1
ATOM 3859 N N . ARG B 1 195 ? -7.832 1.726 10.922 1 76.88 195 ARG B N 1
ATOM 3860 C CA . ARG B 1 195 ? -8.023 0.523 11.727 1 76.88 195 ARG B CA 1
ATOM 3861 C C . ARG B 1 195 ? -7.57 -0.721 10.969 1 76.88 195 ARG B C 1
ATOM 3863 O O . ARG B 1 195 ? -7.164 -1.712 11.578 1 76.88 195 ARG B O 1
ATOM 3870 N N . SER B 1 196 ? -7.637 -0.621 9.688 1 72.88 196 SER B N 1
ATOM 3871 C CA . SER B 1 196 ? -7.266 -1.771 8.867 1 72.88 196 SER B CA 1
ATOM 3872 C C . SER B 1 196 ? -5.754 -1.96 8.828 1 72.88 196 SER B C 1
ATOM 3874 O O . SER B 1 196 ? -5.262 -3.012 8.414 1 72.88 196 SER B O 1
ATOM 3876 N N . ALA B 1 197 ? -5.062 -0.97 9.258 1 82.69 197 ALA B N 1
ATOM 3877 C CA . ALA B 1 197 ? -3.604 -1.054 9.273 1 82.69 197 ALA B CA 1
ATOM 3878 C C . ALA B 1 197 ? -3.105 -1.761 10.531 1 82.69 197 ALA B C 1
ATOM 3880 O O . ALA B 1 197 ? -3.592 -1.497 11.633 1 82.69 197 ALA B O 1
ATOM 3881 N N . GLN B 1 198 ? -2.15 -2.684 10.383 1 83.12 198 GLN B N 1
ATOM 3882 C CA . GLN B 1 198 ? -1.591 -3.373 11.539 1 83.12 198 GLN B CA 1
ATOM 3883 C C . GLN B 1 198 ? -0.992 -2.383 12.531 1 83.12 198 GLN B C 1
ATOM 3885 O O . GLN B 1 198 ? -1.071 -2.588 13.742 1 83.12 198 GLN B O 1
ATOM 3890 N N . LEU B 1 199 ? -0.433 -1.338 12.023 1 90.06 199 LEU B N 1
ATOM 3891 C CA . LEU B 1 199 ? 0.235 -0.364 12.883 1 90.06 199 LEU B CA 1
ATOM 3892 C C . LEU B 1 199 ? -0.778 0.402 13.727 1 90.06 199 LEU B C 1
ATOM 3894 O O . LEU B 1 199 ? -0.408 1.064 14.695 1 90.06 199 LEU B O 1
ATOM 3898 N N . HIS B 1 200 ? -2.018 0.328 13.266 1 87.06 200 HIS B N 1
ATOM 3899 C CA . HIS B 1 200 ? -3.045 0.918 14.117 1 87.06 200 HIS B CA 1
ATOM 3900 C C . HIS B 1 200 ? -3.039 0.288 15.508 1 87.06 200 HIS B C 1
ATOM 3902 O O . HIS B 1 200 ? -2.961 0.996 16.516 1 87.06 200 HIS B O 1
ATOM 3908 N N . ASP B 1 201 ? -3.01 -1.029 15.555 1 82.94 201 ASP B N 1
ATOM 3909 C CA . ASP B 1 201 ? -3.014 -1.75 16.828 1 82.94 201 ASP B CA 1
ATOM 3910 C C . ASP B 1 201 ? -1.659 -1.641 17.516 1 82.94 201 ASP B C 1
ATOM 3912 O O . ASP B 1 201 ? -1.596 -1.46 18.734 1 82.94 201 ASP B O 1
ATOM 3916 N N . LEU B 1 202 ? -0.662 -1.685 16.766 1 88.12 202 LEU B N 1
ATOM 3917 C CA . LEU B 1 202 ? 0.685 -1.694 17.328 1 88.12 202 LEU B CA 1
ATOM 3918 C C . LEU B 1 202 ? 1.021 -0.347 17.953 1 88.12 202 LEU B C 1
ATOM 3920 O O . LEU B 1 202 ? 1.847 -0.273 18.875 1 88.12 202 LEU B O 1
ATOM 3924 N N . SER B 1 203 ? 0.355 0.703 17.484 1 91.75 203 SER B N 1
ATOM 3925 C CA . SER B 1 203 ? 0.668 2.037 17.984 1 91.75 203 SER B CA 1
ATOM 3926 C C . SER B 1 203 ? -0.185 2.387 19.203 1 91.75 203 SER B C 1
ATOM 3928 O O . SER B 1 203 ? -0.005 3.441 19.812 1 91.75 203 SER B O 1
ATOM 3930 N N . ARG B 1 204 ? -1.098 1.54 19.594 1 86.12 204 ARG B N 1
ATOM 3931 C CA . ARG B 1 204 ? -2.021 1.824 20.672 1 86.12 204 ARG B CA 1
ATOM 3932 C C . ARG B 1 204 ? -1.272 2.039 21.984 1 86.12 204 ARG B C 1
ATOM 3934 O O . ARG B 1 204 ? -1.64 2.902 22.781 1 86.12 204 ARG B O 1
ATOM 3941 N N . LYS B 1 205 ? -0.276 1.229 22.203 1 86.31 205 LYS B N 1
ATOM 3942 C CA . LYS B 1 205 ? 0.51 1.359 23.438 1 86.31 205 LYS B CA 1
ATOM 3943 C C . LYS B 1 205 ? 1.17 2.732 23.516 1 86.31 205 LYS B C 1
ATOM 3945 O O . LYS B 1 205 ? 1.166 3.363 24.578 1 86.31 205 LYS B O 1
ATOM 3950 N N . GLN B 1 206 ? 1.713 3.189 22.453 1 90.44 206 GLN B N 1
ATOM 3951 C CA . GLN B 1 206 ? 2.336 4.508 22.406 1 90.44 206 GLN B CA 1
ATOM 3952 C C . GLN B 1 206 ? 1.308 5.609 22.656 1 90.44 206 GLN B C 1
ATOM 3954 O O . GLN B 1 206 ? 1.589 6.586 23.344 1 90.44 206 GLN B O 1
ATOM 3959 N N . ILE B 1 207 ? 0.152 5.441 22.094 1 89.19 207 ILE B N 1
ATOM 3960 C CA . ILE B 1 207 ? -0.912 6.43 22.234 1 89.19 207 ILE B CA 1
ATOM 3961 C C . ILE B 1 207 ? -1.356 6.504 23.688 1 89.19 207 ILE B C 1
ATOM 3963 O O . ILE B 1 207 ? -1.537 7.598 24.234 1 89.19 207 ILE B O 1
ATOM 3967 N N . LYS B 1 208 ? -1.456 5.375 24.312 1 87.19 208 LYS B N 1
ATOM 3968 C CA . LYS B 1 208 ? -1.86 5.305 25.719 1 87.19 208 LYS B CA 1
ATOM 3969 C C . LYS B 1 208 ? -0.818 5.953 26.625 1 87.19 208 LYS B C 1
ATOM 3971 O O . LYS B 1 208 ? -1.163 6.566 27.625 1 87.19 208 LYS B O 1
ATOM 3976 N N . ARG B 1 209 ? 0.411 5.852 26.281 1 90.94 209 ARG B N 1
ATOM 3977 C CA . ARG B 1 209 ? 1.519 6.336 27.094 1 90.94 209 ARG B CA 1
ATOM 3978 C C . ARG B 1 209 ? 1.795 7.812 26.812 1 90.94 209 ARG B C 1
ATOM 3980 O O . ARG B 1 209 ? 2.625 8.43 27.484 1 90.94 209 ARG B O 1
ATOM 3987 N N . HIS B 1 210 ? 1.118 8.344 25.797 1 91.69 210 HIS B N 1
ATOM 3988 C CA . HIS B 1 210 ? 1.392 9.727 25.438 1 91.69 210 HIS B CA 1
ATOM 3989 C C . HIS B 1 210 ? 1.263 10.656 26.641 1 91.69 210 HIS B C 1
ATOM 3991 O O . HIS B 1 210 ? 0.302 10.547 27.406 1 91.69 210 HIS B O 1
ATOM 3997 N N . PRO B 1 211 ? 2.205 11.578 26.844 1 90.31 211 PRO B N 1
ATOM 3998 C CA . PRO B 1 211 ? 2.188 12.438 28.031 1 90.31 211 PRO B CA 1
ATOM 3999 C C . PRO B 1 211 ? 0.967 13.352 28.078 1 90.31 211 PRO B C 1
ATOM 4001 O O . PRO B 1 211 ? 0.506 13.711 29.172 1 90.31 211 PRO B O 1
ATOM 4004 N N . GLU B 1 212 ? 0.441 13.742 26.938 1 91.06 212 GLU B N 1
ATOM 4005 C CA . GLU B 1 212 ? -0.712 14.633 26.859 1 91.06 212 GLU B CA 1
ATOM 4006 C C . GLU B 1 212 ? -1.712 14.148 25.812 1 91.06 212 GLU B C 1
ATOM 4008 O O . GLU B 1 212 ? -2.023 14.867 24.859 1 91.06 212 GLU B O 1
ATOM 4013 N N . PRO B 1 213 ? -2.303 12.977 26.016 1 88.69 213 PRO B N 1
ATOM 4014 C CA . PRO B 1 213 ? -3.189 12.391 25.016 1 88.69 213 PRO B CA 1
ATOM 4015 C C . PRO B 1 213 ? -4.422 13.25 24.734 1 88.69 213 PRO B C 1
ATOM 4017 O O . PRO B 1 213 ? -4.957 13.219 23.625 1 88.69 213 PRO B O 1
ATOM 4020 N N . HIS B 1 214 ? -4.824 14.102 25.656 1 87.25 214 HIS B N 1
ATOM 4021 C CA . HIS B 1 214 ? -6.012 14.938 25.516 1 87.25 214 HIS B CA 1
ATOM 4022 C C . HIS B 1 214 ? -5.773 16.047 24.5 1 87.25 214 HIS B C 1
ATOM 4024 O O . HIS B 1 214 ? -6.727 16.656 24 1 87.25 214 HIS B O 1
ATOM 4030 N N . ARG B 1 215 ? -4.504 16.344 24.219 1 91.81 215 ARG B N 1
ATOM 4031 C CA . ARG B 1 215 ? -4.168 17.406 23.297 1 91.81 215 ARG B CA 1
ATOM 4032 C C . ARG B 1 215 ? -4.086 16.891 21.859 1 91.81 215 ARG B C 1
ATOM 4034 O O . ARG B 1 215 ? -4.012 17.656 20.906 1 91.81 215 ARG B O 1
ATOM 4041 N N . LEU B 1 216 ? -4.129 15.57 21.703 1 91.69 216 LEU B N 1
ATOM 4042 C CA . LEU B 1 216 ? -4.039 14.969 20.375 1 91.69 216 LEU B CA 1
ATOM 4043 C C . LEU B 1 216 ? -5.332 15.18 19.594 1 91.69 216 LEU B C 1
ATOM 4045 O O . LEU B 1 216 ? -6.418 14.898 20.094 1 91.69 216 LEU B O 1
ATOM 4049 N N . ARG B 1 217 ? -5.137 15.758 18.406 1 90.44 217 ARG B N 1
ATOM 4050 C CA . ARG B 1 217 ? -6.258 15.945 17.5 1 90.44 217 ARG B CA 1
ATOM 4051 C C . ARG B 1 217 ? -5.977 15.289 16.141 1 90.44 217 ARG B C 1
ATOM 4053 O O . ARG B 1 217 ? -5.008 15.641 15.469 1 90.44 217 ARG B O 1
ATOM 4060 N N . ARG B 1 218 ? -6.801 14.406 15.812 1 93.44 218 ARG B N 1
ATOM 4061 C CA . ARG B 1 218 ? -6.621 13.719 14.539 1 93.44 218 ARG B CA 1
ATOM 4062 C C . ARG B 1 218 ? -6.82 14.68 13.367 1 93.44 218 ARG B C 1
ATOM 4064 O O . ARG B 1 218 ? -7.844 15.359 13.281 1 93.44 218 ARG B O 1
ATOM 4071 N N . VAL B 1 219 ? -5.867 14.68 12.453 1 94.31 219 VAL B N 1
ATOM 4072 C CA . VAL B 1 219 ? -5.988 15.594 11.328 1 94.31 219 VAL B CA 1
ATOM 4073 C C . VAL B 1 219 ? -5.82 14.828 10.016 1 94.31 219 VAL B C 1
ATOM 4075 O O . VAL B 1 219 ? -6.125 15.352 8.938 1 94.31 219 VAL B O 1
ATOM 4078 N N . PHE B 1 220 ? -5.336 13.602 10.125 1 95.56 220 PHE B N 1
ATOM 4079 C CA . PHE B 1 220 ? -5.109 12.766 8.953 1 95.56 220 PHE B CA 1
ATOM 4080 C C . PHE B 1 220 ? -5.133 11.289 9.328 1 95.56 220 PHE B C 1
ATOM 4082 O O . PHE B 1 220 ? -4.637 10.906 10.391 1 95.56 220 PHE B O 1
ATOM 4089 N N . GLU B 1 221 ? -5.727 10.492 8.469 1 95 221 GLU B N 1
ATOM 4090 C CA . GLU B 1 221 ? -5.773 9.047 8.641 1 95 221 GLU B CA 1
ATOM 4091 C C . GLU B 1 221 ? -5.438 8.328 7.336 1 95 221 GLU B C 1
ATOM 4093 O O . GLU B 1 221 ? -5.879 8.734 6.262 1 95 221 GLU B O 1
ATOM 4098 N N . ALA B 1 222 ? -4.641 7.328 7.453 1 95.25 222 ALA B N 1
ATOM 4099 C CA . ALA B 1 222 ? -4.285 6.578 6.25 1 95.25 222 ALA B CA 1
ATOM 4100 C C . ALA B 1 222 ? -4.27 5.078 6.523 1 95.25 222 ALA B C 1
ATOM 4102 O O . ALA B 1 222 ? -3.994 4.648 7.648 1 95.25 222 ALA B O 1
ATOM 4103 N N . THR B 1 223 ? -4.469 4.316 5.469 1 88.81 223 THR B N 1
ATOM 4104 C CA . THR B 1 223 ? -4.453 2.861 5.562 1 88.81 223 THR B CA 1
ATOM 4105 C C . THR B 1 223 ? -3.027 2.326 5.445 1 88.81 223 THR B C 1
ATOM 4107 O O . THR B 1 223 ? -2.77 1.158 5.738 1 88.81 223 THR B O 1
ATOM 4110 N N . VAL B 1 224 ? -2.102 3.215 5.023 1 89.62 224 VAL B N 1
ATOM 4111 C CA . VAL B 1 224 ? -0.716 2.783 4.875 1 89.62 224 VAL B CA 1
ATOM 4112 C C . VAL B 1 224 ? 0.217 3.816 5.504 1 89.62 224 VAL B C 1
ATOM 4114 O O . VAL B 1 224 ? -0.031 5.02 5.418 1 89.62 224 VAL B O 1
ATOM 4117 N N . SER B 1 225 ? 1.256 3.334 6.121 1 91.25 225 SER B N 1
ATOM 4118 C CA . SER B 1 225 ? 2.209 4.215 6.785 1 91.25 225 SER B CA 1
ATOM 4119 C C . SER B 1 225 ? 2.938 5.102 5.781 1 91.25 225 SER B C 1
ATOM 4121 O O . SER B 1 225 ? 3.328 6.227 6.102 1 91.25 225 SER B O 1
ATOM 4123 N N . GLU B 1 226 ? 3.041 4.637 4.551 1 92.38 226 GLU B N 1
ATOM 4124 C CA . GLU B 1 226 ? 3.76 5.355 3.5 1 92.38 226 GLU B CA 1
ATOM 4125 C C . GLU B 1 226 ? 3.092 6.691 3.189 1 92.38 226 GLU B C 1
ATOM 4127 O O . GLU B 1 226 ? 3.742 7.617 2.697 1 92.38 226 GLU B O 1
ATOM 4132 N N . ALA B 1 227 ? 1.84 6.766 3.488 1 93.88 227 ALA B N 1
ATOM 4133 C CA . ALA B 1 227 ? 1.132 8.023 3.262 1 93.88 227 ALA B CA 1
ATOM 4134 C C . ALA B 1 227 ? 1.324 8.984 4.434 1 93.88 227 ALA B C 1
ATOM 4136 O O . ALA B 1 227 ? 1.214 10.195 4.273 1 93.88 227 ALA B O 1
ATOM 4137 N N . LEU B 1 228 ? 1.634 8.453 5.59 1 96.06 228 LEU B N 1
ATOM 4138 C CA . LEU B 1 228 ? 1.833 9.281 6.773 1 96.06 228 LEU B CA 1
ATOM 4139 C C . LEU B 1 228 ? 3.193 9.977 6.73 1 96.06 228 LEU B C 1
ATOM 4141 O O . LEU B 1 228 ? 3.33 11.109 7.184 1 96.06 228 LEU B O 1
ATOM 4145 N N . LYS B 1 229 ? 4.113 9.281 6.168 1 95.19 229 LYS B N 1
ATOM 4146 C CA . LYS B 1 229 ? 5.5 9.734 6.207 1 95.19 229 LYS B CA 1
ATOM 4147 C C . LYS B 1 229 ? 5.645 11.109 5.555 1 95.19 229 LYS B C 1
ATOM 4149 O O . LYS B 1 229 ? 6.141 12.047 6.176 1 95.19 229 LYS B O 1
ATOM 4154 N N . PRO B 1 230 ? 5.145 11.32 4.324 1 94.5 230 PRO B N 1
ATOM 4155 C CA . PRO B 1 230 ? 5.273 12.648 3.721 1 94.5 230 PRO B CA 1
ATOM 4156 C C . PRO B 1 230 ? 4.434 13.703 4.438 1 94.5 230 PRO B C 1
ATOM 4158 O O . PRO B 1 230 ? 4.812 14.883 4.477 1 94.5 230 PRO B O 1
ATOM 4161 N N . MET B 1 231 ? 3.324 13.328 5.027 1 95.88 231 MET B N 1
ATOM 4162 C CA . MET B 1 231 ? 2.51 14.266 5.793 1 95.88 231 MET B CA 1
ATOM 4163 C C . MET B 1 231 ? 3.262 14.758 7.027 1 95.88 231 MET B C 1
ATOM 4165 O O . MET B 1 231 ? 3.229 15.953 7.344 1 95.88 231 MET B O 1
ATOM 4169 N N . ALA B 1 232 ? 3.938 13.836 7.684 1 96.88 232 ALA B N 1
ATOM 4170 C CA . ALA B 1 232 ? 4.746 14.195 8.844 1 96.88 232 ALA B CA 1
ATOM 4171 C C . ALA B 1 232 ? 5.91 15.094 8.445 1 96.88 232 ALA B C 1
ATOM 4173 O O . ALA B 1 232 ? 6.188 16.094 9.117 1 96.88 232 ALA B O 1
ATOM 4174 N N . ALA B 1 233 ? 6.523 14.734 7.332 1 94.81 233 ALA B N 1
ATOM 4175 C CA . ALA B 1 233 ? 7.668 15.5 6.848 1 94.81 233 ALA B CA 1
ATOM 4176 C C . ALA B 1 233 ? 7.262 16.922 6.473 1 94.81 233 ALA B C 1
ATOM 4178 O O . ALA B 1 233 ? 8.055 17.859 6.598 1 94.81 233 ALA B O 1
ATOM 4179 N N . ALA B 1 234 ? 6.059 17.078 6.051 1 93.69 234 ALA B N 1
ATOM 4180 C CA . ALA B 1 234 ? 5.555 18.375 5.648 1 93.69 234 ALA B CA 1
ATOM 4181 C C . ALA B 1 234 ? 5.059 19.172 6.852 1 93.69 234 ALA B C 1
ATOM 4183 O O . ALA B 1 234 ? 4.617 20.312 6.711 1 93.69 234 ALA B O 1
ATOM 4184 N N . GLY B 1 235 ? 5.086 18.562 8.008 1 95.31 235 GLY B N 1
ATOM 4185 C CA . GLY B 1 235 ? 4.766 19.266 9.242 1 95.31 235 GLY B CA 1
ATOM 4186 C C . GLY B 1 235 ? 3.281 19.281 9.547 1 95.31 235 GLY B C 1
ATOM 4187 O O . GLY B 1 235 ? 2.814 20.125 10.32 1 95.31 235 GLY B O 1
ATOM 4188 N N . HIS B 1 236 ? 2.523 18.344 8.953 1 95.81 236 HIS B N 1
ATOM 4189 C CA . HIS B 1 236 ? 1.076 18.359 9.125 1 95.81 236 HIS B CA 1
ATOM 4190 C C . HIS B 1 236 ? 0.673 17.781 10.469 1 95.81 236 HIS B C 1
ATOM 4192 O O . HIS B 1 236 ? -0.468 17.953 10.914 1 95.81 236 HIS B O 1
ATOM 4198 N N . GLY B 1 237 ? 1.584 17.062 11.117 1 96.75 237 GLY B N 1
ATOM 4199 C CA . GLY B 1 237 ? 1.255 16.469 12.406 1 96.75 237 GLY B CA 1
ATOM 4200 C C . GLY B 1 237 ? 2.328 15.531 12.922 1 96.75 237 GLY B C 1
ATOM 4201 O O . GLY B 1 237 ? 3.318 15.273 12.234 1 96.75 237 GLY B O 1
ATOM 4202 N N . VAL B 1 238 ? 2.084 15.078 14.18 1 97.12 238 VAL B N 1
ATOM 4203 C CA . VAL B 1 238 ? 2.941 14.07 14.789 1 97.12 238 VAL B CA 1
ATOM 4204 C C . VAL B 1 238 ? 2.426 12.672 14.438 1 97.12 238 VAL B C 1
ATOM 4206 O O . VAL B 1 238 ? 1.23 12.492 14.195 1 97.12 238 VAL B O 1
ATOM 4209 N N . ALA B 1 239 ? 3.311 11.719 14.359 1 97.38 239 ALA B N 1
ATOM 4210 C CA . ALA B 1 239 ? 2.934 10.344 14.031 1 97.38 239 ALA B CA 1
ATOM 4211 C C . ALA B 1 239 ? 3.826 9.344 14.758 1 97.38 239 ALA B C 1
ATOM 4213 O O . ALA B 1 239 ? 4.984 9.641 15.055 1 97.38 239 ALA B O 1
ATOM 4214 N N . CYS B 1 240 ? 3.27 8.195 15.141 1 96.44 240 CYS B N 1
ATOM 4215 C CA . CYS B 1 240 ? 4.047 7.051 15.594 1 96.44 240 CYS B CA 1
ATOM 4216 C C . CYS B 1 240 ? 4.547 6.23 14.414 1 96.44 240 CYS B C 1
ATOM 4218 O O . CYS B 1 240 ? 3.754 5.66 13.664 1 96.44 240 CYS B O 1
ATOM 4220 N N . MET B 1 241 ? 5.828 6.16 14.242 1 96.62 241 MET B N 1
ATOM 4221 C CA . MET B 1 241 ? 6.359 5.48 13.062 1 96.62 241 MET B CA 1
ATOM 4222 C C . MET B 1 241 ? 7.535 4.586 13.445 1 96.62 241 MET B C 1
ATOM 4224 O O . MET B 1 241 ? 8.305 4.914 14.344 1 96.62 241 MET B O 1
ATOM 4228 N N . PRO B 1 242 ? 7.668 3.441 12.75 1 96.12 242 PRO B N 1
ATOM 4229 C CA . PRO B 1 242 ? 8.852 2.607 12.953 1 96.12 242 PRO B CA 1
ATOM 4230 C C . PRO B 1 242 ? 10.148 3.326 12.586 1 96.12 242 PRO B C 1
ATOM 4232 O O . PRO B 1 242 ? 10.18 4.094 11.617 1 96.12 242 PRO B O 1
ATOM 4235 N N . HIS B 1 243 ? 11.211 3.023 13.305 1 95.31 243 HIS B N 1
ATOM 4236 C CA . HIS B 1 243 ? 12.508 3.641 13.086 1 95.31 243 HIS B CA 1
ATOM 4237 C C . HIS B 1 243 ? 13.008 3.396 11.664 1 95.31 243 HIS B C 1
ATOM 4239 O O . HIS B 1 243 ? 13.508 4.316 11.016 1 95.31 243 HIS B O 1
ATOM 4245 N N . THR B 1 244 ? 12.844 2.234 11.148 1 93.06 244 THR B N 1
ATOM 4246 C CA . THR B 1 244 ? 13.359 1.861 9.836 1 93.06 244 THR B CA 1
ATOM 4247 C C . THR B 1 244 ? 12.742 2.73 8.742 1 93.06 244 THR B C 1
ATOM 4249 O O . THR B 1 244 ? 13.359 2.963 7.703 1 93.06 244 THR B O 1
ATOM 4252 N N . MET B 1 245 ? 11.57 3.232 8.984 1 94.12 245 MET B N 1
ATOM 4253 C CA . MET B 1 245 ? 10.859 4.043 8 1 94.12 245 MET B CA 1
ATOM 4254 C C . MET B 1 245 ? 11.383 5.477 7.996 1 94.12 245 MET B C 1
ATOM 4256 O O . MET B 1 245 ? 11.344 6.152 6.969 1 94.12 245 MET B O 1
ATOM 4260 N N . VAL B 1 246 ? 11.875 5.961 9.156 1 96.06 246 VAL B N 1
ATOM 4261 C CA . VAL B 1 246 ? 12.102 7.398 9.258 1 96.06 246 VAL B CA 1
ATOM 4262 C C . VAL B 1 246 ? 13.562 7.668 9.617 1 96.06 246 VAL B C 1
ATOM 4264 O O . VAL B 1 246 ? 13.969 8.82 9.773 1 96.06 246 VAL B O 1
ATOM 4267 N N . ALA B 1 247 ? 14.406 6.656 9.711 1 94.69 247 ALA B N 1
ATOM 4268 C CA . ALA B 1 247 ? 15.797 6.773 10.164 1 94.69 247 ALA B CA 1
ATOM 4269 C C . ALA B 1 247 ? 16.547 7.809 9.336 1 94.69 247 ALA B C 1
ATOM 4271 O O . ALA B 1 247 ? 17.203 8.703 9.891 1 94.69 247 ALA B O 1
ATOM 4272 N N . ALA B 1 248 ? 16.422 7.719 8.031 1 90.81 248 ALA B N 1
ATOM 4273 C CA . ALA B 1 248 ? 17.141 8.625 7.141 1 90.81 248 ALA B CA 1
ATOM 4274 C C . ALA B 1 248 ? 16.688 10.062 7.328 1 90.81 248 ALA B C 1
ATOM 4276 O O . ALA B 1 248 ? 17.484 11 7.273 1 90.81 248 ALA B O 1
ATOM 4277 N N . MET B 1 249 ? 15.461 10.281 7.578 1 94.75 249 MET B N 1
ATOM 4278 C CA . MET B 1 249 ? 14.898 11.617 7.762 1 94.75 249 MET B CA 1
ATOM 4279 C C . MET B 1 249 ? 15.344 12.219 9.086 1 94.75 249 MET B C 1
ATOM 4281 O O . MET B 1 249 ? 15.531 13.438 9.188 1 94.75 249 MET B O 1
ATOM 4285 N N . ILE B 1 250 ? 15.516 11.375 10.039 1 96.38 250 ILE B N 1
ATOM 4286 C CA . ILE B 1 250 ? 16 11.82 11.336 1 96.38 250 ILE B CA 1
ATOM 4287 C C . ILE B 1 250 ? 17.469 12.227 11.219 1 96.38 250 ILE B C 1
ATOM 4289 O O . ILE B 1 250 ? 17.875 13.266 11.742 1 96.38 250 ILE B O 1
ATOM 4293 N N . GLU B 1 251 ? 18.219 11.469 10.5 1 95.19 251 GLU B N 1
ATOM 4294 C CA . GLU B 1 251 ? 19.625 11.758 10.297 1 95.19 251 GLU B CA 1
ATOM 4295 C C . GLU B 1 251 ? 19.812 13.102 9.586 1 95.19 251 GLU B C 1
ATOM 4297 O O . GLU B 1 251 ? 20.734 13.859 9.914 1 95.19 251 GLU B O 1
ATOM 4302 N N . ARG B 1 252 ? 18.891 13.391 8.727 1 93.75 252 ARG B N 1
ATOM 4303 C CA . ARG B 1 252 ? 18.969 14.633 7.961 1 93.75 252 ARG B CA 1
ATOM 4304 C C . ARG B 1 252 ? 18.281 15.773 8.695 1 93.75 252 ARG B C 1
ATOM 4306 O O . ARG B 1 252 ? 18.141 16.875 8.156 1 93.75 252 ARG B O 1
ATOM 4313 N N . LYS B 1 253 ? 17.75 15.5 9.828 1 95.56 253 LYS B N 1
ATOM 4314 C CA . LYS B 1 253 ? 17.125 16.469 10.719 1 95.56 253 LYS B CA 1
ATOM 4315 C C . LYS B 1 253 ? 15.836 17.016 10.125 1 95.56 253 LYS B C 1
ATOM 4317 O O . LYS B 1 253 ? 15.438 18.141 10.422 1 95.56 253 LYS B O 1
ATOM 4322 N N . GLU B 1 254 ? 15.273 16.219 9.219 1 95.62 254 GLU B N 1
ATOM 4323 C CA . GLU B 1 254 ? 13.953 16.547 8.695 1 95.62 254 GLU B CA 1
ATOM 4324 C C . GLU B 1 254 ? 12.859 16.219 9.711 1 95.62 254 GLU B C 1
ATOM 4326 O O . GLU B 1 254 ? 11.828 16.891 9.758 1 95.62 254 GLU B O 1
ATOM 4331 N N . LEU B 1 255 ? 13.094 15.148 10.461 1 97.94 255 LEU B N 1
ATOM 4332 C CA . LEU B 1 255 ? 12.234 14.719 11.547 1 97.94 255 LEU B CA 1
ATOM 4333 C C . LEU B 1 255 ? 13.023 14.555 12.844 1 97.94 255 LEU B C 1
ATOM 4335 O O . LEU B 1 255 ? 14.242 14.359 12.805 1 97.94 255 LEU B O 1
ATOM 4339 N N . VAL B 1 256 ? 12.344 14.711 13.961 1 97.75 256 VAL B N 1
ATOM 4340 C CA . VAL B 1 256 ? 12.953 14.477 15.266 1 97.75 256 VAL B CA 1
ATOM 4341 C C . VAL B 1 256 ? 12.078 13.531 16.094 1 97.75 256 VAL B C 1
ATOM 4343 O O . VAL B 1 256 ? 10.852 13.508 15.93 1 97.75 256 VAL B O 1
ATOM 4346 N N . ARG B 1 257 ? 12.75 12.727 16.891 1 96.31 257 ARG B N 1
ATOM 4347 C CA . ARG B 1 257 ? 12.047 11.875 17.828 1 96.31 257 ARG B CA 1
ATOM 4348 C C . ARG B 1 257 ? 11.43 12.695 18.953 1 96.31 257 ARG B C 1
ATOM 4350 O O . ARG B 1 257 ? 12.109 13.5 19.594 1 96.31 257 ARG B O 1
ATOM 4357 N N . LEU B 1 258 ? 10.141 12.477 19.172 1 95.25 258 LEU B N 1
ATOM 4358 C CA . LEU B 1 258 ? 9.445 13.148 20.266 1 95.25 258 LEU B CA 1
ATOM 4359 C C . LEU B 1 258 ? 9.492 12.305 21.531 1 95.25 258 LEU B C 1
ATOM 4361 O O . LEU B 1 258 ? 9.602 11.078 21.469 1 95.25 258 LEU B O 1
ATOM 4365 N N . TYR B 1 259 ? 9.516 12.961 22.656 1 91.81 259 TYR B N 1
ATOM 4366 C CA . TYR B 1 259 ? 9.414 12.336 23.953 1 91.81 259 TYR B CA 1
ATOM 4367 C C . TYR B 1 259 ? 10.523 11.297 24.156 1 91.81 259 TYR B C 1
ATOM 4369 O O . TYR B 1 259 ? 10.242 10.125 24.406 1 91.81 259 TYR B O 1
ATOM 4377 N N . PRO B 1 260 ? 11.711 11.664 24.125 1 86.44 260 PRO B N 1
ATOM 4378 C CA . PRO B 1 260 ? 12.844 10.734 24.203 1 86.44 260 PRO B CA 1
ATOM 4379 C C . PRO B 1 260 ? 12.836 9.906 25.484 1 86.44 260 PRO B C 1
ATOM 4381 O O . PRO B 1 260 ? 13.406 8.812 25.516 1 86.44 260 PRO B O 1
ATOM 4384 N N . ASP B 1 261 ? 12.133 10.367 26.469 1 86.44 261 ASP B N 1
ATOM 4385 C CA . ASP B 1 261 ? 12.125 9.664 27.75 1 86.44 261 ASP B CA 1
ATOM 4386 C C . ASP B 1 261 ? 11.031 8.594 27.781 1 86.44 261 ASP B C 1
ATOM 4388 O O . ASP B 1 261 ? 10.977 7.781 28.703 1 86.44 261 ASP B O 1
ATOM 4392 N N . MET B 1 262 ? 10.195 8.672 26.828 1 87 262 MET B N 1
ATOM 4393 C CA . MET B 1 262 ? 9.156 7.652 26.719 1 87 262 MET B CA 1
ATOM 4394 C C . MET B 1 262 ? 9.711 6.371 26.094 1 87 262 MET B C 1
ATOM 4396 O O . MET B 1 262 ? 10.43 6.418 25.094 1 87 262 MET B O 1
ATOM 4400 N N . GLU B 1 263 ? 9.422 5.223 26.766 1 84.06 263 GLU B N 1
ATOM 4401 C CA . GLU B 1 263 ? 9.883 3.939 26.25 1 84.06 263 GLU B CA 1
ATOM 4402 C C . GLU B 1 263 ? 9.328 3.676 24.859 1 84.06 263 GLU B C 1
ATOM 4404 O O . GLU B 1 263 ? 8.133 3.869 24.609 1 84.06 263 GLU B O 1
ATOM 4409 N N . SER B 1 264 ? 10.242 3.312 24.031 1 82.31 264 SER B N 1
ATOM 4410 C CA . SER B 1 264 ? 9.789 2.906 22.703 1 82.31 264 SER B CA 1
ATOM 4411 C C . SER B 1 264 ? 9.227 1.491 22.719 1 82.31 264 SER B C 1
ATOM 4413 O O . SER B 1 264 ? 9.562 0.693 23.594 1 82.31 264 SER B O 1
ATOM 4415 N N . ASP B 1 265 ? 8.25 1.338 21.781 1 86.69 265 ASP B N 1
ATOM 4416 C CA . ASP B 1 265 ? 7.781 -0.032 21.594 1 86.69 265 ASP B CA 1
ATOM 4417 C C . ASP B 1 265 ? 8.695 -0.8 20.641 1 86.69 265 ASP B C 1
ATOM 4419 O O . ASP B 1 265 ? 9.125 -0.266 19.625 1 86.69 265 ASP B O 1
ATOM 4423 N N . HIS B 1 266 ? 9 -1.961 21.031 1 88.88 266 HIS B N 1
ATOM 4424 C CA . HIS B 1 266 ? 9.812 -2.822 20.188 1 88.88 266 HIS B CA 1
ATOM 4425 C C . HIS B 1 266 ? 8.938 -3.746 19.344 1 88.88 266 HIS B C 1
ATOM 4427 O O . HIS B 1 266 ? 8.102 -4.469 19.875 1 88.88 266 HIS B O 1
ATOM 4433 N N . LEU B 1 267 ? 9.164 -3.594 18.031 1 93.31 267 LEU B N 1
ATOM 4434 C CA . LEU B 1 267 ? 8.445 -4.41 17.062 1 93.31 267 LEU B CA 1
ATOM 4435 C C . LEU B 1 267 ? 9.336 -5.523 16.516 1 93.31 267 LEU B C 1
ATOM 4437 O O . LEU B 1 267 ? 10.297 -5.258 15.797 1 93.31 267 LEU B O 1
ATOM 4441 N N . GLU B 1 268 ? 8.977 -6.719 16.891 1 95.06 268 GLU B N 1
ATOM 4442 C CA . GLU B 1 268 ? 9.75 -7.832 16.359 1 95.06 268 GLU B CA 1
ATOM 4443 C C . GLU B 1 268 ? 9.344 -8.141 14.922 1 95.06 268 GLU B C 1
ATOM 4445 O O . GLU B 1 268 ? 8.164 -8.359 14.633 1 95.06 268 GLU B O 1
ATOM 4450 N N . VAL B 1 269 ? 10.312 -8.102 14.023 1 96.19 269 VAL B N 1
ATOM 4451 C CA . VAL B 1 269 ? 10.086 -8.492 12.633 1 96.19 269 VAL B CA 1
ATOM 4452 C C . VAL B 1 269 ? 10.289 -10 12.492 1 96.19 269 VAL B C 1
ATOM 4454 O O . VAL B 1 269 ? 11.336 -10.531 12.867 1 96.19 269 VAL B O 1
ATOM 4457 N N . ILE B 1 270 ? 9.266 -10.656 11.891 1 95.31 270 ILE B N 1
ATOM 4458 C CA . ILE B 1 270 ? 9.367 -12.109 11.812 1 95.31 270 ILE B CA 1
ATOM 4459 C C . ILE B 1 270 ? 9.109 -12.57 10.375 1 95.31 270 ILE B C 1
ATOM 4461 O O . ILE B 1 270 ? 8.391 -11.906 9.625 1 95.31 270 ILE B O 1
ATOM 4465 N N . LEU B 1 271 ? 9.727 -13.625 10.039 1 97 271 LEU B N 1
ATOM 4466 C CA . LEU B 1 271 ? 9.484 -14.375 8.812 1 97 271 LEU B CA 1
ATOM 4467 C C . LEU B 1 271 ? 8.82 -15.719 9.117 1 97 271 LEU B C 1
ATOM 4469 O O . LEU B 1 271 ? 9.258 -16.438 10.016 1 97 271 LEU B O 1
ATOM 4473 N N . VAL B 1 272 ? 7.766 -16 8.422 1 96.25 272 VAL B N 1
ATOM 4474 C CA . VAL B 1 272 ? 7.027 -17.234 8.672 1 96.25 272 VAL B CA 1
ATOM 4475 C C . VAL B 1 272 ? 6.992 -18.078 7.406 1 96.25 272 VAL B C 1
ATOM 4477 O O . VAL B 1 272 ? 6.805 -17.562 6.305 1 96.25 272 VAL B O 1
ATOM 4480 N N . ARG B 1 273 ? 7.172 -19.344 7.516 1 95 273 ARG B N 1
ATOM 4481 C CA . ARG B 1 273 ? 6.953 -20.266 6.41 1 95 273 ARG B CA 1
ATOM 4482 C C . ARG B 1 273 ? 6.102 -21.453 6.852 1 95 273 ARG B C 1
ATOM 4484 O O . ARG B 1 273 ? 5.969 -21.719 8.047 1 95 273 ARG B O 1
ATOM 4491 N N . TRP B 1 274 ? 5.488 -22.031 5.895 1 91.5 274 TRP B N 1
ATOM 4492 C CA . TRP B 1 274 ? 4.73 -23.266 6.086 1 91.5 274 TRP B CA 1
ATOM 4493 C C . TRP B 1 274 ? 5.609 -24.484 5.832 1 91.5 274 TRP B C 1
ATOM 4495 O O . TRP B 1 274 ? 6.277 -24.578 4.801 1 91.5 274 TRP B O 1
ATOM 4505 N N . ARG B 1 275 ? 5.633 -25.406 6.762 1 90.44 275 ARG B N 1
ATOM 4506 C CA . ARG B 1 275 ? 6.496 -26.578 6.664 1 90.44 275 ARG B CA 1
ATOM 4507 C C . ARG B 1 275 ? 6.133 -27.422 5.449 1 90.44 275 ARG B C 1
ATOM 4509 O O . ARG B 1 275 ? 6.969 -28.172 4.926 1 90.44 275 ARG B O 1
ATOM 4516 N N . GLY B 1 276 ? 4.941 -27.297 5.035 1 86 276 GLY B N 1
ATOM 4517 C CA . GLY B 1 276 ? 4.48 -28.078 3.9 1 86 276 GLY B CA 1
ATOM 4518 C C . GLY B 1 276 ? 4.875 -27.484 2.562 1 86 276 GLY B C 1
ATOM 4519 O O . GLY B 1 276 ? 4.562 -28.047 1.511 1 86 276 GLY B O 1
ATOM 4520 N N . ASN B 1 277 ? 5.59 -26.281 2.584 1 84.62 277 ASN B N 1
ATOM 4521 C CA . ASN B 1 277 ? 6.035 -25.656 1.346 1 84.62 277 ASN B CA 1
ATOM 4522 C C . ASN B 1 277 ? 7.086 -26.5 0.634 1 84.62 277 ASN B C 1
ATOM 4524 O O . ASN B 1 277 ? 8.117 -26.844 1.22 1 84.62 277 ASN B O 1
ATOM 4528 N N . ARG B 1 278 ? 6.91 -26.844 -0.617 1 80.25 278 ARG B N 1
ATOM 4529 C CA . ARG B 1 278 ? 7.777 -27.766 -1.346 1 80.25 278 ARG B CA 1
ATOM 4530 C C . ARG B 1 278 ? 8.656 -27.016 -2.342 1 80.25 278 ARG B C 1
ATOM 4532 O O . ARG B 1 278 ? 9.289 -27.625 -3.203 1 80.25 278 ARG B O 1
ATOM 4539 N N . ASN B 1 279 ? 8.57 -25.719 -2.322 1 84.38 279 ASN B N 1
ATOM 4540 C CA . ASN B 1 279 ? 9.445 -24.922 -3.172 1 84.38 279 ASN B CA 1
ATOM 4541 C C . ASN B 1 279 ? 10.906 -25.031 -2.738 1 84.38 279 ASN B C 1
ATOM 4543 O O . ASN B 1 279 ? 11.281 -24.547 -1.668 1 84.38 279 ASN B O 1
ATOM 4547 N N . PRO B 1 280 ? 11.758 -25.688 -3.537 1 85.44 280 PRO B N 1
ATOM 4548 C CA . PRO B 1 280 ? 13.148 -25.906 -3.146 1 85.44 280 PRO B CA 1
ATOM 4549 C C . PRO B 1 280 ? 13.914 -24.594 -2.949 1 85.44 280 PRO B C 1
ATOM 4551 O O . PRO B 1 280 ? 14.797 -24.516 -2.098 1 85.44 280 PRO B O 1
ATOM 4554 N N . ASP B 1 281 ? 13.602 -23.578 -3.725 1 88.94 281 ASP B N 1
ATOM 4555 C CA . ASP B 1 281 ? 14.258 -22.281 -3.58 1 88.94 281 ASP B CA 1
ATOM 4556 C C . ASP B 1 281 ? 13.914 -21.641 -2.238 1 88.94 281 ASP B C 1
ATOM 4558 O O . ASP B 1 281 ? 14.766 -21.016 -1.608 1 88.94 281 ASP B O 1
ATOM 4562 N N . ALA B 1 282 ? 12.68 -21.797 -1.835 1 93.5 282 ALA B N 1
ATOM 4563 C CA . ALA B 1 282 ? 12.266 -21.281 -0.535 1 93.5 282 ALA B CA 1
ATOM 4564 C C . ALA B 1 282 ? 12.992 -22 0.6 1 93.5 282 ALA B C 1
ATOM 4566 O O . ALA B 1 282 ? 13.43 -21.359 1.56 1 93.5 282 ALA B O 1
ATOM 4567 N N . ASP B 1 283 ? 13.094 -23.312 0.456 1 93.12 283 ASP B N 1
ATOM 4568 C CA . ASP B 1 283 ? 13.812 -24.094 1.461 1 93.12 283 ASP B CA 1
ATOM 4569 C C . ASP B 1 283 ? 15.281 -23.688 1.529 1 93.12 283 ASP B C 1
ATOM 4571 O O . ASP B 1 283 ? 15.828 -23.5 2.619 1 93.12 283 ASP B O 1
ATOM 4575 N N . ALA B 1 284 ? 15.852 -23.578 0.381 1 93.44 284 ALA B N 1
ATOM 4576 C CA . ALA B 1 284 ? 17.25 -23.172 0.322 1 93.44 284 ALA B CA 1
ATOM 4577 C C . ALA B 1 284 ? 17.453 -21.797 0.945 1 93.44 284 ALA B C 1
ATOM 4579 O O . ALA B 1 284 ? 18.422 -21.562 1.688 1 93.44 284 ALA B O 1
ATOM 4580 N N . PHE B 1 285 ? 16.594 -20.844 0.647 1 95.81 285 PHE B N 1
ATOM 4581 C CA . PHE B 1 285 ? 16.688 -19.5 1.206 1 95.81 285 PHE B CA 1
ATOM 4582 C C . PHE B 1 285 ? 16.531 -19.547 2.721 1 95.81 285 PHE B C 1
ATOM 4584 O O . PHE B 1 285 ? 17.297 -18.906 3.445 1 95.81 285 PHE B O 1
ATOM 4591 N N . TRP B 1 286 ? 15.539 -20.266 3.213 1 96.44 286 TRP B N 1
ATOM 4592 C CA . TRP B 1 286 ? 15.297 -20.406 4.645 1 96.44 286 TRP B CA 1
ATOM 4593 C C . TRP B 1 286 ? 16.531 -20.922 5.363 1 96.44 286 TRP B C 1
ATOM 4595 O O . TRP B 1 286 ? 16.938 -20.391 6.398 1 96.44 286 TRP B O 1
ATOM 4605 N N . LYS B 1 287 ? 17.156 -21.969 4.863 1 94.75 287 LYS B N 1
ATOM 4606 C CA . LYS B 1 287 ? 18.344 -22.562 5.457 1 94.75 287 LYS B CA 1
ATOM 4607 C C . LYS B 1 287 ? 19.5 -21.562 5.473 1 94.75 287 LYS B C 1
ATOM 4609 O O . LYS B 1 287 ? 20.281 -21.531 6.422 1 94.75 287 LYS B O 1
ATOM 4614 N N . LYS B 1 288 ? 19.531 -20.766 4.465 1 94.12 288 LYS B N 1
ATOM 4615 C CA . LYS B 1 288 ? 20.609 -19.781 4.359 1 94.12 288 LYS B CA 1
ATOM 4616 C C . LYS B 1 288 ? 20.469 -18.703 5.438 1 94.12 288 LYS B C 1
ATOM 4618 O O . LYS B 1 288 ? 21.484 -18.188 5.938 1 94.12 288 LYS B O 1
ATOM 4623 N N . ILE B 1 289 ? 19.297 -18.312 5.809 1 94 289 ILE B N 1
ATOM 4624 C CA . ILE B 1 289 ? 19.125 -17.156 6.68 1 94 289 ILE B CA 1
ATOM 4625 C C . ILE B 1 289 ? 18.906 -17.625 8.117 1 94 289 ILE B C 1
ATOM 4627 O O . ILE B 1 289 ? 18.906 -16.812 9.047 1 94 289 ILE B O 1
ATOM 4631 N N . SER B 1 290 ? 18.547 -18.891 8.242 1 90.25 290 SER B N 1
ATOM 4632 C CA . SER B 1 290 ? 18.312 -19.422 9.578 1 90.25 290 SER B CA 1
ATOM 4633 C C . SER B 1 290 ? 19.625 -19.891 10.227 1 90.25 290 SER B C 1
ATOM 4635 O O . SER B 1 290 ? 20.562 -20.25 9.523 1 90.25 290 SER B O 1
#

pLDDT: mean 84.11, std 13.4, range [34.84, 98.0]

Secondary structure (DSSP, 8-state):
--HHHHHHHHHHHHHSSHHHHHHHHTS-HHHHHHHHHHHHHHHTS--EETTSSS-EE-HHHHHHHHHHHHHHHHHHHHHHHSS-S-PPEEEEE-HHIIIIIHHHHHTTT--SSS---EEEE----SHHHHHHHHHHTS-SEEEEE--GGGHHHHTSTTEEEEEEEEEEEEEEE-HHHHHHHT-TTS-EEEEEE-TTSHHHHHTHHHHHH-S-GGGEEEEEEESSHHHHHHHHHTTS-BEEEEHHHHHHHHHTTSSEES-TTSPPEEEEEEEEEETT---HHHHHHHHHH-/--HHHHHHHHHHHHHSSHHHHHHHHTS-HHHHHHHHHHHHHHHTS--EETTSSS-EE-HHHHHHHHHHHHHHHHHHHHHHHHS-S-PPEEEEE-HHIIIIIHHHHHTTT--SSS---EEEE----SHHHHHHHHHTTS-SEEEEE--GGGHHHHTSTTEEEEEEEEEEEEEEE-HHHHHHHT-TTS-EEEEEE-TTSHHHHHTHHHHHH-S-GGGEEEEEEESSHHHHHHHHHTTS-BEEEEHHHHHHHHHTTSSEES-TTSPPEEEEEEEEEETT---HHHHHHHHHH-

Solvent-accessible surface area (backbone atoms only — not comparable to full-atom values): 30827 Å² total; per-residue (Å²): 135,60,59,62,34,37,47,49,47,51,34,28,66,70,57,18,32,61,62,58,18,11,60,74,68,73,42,50,44,70,57,44,52,49,38,44,48,49,46,21,58,74,69,69,44,66,33,64,35,78,89,40,89,64,36,38,65,26,59,56,26,54,39,37,44,62,54,32,52,47,47,36,49,44,48,50,43,41,62,51,45,68,57,66,84,84,70,52,52,28,32,33,28,42,61,64,43,45,38,46,46,41,46,67,58,50,52,76,76,31,41,76,92,55,64,56,36,35,28,44,39,51,81,66,79,43,71,67,52,50,54,49,30,34,74,70,60,74,19,56,32,36,39,42,65,66,49,78,83,49,48,73,53,71,71,33,84,57,43,47,78,45,81,77,47,74,43,39,38,42,40,33,22,14,63,70,51,52,60,53,59,69,39,85,85,48,72,34,42,25,44,42,56,28,81,82,19,71,62,32,64,68,42,44,60,57,54,71,64,38,91,59,56,88,37,55,36,79,34,33,32,23,50,44,64,64,38,47,52,50,33,24,61,71,45,58,21,35,34,73,43,47,38,73,73,44,48,72,40,40,76,68,61,49,30,38,76,47,63,82,86,55,83,63,46,77,38,39,34,31,38,36,35,40,69,83,62,79,52,64,67,54,52,52,50,48,58,69,76,98,136,61,58,61,33,38,46,50,46,51,35,29,66,71,58,17,32,60,64,56,18,9,58,73,68,72,42,50,46,69,58,44,53,49,36,44,48,50,46,21,59,73,68,69,42,65,35,64,34,78,88,39,88,63,38,38,66,25,61,55,25,53,37,37,44,64,54,32,52,47,46,34,47,45,46,51,43,42,59,54,50,68,42,84,83,85,71,52,52,29,31,33,28,42,61,63,43,46,38,46,46,40,45,65,57,49,51,76,76,32,40,76,90,54,63,55,37,33,28,43,39,54,82,66,80,44,72,66,51,48,55,48,30,33,73,69,59,74,20,56,31,39,40,41,65,65,49,80,83,48,48,74,54,68,69,33,83,58,42,48,76,43,80,77,49,72,42,40,37,41,40,33,22,16,61,69,50,51,60,53,57,68,40,85,87,47,71,34,41,25,43,44,56,27,82,80,18,71,62,32,66,68,42,46,62,58,54,71,64,39,93,58,56,87,38,55,35,76,31,34,35,22,49,46,64,64,37,45,51,52,33,25,62,71,44,57,21,34,33,74,43,48,39,72,73,44,47,69,40,38,76,69,61,48,30,38,78,47,63,82,86,54,83,64,46,75,39,39,34,32,40,34,34,40,70,82,62,78,54,63,68,54,52,52,49,50,60,68,76,99

Foldseek 3Di:
DDLLLLQLLLLCQVPLALCRSCVVSVHDSVVSVVSPVVVCVVVVHRQWDPVDVSIHGDPNVVVCNVVSVVSNVVVVVVVVPVVPDQDAQEEEEAPQCLVQPCVVVCCVVADPVRGHHHHYHDPDQDPVSRVVCQVVVVHFKYKYWDDPRCVVVPPDPQKDKDWPDKWWKAKKAAPVLLVVVVDPVAAFEEEAEDPSAPVNVVCVVVCVQDPCNVSYDYDYYDNHVVVVQVCRLVGVGMYTDICSNCVVVVVVRSMHTPPVVDDIDMTTIMMMHGNPNPPVVSVVVVVVVD/DDLLLLQLLLLCQVPLALCRSCVVSVHDSVVSVVSVVVVCVVVVHRQWDPVDVSIHGDPVVVVCNVVSVVSNVVVVVVVVVPPDDQDAQEEEEAPQCLVQPCVVVCCVVADPVRGHHHYYHDPDQDPVSRVVCQVVVVHFKYKYWDDPRCVVVPPDPQKDKDWPDKWWKAKKAAPVLLVVVVDPVAAFEEEAEDPSAPVNVVCVVVCVQDPCNVSYDYDHYDNHVVVVQVCRLVGVGMYTDICSNCVVVVVVRSMHTPPVVDDIDMTTIMMMHGNPNPPVVSVVVVVVVD

Sequence (580 aa):
MDIDWYEDFLALADTGKFTAAASMRGSSQSALSRRIQLLEARLGTTLIDRSKNPIRLTAAGEALLPNASELVRLARDCEQSVKIIDRALTFASLHTLGCNFFPDWISQFSSVDAPMFTRIDTGYRSTDDYYMALMSGRCDFILFYRDAQTEPYSRQSEFEVLSLGHDELYWVATPELAARCTDPEVSIPWLTYARSAQLHDLSRKQIKRHPEPHRLRRVFEATVSEALKPMAAAGHGVACMPHTMVAAMIERKELVRLYPDMESDHLEVILVRWRGNRNPDADAFWKKISMDIDWYEDFLALADTGKFTAAASMRGSSQSALSRRIQLLEARLGTTLIDRSKNPIRLTAAGEALLPNASELVRLARDCEQSVKIIDRALTFASLHTLGCNFFPDWISQFSSVDAPMFTRIDTGYRSTDDYYMALMSGRCDFILFYRDAQTEPYSRQSEFEVLSLGHDELYWVATPELAARCTDPEVSIPWLTYARSAQLHDLSRKQIKRHPEPHRLRRVFEATVSEALKPMAAAGHGVACMPHTMVAAMIERKELVRLYPDMESDHLEVILVRWRGNRNPDADAFWKKIS